Protein AF-0000000087746458 (afdb_homodimer)

Radius of gyration: 22.39 Å; Cα contacts (8 Å, |Δi|>4): 1442; chains: 2; bounding box: 50×69×48 Å

Secondary structure (DSSP, 8-state):
-BEE-EEEEEEEEETTSSSHHHHHHHHHHHTT-EEEEEEEEEEEEETTEEEEEEEPPHHHHHHHHHHHHHHS--SEEEE---BSHHHHHHHHHHHHHH--SSEEE----B-TTS-B-B-HHHHHHIIIIIGGG-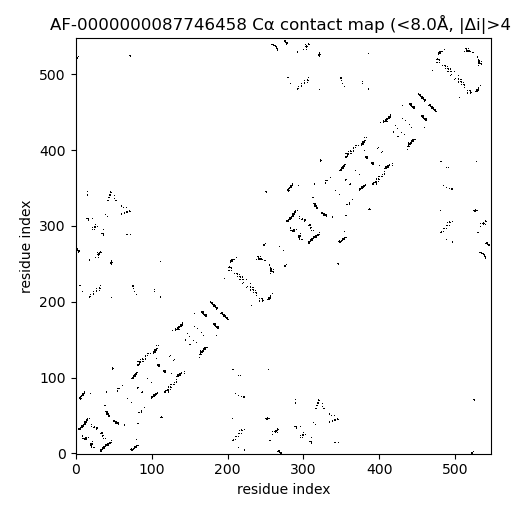SEE--BHHHHHHHHS-S-HHHHHHHHHHTT-SEEEEB-TTSS-SSEEEEEEEETTTTEEEEEEEEPP--S--BTHHHHHHHHHHHHHHTT--HHHHHHHHHHHHHHHHHHHTTB--SSSSPBP-TTSSPPPPPEE-GGG-/-BEE-EEEEEEEEETTSSSHHHHHHHHHHHTT-EEEEEEEEEEEEETTEEEEEEEPPHHHHHHHHHHHHHHS--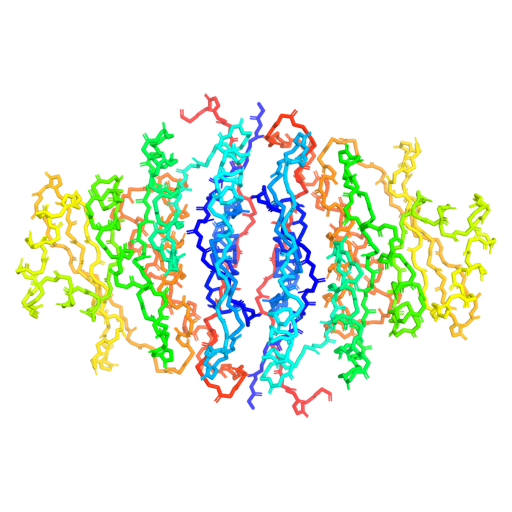SEEEE---BSHHHHHHHHHHHHHH--SSEEE----B-TTS-B-B-HHHHHHIIIIIGGG-SEE--BHHHHHHHHS-S-HHHHHHHHHHTT-SEEEEB-TTSS-SSEEEEEEEETTTTEEEEEEEEPP--S--BTHHHHHHHHHHHHHHTT--HHHHHHHHHHHHHHHHHHHTTB--SSSSPBP-TTSSPPPPPEE-GGG-

pLDDT: mean 95.7, std 5.68, range [51.5, 98.94]

Sequence (548 aa):
MRTYYPTLTIAGSDSSGGAGIQADIKTMSAIGCYAMSAITSITAQNTTGVRSIMPVSPGVVTDQIDMVMTDIPPLAVKIGMLCNAEVAAAVADRLEHYRPENLIIDPVMVSTSGSMLLEEDAIEILVSRIFPLATLVTPNRMETEKLAGSLDTAEQIEALRKFGCKNILIKGGDSDNTDFKTDTLYLGATGETIELKADAVDTKNSHGTGCTLSSAIASYLALGYSLTEAVRMAKLYVTRALEAGAWISTGHGHGPVNHFFSPRRLKNFNPKSRMRTYYPTLTIAGSDSSGGAGIQADIKTMSAIGCYAMSAITSITAQNTTGVRSIMPVSPGVVTDQIDMVMTDIPPLAVKIGMLCNAEVAAAVADRLEHYRPENLIIDPVMVSTSGSMLLEEDAIEILVSRIFPLATLVTPNRMETEKLAGSLDTAEQIEALRKFGCKNILIKGGDSDNTDFKTDTLYLGATGETIELKADAVDTKNSHGTGCTLSSAIASYLALGYSLTEAVRMAKLYVTRALEAGAWISTGHGHGPVNHFFSPRRLKNFNPKSR

Organism: NCBI:txid2094150

Nearest PDB structures (foldseek):
  8g1h-assembly1_A-2  TM=9.251E-01  e=6.096E-33  synthetic construct
  7r8y-assembly1_A  TM=9.270E-01  e=2.192E-24  synthetic construct
  1jxi-assembly1_B  TM=9.175E-01  e=1.384E-24  Salmonella enterica subsp. enterica serovar Typhimurium
  4yl5-assembly1_A-2  TM=9.306E-01  e=4.847E-22  Acinetobacter baumannii IS-123
  4ywr-assembly1_A  TM=9.226E-01  e=1.619E-21  Acinetobacter baumannii AB5075

Structure (mmCIF, N/CA/C/O backbone):
data_AF-0000000087746458-model_v1
#
loop_
_entity.id
_entity.type
_entity.pdbx_description
1 polymer 'hydroxymethylpyrimidine kinase'
#
loop_
_atom_site.group_PDB
_atom_site.id
_atom_site.type_symbol
_atom_site.label_atom_id
_atom_site.label_alt_id
_atom_site.label_comp_id
_atom_site.label_asym_id
_atom_site.label_entity_id
_atom_site.label_seq_id
_atom_site.pdbx_PDB_ins_code
_atom_site.Cartn_x
_atom_site.Cartn_y
_atom_site.Cartn_z
_atom_site.occupancy
_atom_site.B_iso_or_equiv
_atom_site.auth_seq_id
_atom_site.auth_comp_id
_atom_site.auth_asym_id
_atom_site.auth_atom_id
_atom_site.pdbx_PDB_model_num
ATOM 1 N N . MET A 1 1 ? 25.219 7.816 -9.664 1 79.06 1 MET A N 1
ATOM 2 C CA . MET A 1 1 ? 24.156 6.812 -9.594 1 79.06 1 MET A CA 1
ATOM 3 C C . MET A 1 1 ? 22.797 7.469 -9.352 1 79.06 1 MET A C 1
ATOM 5 O O . MET A 1 1 ? 22.703 8.461 -8.617 1 79.06 1 MET A O 1
ATOM 9 N N . ARG A 1 2 ? 21.781 7.16 -10.188 1 90.69 2 ARG A N 1
ATOM 10 C CA . ARG A 1 2 ? 20.453 7.742 -10.062 1 90.69 2 ARG A CA 1
ATOM 11 C C . ARG A 1 2 ? 19.625 6.988 -9.031 1 90.69 2 ARG A C 1
ATOM 13 O O . ARG A 1 2 ? 19.875 5.812 -8.766 1 90.69 2 ARG A O 1
ATOM 20 N N . THR A 1 3 ? 18.781 7.77 -8.32 1 93.19 3 THR A N 1
ATOM 21 C CA . THR A 1 3 ? 17.859 7.176 -7.352 1 93.19 3 THR A CA 1
ATOM 22 C C . THR A 1 3 ? 16.453 7.727 -7.539 1 93.19 3 THR A C 1
ATOM 24 O O . THR A 1 3 ? 16.234 8.648 -8.328 1 93.19 3 THR A O 1
ATOM 27 N N . TYR A 1 4 ? 15.5 7.117 -6.898 1 96.25 4 TYR A N 1
ATOM 28 C CA . TYR A 1 4 ? 14.125 7.602 -6.914 1 96.25 4 TYR A CA 1
ATOM 29 C C . TYR A 1 4 ? 13.922 8.695 -5.871 1 96.25 4 TYR A C 1
ATOM 31 O O . TYR A 1 4 ? 14.875 9.133 -5.23 1 96.25 4 TYR A O 1
ATOM 39 N N . TYR A 1 5 ? 12.742 9.281 -5.836 1 97.19 5 TYR A N 1
ATOM 40 C CA . TYR A 1 5 ? 12.312 10.203 -4.793 1 97.19 5 TYR A CA 1
ATOM 41 C C . TYR A 1 5 ? 11.586 9.469 -3.676 1 97.19 5 TYR A C 1
ATOM 43 O O . TYR A 1 5 ? 10.352 9.391 -3.674 1 97.19 5 TYR A O 1
ATOM 51 N N . PRO A 1 6 ? 12.352 8.914 -2.723 1 98 6 PRO A N 1
ATOM 52 C CA . PRO A 1 6 ? 11.734 8.086 -1.688 1 98 6 PRO A CA 1
ATOM 53 C C . PRO A 1 6 ? 10.859 8.891 -0.729 1 98 6 PRO A C 1
ATOM 55 O O . PRO A 1 6 ? 11.273 9.945 -0.242 1 98 6 PRO A O 1
ATOM 58 N N . THR A 1 7 ? 9.695 8.469 -0.504 1 98.81 7 THR A N 1
ATOM 59 C CA . THR A 1 7 ? 8.742 9.047 0.436 1 98.81 7 THR A CA 1
ATOM 60 C C . THR A 1 7 ? 8.188 7.977 1.37 1 98.81 7 THR A C 1
ATOM 62 O O . THR A 1 7 ? 7.926 6.848 0.945 1 98.81 7 THR A O 1
ATOM 65 N N . LEU A 1 8 ? 8.039 8.297 2.668 1 98.94 8 LEU A N 1
ATOM 66 C CA . LEU A 1 8 ? 7.617 7.336 3.682 1 98.94 8 LEU A CA 1
ATOM 67 C C . LEU A 1 8 ? 6.301 7.766 4.324 1 98.94 8 LEU A C 1
ATOM 69 O O . LEU A 1 8 ? 6.141 8.922 4.707 1 98.94 8 LEU A O 1
ATOM 73 N N . THR A 1 9 ? 5.383 6.879 4.332 1 98.94 9 THR A N 1
ATOM 74 C CA . THR A 1 9 ? 4.199 7.066 5.16 1 98.94 9 THR A CA 1
ATOM 75 C C . THR A 1 9 ? 4.266 6.188 6.406 1 98.94 9 THR A C 1
ATOM 77 O O . THR A 1 9 ? 4.66 5.023 6.328 1 98.94 9 THR A O 1
ATOM 80 N N . ILE A 1 10 ? 4.07 6.75 7.551 1 98.94 10 ILE A N 1
ATOM 81 C CA . ILE A 1 10 ? 3.9 6.074 8.836 1 98.94 10 ILE A CA 1
ATOM 82 C C . ILE A 1 10 ? 2.457 6.223 9.305 1 98.94 10 ILE A C 1
ATOM 84 O O . ILE A 1 10 ? 2.068 7.277 9.82 1 98.94 10 ILE A O 1
ATOM 88 N N . ALA A 1 11 ? 1.683 5.207 9.109 1 98.88 11 ALA A N 1
ATOM 89 C CA . ALA A 1 11 ? 0.242 5.355 9.289 1 98.88 11 ALA A CA 1
ATOM 90 C C . ALA A 1 11 ? -0.437 3.996 9.438 1 98.88 11 ALA A C 1
ATOM 92 O O . ALA A 1 11 ? 0.222 2.957 9.367 1 98.88 11 ALA A O 1
ATOM 93 N N . GLY A 1 12 ? -1.729 4.012 9.766 1 98.69 12 GLY A N 1
ATOM 94 C CA . GLY A 1 12 ? -2.543 2.805 9.773 1 98.69 12 GLY A CA 1
ATOM 95 C C . GLY A 1 12 ? -2.916 2.326 8.383 1 98.69 12 GLY A C 1
ATOM 96 O O . GLY A 1 12 ? -2.732 3.049 7.398 1 98.69 12 GLY A O 1
ATOM 97 N N . SER A 1 13 ? -3.42 1.078 8.352 1 98.75 13 SER A N 1
ATOM 98 C CA . SER A 1 13 ? -3.832 0.447 7.102 1 98.75 13 SER A CA 1
ATOM 99 C C . SER A 1 13 ? -5.352 0.419 6.969 1 98.75 13 SER A C 1
ATOM 101 O O . SER A 1 13 ? -6.059 0.204 7.957 1 98.75 13 SER A O 1
ATOM 103 N N . ASP A 1 14 ? -5.84 0.69 5.797 1 98.62 14 ASP A N 1
ATOM 104 C CA . ASP A 1 14 ? -7.246 0.586 5.418 1 98.62 14 ASP A CA 1
ATOM 105 C C . ASP A 1 14 ? -7.457 -0.523 4.391 1 98.62 14 ASP A C 1
ATOM 107 O O . ASP A 1 14 ? -7.078 -0.381 3.227 1 98.62 14 ASP A O 1
ATOM 111 N N . SER A 1 15 ? -8.18 -1.556 4.758 1 98.88 15 SER A N 1
ATOM 112 C CA . SER A 1 15 ? -8.336 -2.736 3.916 1 98.88 15 SER A CA 1
ATOM 113 C C . SER A 1 15 ? -9.062 -2.398 2.621 1 98.88 15 SER A C 1
ATOM 115 O O . SER A 1 15 ? -8.82 -3.02 1.584 1 98.88 15 SER A O 1
ATOM 117 N N . SER A 1 16 ? -9.898 -1.405 2.557 1 98.5 16 SER A N 1
ATOM 118 C CA . SER A 1 16 ? -10.656 -1.067 1.358 1 98.5 16 SER A CA 1
ATOM 119 C C . SER A 1 16 ? -9.797 -0.332 0.341 1 98.5 16 SER A C 1
ATOM 121 O O . SER A 1 16 ? -10.164 -0.217 -0.83 1 98.5 16 SER A O 1
ATOM 123 N N . GLY A 1 17 ? -8.664 0.184 0.839 1 98.56 17 GLY A N 1
ATOM 124 C CA . GLY A 1 17 ? -7.711 0.817 -0.061 1 98.56 17 GLY A CA 1
ATOM 125 C C . GLY A 1 17 ? -7.992 2.291 -0.285 1 98.56 17 GLY A C 1
ATOM 126 O O . GLY A 1 17 ? -7.301 2.947 -1.068 1 98.56 17 GLY A O 1
ATOM 127 N N . GLY A 1 18 ? -9 2.861 0.392 1 98 18 GLY A N 1
ATOM 128 C CA . GLY A 1 18 ? -9.391 4.238 0.155 1 98 18 GLY A CA 1
ATOM 129 C C . GLY A 1 18 ? -8.688 5.227 1.065 1 98 18 GLY A C 1
ATOM 130 O O . GLY A 1 18 ? -8.648 6.426 0.78 1 98 18 GLY A O 1
ATOM 131 N N . ALA A 1 19 ? -8.156 4.801 2.152 1 98.25 19 ALA A N 1
ATOM 132 C CA . ALA A 1 19 ? -7.422 5.609 3.125 1 98.25 19 ALA A CA 1
ATOM 133 C C . ALA A 1 19 ? -6.184 4.871 3.627 1 98.25 19 ALA A C 1
ATOM 135 O O . ALA A 1 19 ? -5.68 3.965 2.961 1 98.25 19 ALA A O 1
ATOM 136 N N . GLY A 1 20 ? -5.578 5.379 4.68 1 98.44 20 GLY A N 1
ATOM 137 C CA . GLY A 1 20 ? -4.445 4.695 5.285 1 98.44 20 GLY A CA 1
ATOM 138 C C . GLY A 1 20 ? -3.225 4.652 4.383 1 98.44 20 GLY A C 1
ATOM 139 O O . GLY A 1 20 ? -3.098 5.465 3.463 1 98.44 20 GLY A O 1
ATOM 140 N N . ILE A 1 21 ? -2.318 3.674 4.664 1 98.88 21 ILE A N 1
ATOM 141 C CA . ILE A 1 21 ? -1.072 3.562 3.914 1 98.88 21 ILE A CA 1
ATOM 142 C C . ILE A 1 21 ? -1.377 3.227 2.455 1 98.88 21 ILE A C 1
ATOM 144 O O . ILE A 1 21 ? -0.599 3.564 1.56 1 98.88 21 ILE A O 1
ATOM 148 N N . GLN A 1 22 ? -2.578 2.561 2.223 1 98.88 22 GLN A N 1
ATOM 149 C CA . GLN A 1 22 ? -2.951 2.246 0.847 1 98.88 22 GLN A CA 1
ATOM 150 C C . GLN A 1 22 ? -3.156 3.516 0.028 1 98.88 22 GLN A C 1
ATOM 152 O O . GLN A 1 22 ? -2.607 3.652 -1.067 1 98.88 22 GLN A O 1
ATOM 157 N N . ALA A 1 23 ? -3.92 4.457 0.583 1 98.75 23 ALA A N 1
ATOM 158 C CA . ALA A 1 23 ? -4.125 5.738 -0.089 1 98.75 23 ALA A CA 1
ATOM 159 C C . ALA A 1 23 ? -2.814 6.512 -0.201 1 98.75 23 ALA A C 1
ATOM 161 O O . ALA A 1 23 ? -2.578 7.203 -1.195 1 98.75 23 ALA A O 1
ATOM 162 N N . ASP A 1 24 ? -2.004 6.445 0.85 1 98.94 24 ASP A N 1
ATOM 163 C CA . ASP A 1 24 ? -0.715 7.129 0.849 1 98.94 24 ASP A CA 1
ATOM 164 C C . ASP A 1 24 ? 0.181 6.609 -0.273 1 98.94 24 ASP A C 1
ATOM 166 O O . ASP A 1 24 ? 0.745 7.395 -1.039 1 98.94 24 ASP A O 1
ATOM 170 N N . ILE A 1 25 ? 0.303 5.258 -0.375 1 98.94 25 ILE A N 1
ATOM 171 C CA . ILE A 1 25 ? 1.128 4.625 -1.399 1 98.94 25 ILE A CA 1
ATOM 172 C C . ILE A 1 25 ? 0.611 5.004 -2.785 1 98.94 25 ILE A C 1
ATOM 174 O O . ILE A 1 25 ? 1.394 5.352 -3.672 1 98.94 25 ILE A O 1
ATOM 178 N N . LYS A 1 26 ? -0.69 4.938 -2.988 1 98.88 26 LYS A N 1
ATOM 179 C CA . LYS A 1 26 ? -1.29 5.289 -4.27 1 98.88 26 LYS A CA 1
ATOM 180 C C . LYS A 1 26 ? -0.988 6.738 -4.641 1 98.88 26 LYS A C 1
ATOM 182 O O . LYS A 1 26 ? -0.585 7.027 -5.77 1 98.88 26 LYS A O 1
ATOM 187 N N . THR A 1 27 ? -1.125 7.668 -3.697 1 98.94 27 THR A N 1
ATOM 188 C CA . THR A 1 27 ? -0.926 9.086 -3.949 1 98.94 27 THR A CA 1
ATOM 189 C C . THR A 1 27 ? 0.538 9.383 -4.266 1 98.94 27 THR A C 1
ATOM 191 O O . THR A 1 27 ? 0.843 10.039 -5.266 1 98.94 27 THR A O 1
ATOM 194 N N . MET A 1 28 ? 1.444 8.906 -3.393 1 98.94 28 MET A N 1
ATOM 195 C CA . MET A 1 28 ? 2.875 9.117 -3.596 1 98.94 28 MET A CA 1
ATOM 196 C C . MET A 1 28 ? 3.316 8.578 -4.953 1 98.94 28 MET A C 1
ATOM 198 O O . MET A 1 28 ? 4.055 9.25 -5.68 1 98.94 28 MET A O 1
ATOM 202 N N . SER A 1 29 ? 2.807 7.383 -5.289 1 98.75 29 SER A N 1
ATOM 203 C CA . SER A 1 29 ? 3.154 6.746 -6.555 1 98.75 29 SER A CA 1
ATOM 204 C C . SER A 1 29 ? 2.598 7.531 -7.738 1 98.75 29 SER A C 1
ATOM 206 O O . SER A 1 29 ? 3.291 7.734 -8.734 1 98.75 29 SER A O 1
ATOM 208 N N . ALA A 1 30 ? 1.343 7.934 -7.641 1 98.81 30 ALA A N 1
ATOM 209 C CA . ALA A 1 30 ? 0.688 8.656 -8.727 1 98.81 30 ALA A CA 1
ATOM 210 C C . ALA A 1 30 ? 1.418 9.961 -9.039 1 98.81 30 ALA A C 1
ATOM 212 O O . ALA A 1 30 ? 1.397 10.438 -10.172 1 98.81 30 ALA A O 1
ATOM 213 N N . ILE A 1 31 ? 2.072 10.539 -8.055 1 98.75 31 ILE A N 1
ATOM 214 C CA . ILE A 1 31 ? 2.736 11.828 -8.211 1 98.75 31 ILE A CA 1
ATOM 215 C C . ILE A 1 31 ? 4.176 11.617 -8.68 1 98.75 31 ILE A C 1
ATOM 217 O O . ILE A 1 31 ? 4.867 12.57 -9.023 1 98.75 31 ILE A O 1
ATOM 221 N N . GLY A 1 32 ? 4.656 10.383 -8.656 1 98.5 32 GLY A N 1
ATOM 222 C CA . GLY A 1 32 ? 5.957 10.07 -9.227 1 98.5 32 GLY A CA 1
ATOM 223 C C . GLY A 1 32 ? 7.012 9.781 -8.18 1 98.5 32 GLY A C 1
ATOM 224 O O . GLY A 1 32 ? 8.211 9.75 -8.484 1 98.5 32 GLY A O 1
ATOM 225 N N . CYS A 1 33 ? 6.645 9.594 -6.945 1 98.69 33 CYS A N 1
ATOM 226 C CA . CYS A 1 33 ? 7.57 9.273 -5.863 1 98.69 33 CYS A CA 1
ATOM 227 C C . CYS A 1 33 ? 7.613 7.777 -5.605 1 98.69 33 CYS A C 1
ATOM 229 O O . CYS A 1 33 ? 6.727 7.039 -6.039 1 98.69 33 CYS A O 1
ATOM 231 N N . TYR A 1 34 ? 8.719 7.293 -5.004 1 98.69 34 TYR A N 1
ATOM 232 C CA . TYR A 1 34 ? 8.82 5.918 -4.531 1 98.69 34 TYR A CA 1
ATOM 233 C C . TYR A 1 34 ? 8.273 5.785 -3.115 1 98.69 34 TYR A C 1
ATOM 235 O O . TYR A 1 34 ? 8.898 6.238 -2.156 1 98.69 34 TYR A O 1
ATOM 243 N N . ALA A 1 35 ? 7.164 5.082 -2.959 1 98.88 35 ALA A N 1
ATOM 244 C CA . ALA A 1 35 ? 6.418 5.055 -1.702 1 98.88 35 ALA A CA 1
ATOM 245 C C . ALA A 1 35 ? 6.887 3.91 -0.809 1 98.88 35 ALA A C 1
ATOM 247 O O . ALA A 1 35 ? 6.941 2.758 -1.243 1 98.88 35 ALA A O 1
ATOM 248 N N . MET A 1 36 ? 7.23 4.219 0.405 1 98.88 36 MET A N 1
ATOM 249 C CA . MET A 1 36 ? 7.535 3.279 1.481 1 98.88 36 MET A CA 1
ATOM 250 C C . MET A 1 36 ? 6.551 3.436 2.635 1 98.88 36 MET A C 1
ATOM 252 O O . MET A 1 36 ? 5.797 4.41 2.686 1 98.88 36 MET A O 1
ATOM 256 N N . SER A 1 37 ? 6.492 2.4 3.488 1 98.94 37 SER A N 1
ATOM 257 C CA . SER A 1 37 ? 5.508 2.549 4.555 1 98.94 37 SER A CA 1
ATOM 258 C C . SER A 1 37 ? 5.961 1.84 5.828 1 98.94 37 SER A C 1
ATOM 260 O O . SER A 1 37 ? 6.586 0.779 5.766 1 98.94 37 SER A O 1
ATOM 262 N N . ALA A 1 38 ? 5.77 2.43 6.945 1 98.94 38 ALA A N 1
ATOM 263 C CA . ALA A 1 38 ? 5.758 1.816 8.266 1 98.94 38 ALA A CA 1
ATOM 264 C C . ALA A 1 38 ? 4.348 1.797 8.852 1 98.94 38 ALA A C 1
ATOM 266 O O . ALA A 1 38 ? 3.77 2.85 9.133 1 98.94 38 ALA A O 1
ATOM 267 N N . ILE A 1 39 ? 3.822 0.602 9.031 1 98.94 39 ILE A N 1
ATOM 268 C CA . ILE A 1 39 ? 2.426 0.445 9.422 1 98.94 39 ILE A CA 1
ATOM 269 C C . ILE A 1 39 ? 2.299 0.526 10.945 1 98.94 39 ILE A C 1
ATOM 271 O O . ILE A 1 39 ? 3.016 -0.167 11.672 1 98.94 39 ILE A O 1
ATOM 275 N N . THR A 1 40 ? 1.354 1.321 11.406 1 98.88 40 THR A N 1
ATOM 276 C CA . THR A 1 40 ? 1.188 1.553 12.836 1 98.88 40 THR A CA 1
ATOM 277 C C . THR A 1 40 ? 0.021 0.734 13.383 1 98.88 40 THR A C 1
ATOM 279 O O . THR A 1 40 ? -0.032 0.443 14.578 1 98.88 40 THR A O 1
ATOM 282 N N . SER A 1 41 ? -0.913 0.487 12.562 1 98.69 41 SER A N 1
ATOM 283 C CA . SER A 1 41 ? -2.094 -0.287 12.938 1 98.69 41 SER A CA 1
ATOM 284 C C . SER A 1 41 ? -2.773 -0.883 11.711 1 98.69 41 SER A C 1
ATOM 286 O O . SER A 1 41 ? -2.607 -0.38 10.594 1 98.69 41 SER A O 1
ATOM 288 N N . ILE A 1 42 ? -3.502 -1.949 11.977 1 98.75 42 ILE A N 1
ATOM 289 C CA . ILE A 1 42 ? -4.312 -2.584 10.945 1 98.75 42 ILE A CA 1
ATOM 290 C C . ILE A 1 42 ? -5.793 -2.354 11.234 1 98.75 42 ILE A C 1
ATOM 292 O O . ILE A 1 42 ? -6.301 -2.766 12.281 1 98.75 42 ILE A O 1
ATOM 296 N N . THR A 1 43 ? -6.453 -1.682 10.32 1 98.31 43 THR A N 1
ATOM 297 C CA . THR A 1 43 ? -7.902 -1.583 10.445 1 98.31 43 THR A CA 1
ATOM 298 C C . THR A 1 43 ? -8.594 -2.482 9.43 1 98.31 43 THR A C 1
ATOM 300 O O . THR A 1 43 ? -8.141 -2.605 8.289 1 98.31 43 THR A O 1
ATOM 303 N N . ALA A 1 44 ? -9.594 -3.215 9.914 1 98.69 44 ALA A N 1
ATOM 304 C CA . ALA A 1 44 ? -10.562 -3.814 9 1 98.69 44 ALA A CA 1
ATOM 305 C C . ALA A 1 44 ? -11.719 -2.857 8.719 1 98.69 44 ALA A C 1
ATOM 307 O O . ALA A 1 44 ? -12.578 -2.643 9.578 1 98.69 44 ALA A O 1
ATOM 308 N N . GLN A 1 45 ? -11.672 -2.293 7.535 1 97.44 45 GLN A N 1
ATOM 309 C CA . GLN A 1 45 ? -12.656 -1.255 7.242 1 97.44 45 GLN A CA 1
ATOM 310 C C . GLN A 1 45 ? -12.992 -1.222 5.754 1 97.44 45 GLN A C 1
ATOM 312 O O . GLN A 1 45 ? -12.258 -1.784 4.934 1 97.44 45 GLN A O 1
ATOM 317 N N . ASN A 1 46 ? -14.086 -0.716 5.43 1 97.31 46 ASN A N 1
ATOM 318 C CA . ASN A 1 46 ? -14.562 -0.481 4.07 1 97.31 46 ASN A CA 1
ATOM 319 C C . ASN A 1 46 ? -15.344 0.828 3.967 1 97.31 46 ASN A C 1
ATOM 321 O O . ASN A 1 46 ? -15.148 1.736 4.777 1 97.31 46 ASN A O 1
ATOM 325 N N . THR A 1 47 ? -16.109 1.032 2.879 1 96.88 47 THR A N 1
ATOM 326 C CA . THR A 1 47 ? -16.734 2.326 2.633 1 96.88 47 THR A CA 1
ATOM 327 C C . THR A 1 47 ? -17.828 2.605 3.664 1 96.88 47 THR A C 1
ATOM 329 O O . THR A 1 47 ? -18.297 3.74 3.791 1 96.88 47 THR A O 1
ATOM 332 N N . THR A 1 48 ? -18.25 1.622 4.449 1 96.94 48 THR A N 1
ATOM 333 C CA . THR A 1 48 ? -19.375 1.783 5.363 1 96.94 48 THR A CA 1
ATOM 334 C C . THR A 1 48 ? -18.891 2.01 6.793 1 96.94 48 THR A C 1
ATOM 336 O O . THR A 1 48 ? -19.656 2.428 7.66 1 96.94 48 THR A O 1
ATOM 339 N N . GLY A 1 49 ? -17.641 1.65 7.047 1 96.69 49 GLY A N 1
ATOM 340 C CA . GLY A 1 49 ? -17.172 1.877 8.398 1 96.69 49 GLY A CA 1
ATOM 341 C C . GLY A 1 49 ? -15.984 1.004 8.766 1 96.69 49 GLY A C 1
ATOM 342 O O . GLY A 1 49 ? -15.367 0.388 7.895 1 96.69 49 GLY A O 1
ATOM 343 N N . VAL A 1 50 ? -15.594 1.048 10.07 1 97.62 50 VAL A N 1
ATOM 344 C CA . VAL A 1 50 ? -14.477 0.3 10.641 1 97.62 50 VAL A CA 1
ATOM 345 C C . VAL A 1 50 ? -15.008 -0.804 11.555 1 97.62 50 VAL A C 1
ATOM 347 O O . VAL A 1 50 ? -15.805 -0.543 12.453 1 97.62 50 VAL A O 1
ATOM 350 N N . ARG A 1 51 ? -14.555 -2.014 11.312 1 97.75 51 ARG A N 1
ATOM 351 C CA . ARG A 1 51 ? -15.016 -3.154 12.094 1 97.75 51 ARG A CA 1
ATOM 352 C C . ARG A 1 51 ? -14.047 -3.455 13.234 1 97.75 51 ARG A C 1
ATOM 354 O O . ARG A 1 51 ? -14.469 -3.805 14.344 1 97.75 51 ARG A O 1
ATOM 361 N N . SER A 1 52 ? -12.75 -3.398 12.953 1 97.75 52 SER A N 1
ATOM 362 C CA . SER A 1 52 ? -11.75 -3.684 13.984 1 97.75 52 SER A CA 1
ATOM 363 C C . SER A 1 52 ? -10.469 -2.895 13.742 1 97.75 52 SER A C 1
ATOM 365 O O . SER A 1 52 ? -10.195 -2.471 12.625 1 97.75 52 SER A O 1
ATOM 367 N N . ILE A 1 53 ? -9.758 -2.67 14.797 1 97.81 53 ILE A N 1
ATOM 368 C CA . ILE A 1 53 ? -8.461 -1.998 14.805 1 97.81 53 ILE A CA 1
ATOM 369 C C . ILE A 1 53 ? -7.457 -2.818 15.617 1 97.81 53 ILE A C 1
ATOM 371 O O . ILE A 1 53 ? -7.73 -3.193 16.75 1 97.81 53 ILE A O 1
ATOM 375 N N . MET A 1 54 ? -6.359 -3.16 15.023 1 98.56 54 MET A N 1
ATOM 376 C CA . MET A 1 54 ? -5.273 -3.861 15.695 1 98.56 54 MET A CA 1
ATOM 377 C C . MET A 1 54 ? -3.988 -3.041 15.656 1 98.56 54 MET A C 1
ATOM 379 O O . MET A 1 54 ? -3.4 -2.848 14.594 1 98.56 54 MET A O 1
ATOM 383 N N . PRO A 1 55 ? -3.518 -2.582 16.828 1 98.5 55 PRO A N 1
ATOM 384 C CA . PRO A 1 55 ? -2.225 -1.892 16.828 1 98.5 55 PRO A CA 1
ATOM 385 C C . PRO A 1 55 ? -1.064 -2.811 16.453 1 98.5 55 PRO A C 1
ATOM 387 O O . PRO A 1 55 ? -1.069 -3.992 16.812 1 98.5 55 PRO A O 1
ATOM 390 N N . VAL A 1 56 ? -0.13 -2.324 15.711 1 98.75 56 VAL A N 1
ATOM 391 C CA . VAL A 1 56 ? 1.158 -2.988 15.531 1 98.75 56 VAL A CA 1
ATOM 392 C C . VAL A 1 56 ? 2.023 -2.766 16.781 1 98.75 56 VAL A C 1
ATOM 394 O O . VAL A 1 56 ? 1.97 -1.701 17.391 1 98.75 56 VAL A O 1
ATOM 397 N N . SER A 1 57 ? 2.807 -3.787 17.156 1 98.69 57 SER A N 1
ATOM 398 C CA . SER A 1 57 ? 3.629 -3.629 18.359 1 98.69 57 SER A CA 1
ATOM 399 C C . SER A 1 57 ? 4.641 -2.5 18.188 1 98.69 57 SER A C 1
ATOM 401 O O . SER A 1 57 ? 5.195 -2.316 17.109 1 98.69 57 SER A O 1
ATOM 403 N N . PRO A 1 58 ? 4.883 -1.702 19.281 1 98.69 58 PRO A N 1
ATOM 404 C CA . PRO A 1 58 ? 5.832 -0.59 19.188 1 98.69 58 PRO A CA 1
ATOM 405 C C . PRO A 1 58 ? 7.207 -1.027 18.688 1 98.69 58 PRO A C 1
ATOM 407 O O . PRO A 1 58 ? 7.852 -0.294 17.938 1 98.69 58 PRO A O 1
ATOM 410 N N . GLY A 1 59 ? 7.621 -2.211 19.156 1 98.81 59 GLY A N 1
ATOM 411 C CA . GLY A 1 59 ? 8.898 -2.721 18.688 1 98.81 59 GLY A CA 1
ATOM 412 C C . GLY A 1 59 ? 8.953 -2.9 17.172 1 98.81 59 GLY A C 1
ATOM 413 O O . GLY A 1 59 ? 9.945 -2.549 16.547 1 98.81 59 GLY A O 1
ATOM 414 N N . VAL A 1 60 ? 7.902 -3.443 16.609 1 98.88 60 VAL A N 1
ATOM 415 C CA . VAL A 1 60 ? 7.859 -3.691 15.172 1 98.88 60 VAL A CA 1
ATOM 416 C C . VAL A 1 60 ? 7.719 -2.367 14.422 1 98.88 60 VAL A C 1
ATOM 418 O O . VAL A 1 60 ? 8.281 -2.197 13.344 1 98.88 60 VAL A O 1
ATOM 421 N N . VAL A 1 61 ? 6.945 -1.428 14.969 1 98.94 61 VAL A N 1
ATOM 422 C CA . VAL A 1 61 ? 6.863 -0.095 14.383 1 98.94 61 VAL A CA 1
ATOM 423 C C . VAL A 1 61 ? 8.258 0.523 14.312 1 98.94 61 VAL A C 1
ATOM 425 O O . VAL A 1 61 ? 8.664 1.042 13.266 1 98.94 61 VAL A O 1
ATOM 428 N N . THR A 1 62 ? 9 0.452 15.414 1 98.94 62 THR A N 1
ATOM 429 C CA . THR A 1 62 ? 10.359 0.963 15.484 1 98.94 62 THR A CA 1
ATOM 430 C C . THR A 1 62 ? 11.25 0.285 14.445 1 98.94 62 THR A C 1
ATOM 432 O O . THR A 1 62 ? 12 0.954 13.727 1 98.94 62 THR A O 1
ATOM 435 N N . ASP A 1 63 ? 11.156 -1.036 14.367 1 98.94 63 ASP A N 1
ATOM 436 C CA . ASP A 1 63 ? 11.969 -1.798 13.43 1 98.94 63 ASP A CA 1
ATOM 437 C C . ASP A 1 63 ? 11.695 -1.37 11.992 1 98.94 63 ASP A C 1
ATOM 439 O O . ASP A 1 63 ? 12.617 -1.239 11.188 1 98.94 63 ASP A O 1
ATOM 443 N N . GLN A 1 64 ? 10.398 -1.213 11.625 1 98.94 64 GLN A N 1
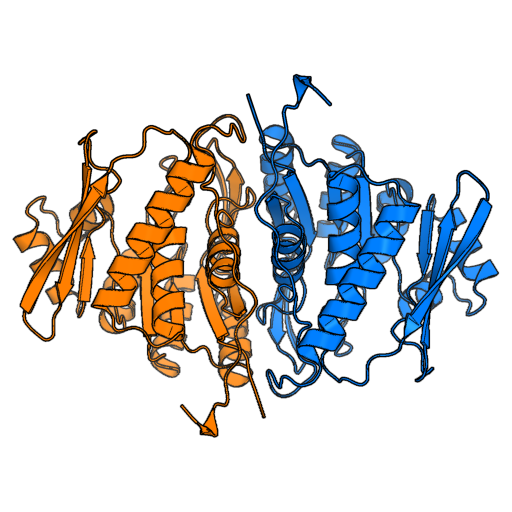ATOM 444 C CA . GLN A 1 64 ? 10.055 -0.754 10.281 1 98.94 64 GLN A CA 1
ATOM 445 C C . GLN A 1 64 ? 10.742 0.571 9.961 1 98.94 64 GLN A C 1
ATOM 447 O O . GLN A 1 64 ? 11.344 0.72 8.898 1 98.94 64 GLN A O 1
ATOM 452 N N . ILE A 1 65 ? 10.578 1.532 10.883 1 98.94 65 ILE A N 1
ATOM 453 C CA . ILE A 1 65 ? 11.117 2.871 10.664 1 98.94 65 ILE A CA 1
ATOM 454 C C . ILE A 1 65 ? 12.633 2.803 10.547 1 98.94 65 ILE A C 1
ATOM 456 O O . ILE A 1 65 ? 13.219 3.385 9.633 1 98.94 65 ILE A O 1
ATOM 460 N N . ASP A 1 66 ? 13.305 2.072 11.406 1 98.94 66 ASP A N 1
ATOM 461 C CA . ASP A 1 66 ? 14.766 1.945 11.398 1 98.94 66 ASP A CA 1
ATOM 462 C C . ASP A 1 66 ? 15.25 1.335 10.078 1 98.94 66 ASP A C 1
ATOM 464 O O . ASP A 1 66 ? 16.234 1.803 9.5 1 98.94 66 ASP A O 1
ATOM 468 N N . MET A 1 67 ? 14.555 0.305 9.664 1 98.69 67 MET A N 1
ATOM 469 C CA . MET A 1 67 ? 14.969 -0.391 8.445 1 98.69 67 MET A CA 1
ATOM 470 C C . MET A 1 67 ? 14.898 0.537 7.238 1 98.69 67 MET A C 1
ATOM 472 O O . MET A 1 67 ? 15.773 0.496 6.367 1 98.69 67 MET A O 1
ATOM 476 N N . VAL A 1 68 ? 13.898 1.344 7.18 1 98.62 68 VAL A N 1
ATOM 477 C CA . VAL A 1 68 ? 13.727 2.26 6.059 1 98.62 68 VAL A CA 1
ATOM 478 C C . VAL A 1 68 ? 14.734 3.404 6.168 1 98.62 68 VAL A C 1
ATOM 480 O O . VAL A 1 68 ? 15.438 3.713 5.203 1 98.62 68 VAL A O 1
ATOM 483 N N . MET A 1 69 ? 14.867 4.016 7.301 1 98.62 69 MET A N 1
ATOM 484 C CA . MET A 1 69 ? 15.656 5.227 7.504 1 98.62 69 MET A CA 1
ATOM 485 C C . MET A 1 69 ? 17.141 4.949 7.273 1 98.62 69 MET A C 1
ATOM 487 O O . MET A 1 69 ? 17.875 5.832 6.836 1 98.62 69 MET A O 1
ATOM 491 N N . THR A 1 70 ? 17.594 3.729 7.504 1 98.31 70 THR A N 1
ATOM 492 C CA . THR A 1 70 ? 19.016 3.428 7.445 1 98.31 70 THR A CA 1
ATOM 493 C C . THR A 1 70 ? 19.406 2.904 6.062 1 98.31 70 THR A C 1
ATOM 495 O O . THR A 1 70 ? 20.594 2.818 5.734 1 98.31 70 THR A O 1
ATOM 498 N N . ASP A 1 71 ? 18.453 2.641 5.203 1 98.19 71 ASP A N 1
ATOM 499 C CA . ASP A 1 71 ? 18.719 2.008 3.916 1 98.19 71 ASP A CA 1
ATOM 500 C C . ASP A 1 71 ? 18.266 2.891 2.76 1 98.19 71 ASP A C 1
ATOM 502 O O . ASP A 1 71 ? 18.969 3.029 1.758 1 98.19 71 ASP A O 1
ATOM 506 N N . ILE A 1 72 ? 17.078 3.422 2.863 1 97.5 72 ILE A N 1
ATOM 507 C CA . ILE A 1 72 ? 16.484 4.301 1.864 1 97.5 72 ILE A CA 1
ATOM 508 C C . ILE A 1 72 ? 15.938 5.555 2.545 1 97.5 72 ILE A C 1
ATOM 510 O O . ILE A 1 72 ? 14.719 5.762 2.584 1 97.5 72 ILE A O 1
ATOM 514 N N . PRO A 1 73 ? 16.781 6.391 3.033 1 97.44 73 PRO A N 1
ATOM 515 C CA . PRO A 1 73 ? 16.297 7.574 3.738 1 97.44 73 PRO A CA 1
ATOM 516 C C . PRO A 1 73 ? 15.289 8.375 2.912 1 97.44 73 PRO A C 1
ATOM 518 O O . PRO A 1 73 ? 15.586 8.766 1.78 1 97.44 73 PRO A O 1
ATOM 521 N N . PRO A 1 74 ? 14.156 8.664 3.471 1 98.38 74 PRO A N 1
ATOM 522 C CA . PRO A 1 74 ? 13.117 9.375 2.713 1 98.38 74 PRO A CA 1
ATOM 523 C C . PRO A 1 74 ? 13.406 10.867 2.588 1 98.38 74 PRO A C 1
ATOM 525 O O . PRO A 1 74 ? 13.977 11.469 3.5 1 98.38 74 PRO A O 1
ATOM 528 N N . LEU A 1 75 ? 12.93 11.422 1.468 1 98.19 75 LEU A N 1
ATOM 529 C CA . LEU A 1 75 ? 13.016 12.859 1.256 1 98.19 75 LEU A CA 1
ATOM 530 C C . LEU A 1 75 ? 11.859 13.578 1.938 1 98.19 75 LEU A C 1
ATOM 532 O O . LEU A 1 75 ? 11.914 14.789 2.156 1 98.19 75 LEU A O 1
ATOM 536 N N . ALA A 1 76 ? 10.812 12.891 2.229 1 98.81 76 ALA A N 1
ATOM 537 C CA . ALA A 1 76 ? 9.672 13.375 2.99 1 98.81 76 ALA A CA 1
ATOM 538 C C . ALA A 1 76 ? 8.992 12.242 3.746 1 98.81 76 ALA A C 1
ATOM 540 O O . ALA A 1 76 ? 9.008 11.086 3.299 1 98.81 76 ALA A O 1
ATOM 541 N N . VAL A 1 77 ? 8.414 12.531 4.902 1 98.94 77 VAL A N 1
ATOM 542 C CA . VAL A 1 77 ? 7.684 11.578 5.734 1 98.94 77 VAL A CA 1
ATOM 543 C C . VAL A 1 77 ? 6.289 12.117 6.035 1 98.94 77 VAL A C 1
ATOM 545 O O . VAL A 1 77 ? 6.133 13.281 6.402 1 98.94 77 VAL A O 1
ATOM 548 N N . LYS A 1 78 ? 5.305 11.336 5.805 1 98.94 78 LYS A N 1
ATOM 549 C CA . LYS A 1 78 ? 3.93 11.633 6.195 1 98.94 78 LYS A CA 1
ATOM 550 C C . LYS A 1 78 ? 3.488 10.766 7.367 1 98.94 78 LYS A C 1
ATOM 552 O O . LYS A 1 78 ? 3.65 9.539 7.332 1 98.94 78 LYS A O 1
ATOM 557 N N . ILE A 1 79 ? 2.99 11.367 8.414 1 98.88 79 ILE A N 1
ATOM 558 C CA . ILE A 1 79 ? 2.418 10.664 9.555 1 98.88 79 ILE A CA 1
ATOM 559 C C . ILE A 1 79 ? 0.894 10.688 9.461 1 98.88 79 ILE A C 1
ATOM 561 O O . ILE A 1 79 ? 0.292 11.75 9.281 1 98.88 79 ILE A O 1
ATOM 565 N N . GLY A 1 80 ? 0.337 9.5 9.555 1 98.5 80 GLY A N 1
ATOM 566 C CA . GLY A 1 80 ? -1.105 9.352 9.664 1 98.5 80 GLY A CA 1
ATOM 567 C C . GLY A 1 80 ? -1.543 8.75 10.992 1 98.5 80 GLY A C 1
ATOM 568 O O . GLY A 1 80 ? -1.045 9.133 12.047 1 98.5 80 GLY A O 1
ATOM 569 N N . MET A 1 81 ? -2.477 7.832 10.961 1 97.75 81 MET A N 1
ATOM 570 C CA . MET A 1 81 ? -3.092 7.227 12.141 1 97.75 81 MET A CA 1
ATOM 571 C C . MET A 1 81 ? -2.039 6.57 13.031 1 97.75 81 MET A C 1
ATOM 573 O O . MET A 1 81 ? -1.282 5.711 12.57 1 97.75 81 MET A O 1
ATOM 577 N N . LEU A 1 82 ? -2.078 6.91 14.328 1 98.12 82 LEU A N 1
ATOM 578 C CA . LEU A 1 82 ? -1.086 6.398 15.273 1 98.12 82 LEU A CA 1
ATOM 579 C C . LEU A 1 82 ? -1.732 5.457 16.281 1 98.12 82 LEU A C 1
ATOM 581 O O . LEU A 1 82 ? -1.035 4.793 17.047 1 98.12 82 LEU A O 1
ATOM 585 N N . CYS A 1 83 ? -2.953 5.348 16.328 1 96.62 83 CYS A N 1
ATOM 586 C CA . CYS A 1 83 ? -3.754 4.336 17 1 96.62 83 CYS A CA 1
ATOM 587 C C . CYS A 1 83 ? -3.781 4.582 18.5 1 96.62 83 CYS A C 1
ATOM 589 O O . CYS A 1 83 ? -4.816 4.953 19.062 1 96.62 83 CYS A O 1
ATOM 591 N N . ASN A 1 84 ? -2.584 4.402 19.281 1 97.88 84 ASN A N 1
ATOM 592 C CA . ASN A 1 84 ? -2.543 4.512 20.734 1 97.88 84 ASN A CA 1
ATOM 593 C C . ASN A 1 84 ? -1.23 5.129 21.203 1 97.88 84 ASN A C 1
ATOM 595 O O . ASN A 1 84 ? -0.362 5.457 20.391 1 97.88 84 ASN A O 1
ATOM 599 N N . ALA A 1 85 ? -1.12 5.309 22.562 1 98.25 85 ALA A N 1
ATOM 600 C CA . ALA A 1 85 ? 0.003 6.031 23.156 1 98.25 85 ALA A CA 1
ATOM 601 C C . ALA A 1 85 ? 1.317 5.293 22.906 1 98.25 85 ALA A C 1
ATOM 603 O O . ALA A 1 85 ? 2.352 5.922 22.672 1 98.25 85 ALA A O 1
ATOM 604 N N . GLU A 1 86 ? 1.31 3.99 23.031 1 98.56 86 GLU A N 1
ATOM 605 C CA . GLU A 1 86 ? 2.531 3.207 22.875 1 98.56 86 GLU A CA 1
ATOM 606 C C . GLU A 1 86 ? 3.102 3.346 21.469 1 98.56 86 GLU A C 1
ATOM 608 O O . GLU A 1 86 ? 4.305 3.547 21.297 1 98.56 86 GLU A O 1
ATOM 613 N N . VAL A 1 87 ? 2.27 3.225 20.516 1 98.75 87 VAL A N 1
ATOM 614 C CA . VAL A 1 87 ? 2.676 3.365 19.125 1 98.75 87 VAL A CA 1
ATOM 615 C C . VAL A 1 87 ? 3.129 4.797 18.859 1 98.75 87 VAL A C 1
ATOM 617 O O . VAL A 1 87 ? 4.168 5.023 18.234 1 98.75 87 VAL A O 1
ATOM 620 N N . ALA A 1 88 ? 2.311 5.77 19.312 1 98.69 88 ALA A N 1
ATOM 621 C CA . ALA A 1 88 ? 2.66 7.176 19.141 1 98.69 88 ALA A CA 1
ATOM 622 C C . ALA A 1 88 ? 4.027 7.48 19.75 1 98.69 88 ALA A C 1
ATOM 624 O O . ALA A 1 88 ? 4.816 8.227 19.156 1 98.69 88 ALA A O 1
ATOM 625 N N . ALA A 1 89 ? 4.285 6.93 20.875 1 98.81 89 ALA A N 1
ATOM 626 C CA . ALA A 1 89 ? 5.562 7.148 21.547 1 98.81 89 ALA A CA 1
ATOM 627 C C . ALA A 1 89 ? 6.711 6.547 20.75 1 98.81 89 ALA A C 1
ATOM 629 O O . ALA A 1 89 ? 7.785 7.148 20.641 1 98.81 89 ALA A O 1
ATOM 630 N N . ALA A 1 90 ? 6.523 5.352 20.25 1 98.88 90 ALA A N 1
ATOM 631 C CA . ALA A 1 90 ? 7.543 4.711 19.422 1 98.88 90 ALA A CA 1
ATOM 632 C C . ALA A 1 90 ? 7.863 5.559 18.188 1 98.88 90 ALA A C 1
ATOM 634 O O . ALA A 1 90 ? 9.031 5.73 17.828 1 98.88 90 ALA A O 1
ATOM 635 N N . VAL A 1 91 ? 6.844 6.039 17.562 1 98.88 91 VAL A N 1
ATOM 636 C CA . VAL A 1 91 ? 7.023 6.891 16.391 1 98.88 91 VAL A CA 1
ATOM 637 C C . VAL A 1 91 ? 7.746 8.172 16.781 1 98.88 91 VAL A C 1
ATOM 639 O O . VAL A 1 91 ? 8.688 8.602 16.109 1 98.88 91 VAL A O 1
ATOM 642 N N . ALA A 1 92 ? 7.277 8.773 17.844 1 98.88 92 ALA A N 1
ATOM 643 C CA . ALA A 1 92 ? 7.902 10 18.344 1 98.88 92 ALA A CA 1
ATOM 644 C C . ALA A 1 92 ? 9.398 9.797 18.578 1 98.88 92 ALA A C 1
ATOM 646 O O . ALA A 1 92 ? 10.219 10.625 18.188 1 98.88 92 ALA A O 1
ATOM 647 N N . ASP A 1 93 ? 9.734 8.695 19.25 1 98.88 93 ASP A N 1
ATOM 648 C CA . ASP A 1 93 ? 11.133 8.375 19.531 1 98.88 93 ASP A CA 1
ATOM 649 C C . ASP A 1 93 ? 11.953 8.344 18.234 1 98.88 93 ASP A C 1
ATOM 651 O O . ASP A 1 93 ? 13.07 8.867 18.203 1 98.88 93 ASP A O 1
ATOM 655 N N . ARG A 1 94 ? 11.445 7.77 17.219 1 98.81 94 ARG A N 1
ATOM 656 C CA . ARG A 1 94 ? 12.195 7.609 15.977 1 98.81 94 ARG A CA 1
ATOM 657 C C . ARG A 1 94 ? 12.273 8.922 15.211 1 98.81 94 ARG A C 1
ATOM 659 O O . ARG A 1 94 ? 13.289 9.227 14.578 1 98.81 94 ARG A O 1
ATOM 666 N N . LEU A 1 95 ? 11.188 9.695 15.25 1 98.81 95 LEU A N 1
ATOM 667 C CA . LEU A 1 95 ? 11.203 11 14.594 1 98.81 95 LEU A CA 1
ATOM 668 C C . LEU A 1 95 ? 12.219 11.922 15.258 1 98.81 95 LEU A C 1
ATOM 670 O O . LEU A 1 95 ? 12.906 12.695 14.578 1 98.81 95 LEU A O 1
ATOM 674 N N . GLU A 1 96 ? 12.25 11.875 16.562 1 98.75 96 GLU A N 1
ATOM 675 C CA . GLU A 1 96 ? 13.219 12.672 17.312 1 98.75 96 GLU A CA 1
ATOM 676 C C . GLU A 1 96 ? 14.648 12.242 17 1 98.75 96 GLU A C 1
ATOM 678 O O . GLU A 1 96 ? 15.562 13.07 16.953 1 98.75 96 GLU A O 1
ATOM 683 N N . HIS A 1 97 ? 14.836 10.984 16.797 1 98.69 97 HIS A N 1
ATOM 684 C CA . HIS A 1 97 ? 16.156 10.43 16.516 1 98.69 97 HIS A CA 1
ATOM 685 C C . HIS A 1 97 ? 16.625 10.797 15.109 1 98.69 97 HIS A C 1
ATOM 687 O O . HIS A 1 97 ? 17.75 11.242 14.922 1 98.69 97 HIS A O 1
ATOM 693 N N . TYR A 1 98 ? 15.781 10.602 14.086 1 98.62 98 TYR A N 1
ATOM 694 C CA . TYR A 1 98 ? 16.203 10.719 12.695 1 98.62 98 TYR A CA 1
ATOM 695 C C . TYR A 1 98 ? 16 12.141 12.18 1 98.62 98 TYR A C 1
ATOM 697 O O . TYR A 1 98 ? 16.688 12.57 11.234 1 98.62 98 TYR A O 1
ATOM 705 N N . ARG A 1 99 ? 14.969 12.875 12.695 1 97.62 99 ARG A N 1
ATOM 706 C CA . ARG A 1 99 ? 14.68 14.266 12.352 1 97.62 99 ARG A CA 1
ATOM 707 C C . ARG A 1 99 ? 14.555 14.445 10.844 1 97.62 99 ARG A C 1
ATOM 709 O O . ARG A 1 99 ? 15.289 15.234 10.25 1 97.62 99 ARG A O 1
ATOM 716 N N . PRO A 1 100 ? 13.609 13.773 10.258 1 96.88 100 PRO A N 1
ATOM 717 C CA . PRO A 1 100 ? 13.469 13.945 8.812 1 96.88 100 PRO A CA 1
ATOM 718 C C . PRO A 1 100 ? 13.164 15.391 8.414 1 96.88 100 PRO A C 1
ATOM 720 O O . PRO A 1 100 ? 12.516 16.125 9.164 1 96.88 100 PRO A O 1
ATOM 723 N N . GLU A 1 101 ? 13.703 15.859 7.254 1 91.31 101 GLU A N 1
ATOM 724 C CA . GLU A 1 101 ? 13.633 17.25 6.809 1 91.31 101 GLU A CA 1
ATOM 725 C C . GLU A 1 101 ? 12.188 17.672 6.527 1 91.31 101 GLU A C 1
ATOM 727 O O . GLU A 1 101 ? 11.781 18.766 6.879 1 91.31 101 GLU A O 1
ATOM 732 N N . ASN A 1 102 ? 11.406 16.938 5.723 1 98.12 102 ASN A N 1
ATOM 733 C CA . ASN A 1 102 ? 10.016 17.188 5.379 1 98.12 102 ASN A CA 1
ATOM 734 C C . ASN A 1 102 ? 9.078 16.219 6.098 1 98.12 102 ASN A C 1
ATOM 736 O O . ASN A 1 102 ? 8.906 15.078 5.668 1 98.12 102 ASN A O 1
ATOM 740 N N . LEU A 1 103 ? 8.469 16.766 7.191 1 98.88 103 LEU A N 1
ATOM 741 C CA . LEU A 1 103 ? 7.59 15.938 8.023 1 98.88 103 LEU A CA 1
ATOM 742 C C . LEU A 1 103 ? 6.176 16.516 8.039 1 98.88 103 LEU A C 1
ATOM 744 O O . LEU A 1 103 ? 5.945 17.594 8.586 1 98.88 103 LEU A O 1
ATOM 748 N N . ILE A 1 104 ? 5.262 15.836 7.395 1 98.94 104 ILE A N 1
ATOM 749 C CA . ILE A 1 104 ? 3.865 16.25 7.332 1 98.94 104 ILE A CA 1
ATOM 750 C C . ILE A 1 104 ? 3.035 15.406 8.305 1 98.94 104 ILE A C 1
ATOM 752 O O . ILE A 1 104 ? 3.031 14.18 8.219 1 98.94 104 ILE A O 1
ATOM 756 N N . ILE A 1 105 ? 2.285 16.031 9.195 1 98.81 105 ILE A N 1
ATOM 757 C CA . ILE A 1 105 ? 1.493 15.312 10.188 1 98.81 105 ILE A CA 1
ATOM 758 C C . ILE A 1 105 ? 0.006 15.5 9.898 1 98.81 105 ILE A C 1
ATOM 760 O O . ILE A 1 105 ? -0.516 16.609 10.008 1 98.81 105 ILE A O 1
ATOM 764 N N . ASP A 1 106 ? -0.604 14.477 9.492 1 98.5 106 ASP A N 1
ATOM 765 C CA . ASP A 1 106 ? -2.061 14.367 9.5 1 98.5 106 ASP A CA 1
ATOM 766 C C . ASP A 1 106 ? -2.555 13.695 10.781 1 98.5 106 ASP A C 1
ATOM 768 O O . ASP A 1 106 ? -2.387 12.484 10.945 1 98.5 106 ASP A O 1
ATOM 772 N N . PRO A 1 107 ? -3.148 14.445 11.68 1 96.94 107 PRO A N 1
ATOM 773 C CA . PRO A 1 107 ? -3.467 13.891 13 1 96.94 107 PRO A CA 1
ATOM 774 C C . PRO A 1 107 ? -4.355 12.648 12.914 1 96.94 107 PRO A C 1
ATOM 776 O O . PRO A 1 107 ? -4.184 11.711 13.695 1 96.94 107 PRO A O 1
ATOM 779 N N . VAL A 1 108 ? -5.254 12.477 12.031 1 94.94 108 VAL A N 1
ATOM 780 C CA . VAL A 1 108 ? -6.184 11.375 11.797 1 94.94 108 VAL A CA 1
ATOM 781 C C . VAL A 1 108 ? -6.762 10.898 13.125 1 94.94 108 VAL A C 1
ATOM 783 O O . VAL A 1 108 ? -6.402 9.828 13.617 1 94.94 108 VAL A O 1
ATOM 786 N N . MET A 1 109 ? -7.699 11.578 13.641 1 92.38 109 MET A N 1
ATOM 787 C CA . MET A 1 109 ? -8.242 11.266 14.969 1 92.38 109 MET A CA 1
ATOM 788 C C . MET A 1 109 ? -9.531 10.461 14.852 1 92.38 109 MET A C 1
ATOM 790 O O . MET A 1 109 ? -9.836 9.641 15.719 1 92.38 109 MET A O 1
ATOM 794 N N . VAL A 1 110 ? -10.297 10.734 13.82 1 89.38 110 VAL A N 1
ATOM 795 C CA . VAL A 1 110 ? -11.594 10.094 13.586 1 89.38 110 VAL A CA 1
ATOM 796 C C . VAL A 1 110 ? -11.711 9.68 12.125 1 89.38 110 VAL A C 1
ATOM 798 O O . VAL A 1 110 ? -11.203 10.375 11.234 1 89.38 110 VAL A O 1
ATOM 801 N N . SER A 1 111 ? -12.312 8.57 11.867 1 85.75 111 SER A N 1
ATOM 802 C CA . SER A 1 111 ? -12.523 8.125 10.5 1 85.75 111 SER A CA 1
ATOM 803 C C . SER A 1 111 ? -13.656 8.914 9.836 1 85.75 111 SER A C 1
ATOM 805 O O . SER A 1 111 ? -14.398 9.625 10.508 1 85.75 111 SER A O 1
ATOM 807 N N . THR A 1 112 ? -13.703 8.781 8.531 1 81.88 112 THR A N 1
ATOM 808 C CA . THR A 1 112 ? -14.797 9.391 7.781 1 81.88 112 THR A CA 1
ATOM 809 C C . THR A 1 112 ? -16.141 8.891 8.289 1 81.88 112 THR A C 1
ATOM 811 O O . THR A 1 112 ? -17.141 9.625 8.258 1 81.88 112 THR A O 1
ATOM 814 N N . SER A 1 113 ? -16.156 7.676 8.789 1 84.5 113 SER A N 1
ATOM 815 C CA . SER A 1 113 ? -17.406 7.078 9.266 1 84.5 113 SER A CA 1
ATOM 816 C C . SER A 1 113 ? -17.641 7.391 10.742 1 84.5 113 SER A C 1
ATOM 818 O O . SER A 1 113 ? -18.625 6.938 11.328 1 84.5 113 SER A O 1
ATOM 820 N N . GLY A 1 114 ? -16.766 8.023 11.344 1 85.56 114 GLY A N 1
ATOM 821 C CA . GLY A 1 114 ? -16.984 8.5 12.695 1 85.56 114 GLY A CA 1
ATOM 822 C C . GLY A 1 114 ? -16.297 7.652 13.75 1 85.56 114 GLY A C 1
ATOM 823 O O . GLY A 1 114 ? -16.375 7.953 14.945 1 85.56 114 GLY A O 1
ATOM 824 N N . SER A 1 115 ? -15.609 6.684 13.352 1 88.25 115 SER A N 1
ATOM 825 C CA . SER A 1 115 ? -14.93 5.816 14.305 1 88.25 115 SER A CA 1
ATOM 826 C C . SER A 1 115 ? -13.68 6.488 14.875 1 88.25 115 SER A C 1
ATOM 828 O O . SER A 1 115 ? -12.93 7.133 14.141 1 88.25 115 SER A O 1
ATOM 830 N N . MET A 1 116 ? -13.492 6.305 16.156 1 90.62 116 MET A N 1
ATOM 831 C CA . MET A 1 116 ? -12.289 6.848 16.781 1 90.62 116 MET A CA 1
ATOM 832 C C . MET A 1 116 ? -11.047 6.082 16.328 1 90.62 116 MET A C 1
ATOM 834 O O . MET A 1 116 ? -10.984 4.859 16.469 1 90.62 116 MET A O 1
ATOM 838 N N . LEU A 1 117 ? -10.102 6.762 15.836 1 92.94 117 LEU A N 1
ATOM 839 C CA . LEU A 1 117 ? -8.898 6.141 15.281 1 92.94 117 LEU A CA 1
ATOM 840 C C . LEU A 1 117 ? -7.676 6.461 16.125 1 92.94 117 LEU A C 1
ATOM 842 O O . LEU A 1 117 ? -6.629 5.824 15.984 1 92.94 117 LEU A O 1
ATOM 846 N N . LEU A 1 118 ? -7.746 7.367 16.953 1 94.88 118 LEU A N 1
ATOM 847 C CA . LEU A 1 118 ? -6.691 7.766 17.891 1 94.88 118 LEU A CA 1
ATOM 848 C C . LEU A 1 118 ? -7.211 7.797 19.312 1 94.88 118 LEU A C 1
ATOM 850 O O . LEU A 1 118 ? -8.125 8.562 19.641 1 94.88 118 LEU A O 1
ATOM 854 N N . GLU A 1 119 ? -6.582 7.012 20.156 1 94.81 119 GLU A N 1
ATOM 855 C CA . GLU A 1 119 ? -6.988 6.992 21.562 1 94.81 119 GLU A CA 1
ATOM 856 C C . GLU A 1 119 ? -6.617 8.297 22.266 1 94.81 119 GLU A C 1
ATOM 858 O O . GLU A 1 119 ? -5.672 8.977 21.859 1 94.81 119 GLU A O 1
ATOM 863 N N . GLU A 1 120 ? -7.285 8.602 23.312 1 93 120 GLU A N 1
ATOM 864 C CA . GLU A 1 120 ? -7.133 9.875 24 1 93 120 GLU A CA 1
ATOM 865 C C . GLU A 1 120 ? -5.715 10.047 24.531 1 93 120 GLU A C 1
ATOM 867 O O . GLU A 1 120 ? -5.164 11.148 24.5 1 93 120 GLU A O 1
ATOM 872 N N . ASP A 1 121 ? -5.195 8.992 25.031 1 93.25 121 ASP A N 1
ATOM 873 C CA . ASP A 1 121 ? -3.865 9.086 25.625 1 93.25 121 ASP A CA 1
ATOM 874 C C . ASP A 1 121 ? -2.801 9.312 24.562 1 93.25 121 ASP A C 1
ATOM 876 O O . ASP A 1 121 ? -1.703 9.789 24.859 1 93.25 121 ASP A O 1
ATOM 880 N N . ALA A 1 122 ? -3.078 8.961 23.359 1 95.94 122 ALA A N 1
ATOM 881 C CA . ALA A 1 122 ? -2.143 9.164 22.266 1 95.94 122 ALA A CA 1
ATOM 882 C C . ALA A 1 122 ? -2.115 10.625 21.828 1 95.94 122 ALA A C 1
ATOM 884 O O . ALA A 1 122 ? -1.119 11.102 21.281 1 95.94 122 ALA A O 1
ATOM 885 N N . ILE A 1 123 ? -3.166 11.336 22.109 1 96.06 123 ILE A N 1
ATOM 886 C CA . ILE A 1 123 ? -3.281 12.734 21.703 1 96.06 123 ILE A CA 1
ATOM 887 C C . ILE A 1 123 ? -2.199 13.555 22.406 1 96.06 123 ILE A C 1
ATOM 889 O O . ILE A 1 123 ? -1.604 14.453 21.797 1 96.06 123 ILE A O 1
ATOM 893 N N . GLU A 1 124 ? -1.954 13.266 23.609 1 96.06 124 GLU A N 1
ATOM 894 C CA . GLU A 1 124 ? -0.938 13.992 24.359 1 96.06 124 GLU A CA 1
ATOM 895 C C . GLU A 1 124 ? 0.438 13.844 23.719 1 96.06 124 GLU A C 1
ATOM 897 O O . GLU A 1 124 ? 1.187 14.812 23.609 1 96.06 124 GLU A O 1
ATOM 902 N N . ILE A 1 125 ? 0.792 12.664 23.359 1 98 125 ILE A N 1
ATOM 903 C CA . ILE A 1 125 ? 2.078 12.406 22.719 1 98 125 ILE A CA 1
ATOM 904 C C . ILE A 1 125 ? 2.143 13.109 21.375 1 98 125 ILE A C 1
ATOM 906 O O . ILE A 1 125 ? 3.166 13.703 21.016 1 98 125 ILE A O 1
ATOM 910 N N . LEU A 1 126 ? 1.068 13 20.656 1 97.94 126 LEU A N 1
ATOM 911 C CA . LEU A 1 126 ? 0.973 13.664 19.359 1 97.94 126 LEU A CA 1
ATOM 912 C C . LEU A 1 126 ? 1.263 15.156 19.5 1 97.94 126 LEU A C 1
ATOM 914 O O . LEU A 1 126 ? 2.096 15.695 18.766 1 97.94 126 LEU A O 1
ATOM 918 N N . VAL A 1 127 ? 0.653 15.781 20.438 1 97.25 127 VAL A N 1
ATOM 919 C CA . VAL A 1 127 ? 0.695 17.234 20.594 1 97.25 127 VAL A CA 1
ATOM 920 C C . VAL A 1 127 ? 2.02 17.641 21.219 1 97.25 127 VAL A C 1
ATOM 922 O O . VAL A 1 127 ? 2.639 18.625 20.797 1 97.25 127 VAL A O 1
ATOM 925 N N . SER A 1 128 ? 2.512 16.906 22.172 1 97.56 128 SER A N 1
ATOM 926 C CA . SER A 1 128 ? 3.654 17.359 22.953 1 97.56 128 SER A CA 1
ATOM 927 C C . SER A 1 128 ? 4.969 16.938 22.312 1 97.56 128 SER A C 1
ATOM 929 O O . SER A 1 128 ? 5.988 17.625 22.469 1 97.56 128 SER A O 1
ATOM 931 N N . ARG A 1 129 ? 4.969 15.859 21.578 1 98.38 129 ARG A N 1
ATOM 932 C CA . ARG A 1 129 ? 6.25 15.328 21.125 1 98.38 129 ARG A CA 1
ATOM 933 C C . ARG A 1 129 ? 6.348 15.359 19.609 1 98.38 129 ARG A C 1
ATOM 935 O O . ARG A 1 129 ? 7.43 15.547 19.047 1 98.38 129 ARG A O 1
ATOM 942 N N . ILE A 1 130 ? 5.258 15.164 18.906 1 98.62 130 ILE A N 1
ATOM 943 C CA . ILE A 1 130 ? 5.316 14.961 17.469 1 98.62 130 ILE A CA 1
ATOM 944 C C . ILE A 1 130 ? 5.059 16.281 16.734 1 98.62 130 ILE A C 1
ATOM 946 O O . ILE A 1 130 ? 5.789 16.641 15.812 1 98.62 130 ILE A O 1
ATOM 950 N N . PHE A 1 131 ? 4.102 17.094 17.188 1 98.56 131 PHE A N 1
ATOM 951 C CA . PHE A 1 131 ? 3.734 18.344 16.547 1 98.56 131 PHE A CA 1
ATOM 952 C C . PHE A 1 131 ? 4.938 19.281 16.453 1 98.56 131 PHE A C 1
ATOM 954 O O . PHE A 1 131 ? 5.168 19.906 15.422 1 98.56 131 PHE A O 1
ATOM 961 N N . PRO A 1 132 ? 5.754 19.359 17.531 1 98.31 132 PRO A N 1
ATOM 962 C CA . PRO A 1 132 ? 6.879 20.297 17.469 1 98.31 132 PRO A CA 1
ATOM 963 C C . PRO A 1 132 ? 7.902 19.922 16.406 1 98.31 132 PRO A C 1
ATOM 965 O O . PRO A 1 132 ? 8.711 20.766 15.992 1 98.31 132 PRO A O 1
ATOM 968 N N . LEU A 1 133 ? 7.902 18.688 15.906 1 98.56 133 LEU A N 1
ATOM 969 C CA . LEU A 1 133 ? 8.875 18.203 14.93 1 98.56 133 LEU A CA 1
ATOM 970 C C . LEU A 1 133 ? 8.391 18.453 13.508 1 98.56 133 LEU A C 1
ATOM 972 O O . LEU A 1 133 ? 9.164 18.359 12.555 1 98.56 133 LEU A O 1
ATOM 976 N N . ALA A 1 134 ? 7.176 18.875 13.32 1 98.62 134 ALA A N 1
ATOM 977 C CA . ALA A 1 134 ? 6.496 18.875 12.023 1 98.62 134 ALA A CA 1
ATOM 978 C C . ALA A 1 134 ? 6.941 20.047 11.164 1 98.62 134 ALA A C 1
ATOM 980 O O . ALA A 1 134 ? 7.117 21.156 11.664 1 98.62 134 ALA A O 1
ATOM 981 N N . THR A 1 135 ? 7.137 19.734 9.859 1 98.75 135 THR A N 1
ATOM 982 C CA . THR A 1 135 ? 7.18 20.797 8.867 1 98.75 135 THR A CA 1
ATOM 983 C C . THR A 1 135 ? 5.801 21.438 8.688 1 98.75 135 THR A C 1
ATOM 985 O O . THR A 1 135 ? 5.684 22.656 8.562 1 98.75 135 THR A O 1
ATOM 988 N N . LEU A 1 136 ? 4.836 20.625 8.703 1 98.88 136 LEU A N 1
ATOM 989 C CA . LEU A 1 136 ? 3.449 21.031 8.516 1 98.88 136 LEU A CA 1
ATOM 990 C C . LEU A 1 136 ? 2.502 20.094 9.258 1 98.88 136 LEU A C 1
ATOM 992 O O . LEU A 1 136 ? 2.682 18.875 9.234 1 98.88 136 LEU A O 1
ATOM 996 N N . VAL A 1 137 ? 1.561 20.609 9.961 1 98.75 137 VAL A N 1
ATOM 997 C CA . VAL A 1 137 ? 0.445 19.844 10.508 1 98.75 137 VAL A CA 1
ATOM 998 C C . VAL A 1 137 ? -0.833 20.172 9.742 1 98.75 137 VAL A C 1
ATOM 1000 O O . VAL A 1 137 ? -1.074 21.328 9.383 1 98.75 137 VAL A O 1
ATOM 1003 N N . THR A 1 138 ? -1.695 19.094 9.508 1 98.62 138 THR A N 1
ATOM 1004 C CA . THR A 1 138 ? -2.828 19.297 8.609 1 98.62 138 THR A CA 1
ATOM 1005 C C . THR A 1 138 ? -4.133 18.891 9.281 1 98.62 138 THR A C 1
ATOM 1007 O O . THR A 1 138 ? -4.883 18.062 8.75 1 98.62 138 THR A O 1
ATOM 1010 N N . PRO A 1 139 ? -4.52 19.469 10.344 1 97.44 139 PRO A N 1
ATOM 1011 C CA . PRO A 1 139 ? -5.781 19.109 11 1 97.44 139 PRO A CA 1
ATOM 1012 C C . PRO A 1 139 ? -7.004 19.594 10.227 1 97.44 139 PRO A C 1
ATOM 1014 O O . PRO A 1 139 ? -6.93 20.578 9.492 1 97.44 139 PRO A O 1
ATOM 1017 N N . ASN A 1 140 ? -8.062 18.797 10.344 1 93.75 140 ASN A N 1
ATOM 1018 C CA . ASN A 1 140 ? -9.336 19.312 9.844 1 93.75 140 ASN A CA 1
ATOM 1019 C C . ASN A 1 140 ? -10.062 20.141 10.898 1 93.75 140 ASN A C 1
ATOM 1021 O O . ASN A 1 140 ? -9.539 20.359 11.984 1 93.75 140 ASN A O 1
ATOM 1025 N N . ARG A 1 141 ? -11.219 20.656 10.555 1 89.19 141 ARG A N 1
ATOM 1026 C CA . ARG A 1 141 ? -11.945 21.578 11.43 1 89.19 141 ARG A CA 1
ATOM 1027 C C . ARG A 1 141 ? -12.305 20.906 12.75 1 89.19 141 ARG A C 1
ATOM 1029 O O . ARG A 1 141 ? -12.141 21.5 13.812 1 89.19 141 ARG A O 1
ATOM 1036 N N . MET A 1 142 ? -12.766 19.688 12.656 1 90.06 142 MET A N 1
ATOM 1037 C CA . MET A 1 142 ? -13.164 18.953 13.859 1 90.06 142 MET A CA 1
ATOM 1038 C C . MET A 1 142 ? -11.961 18.703 14.766 1 90.06 142 MET A C 1
ATOM 1040 O O . MET A 1 142 ? -12.055 18.844 15.984 1 90.06 142 MET A O 1
ATOM 1044 N N . GLU A 1 143 ? -10.891 18.281 14.195 1 94.19 143 GLU A N 1
ATOM 1045 C CA . GLU A 1 143 ? -9.656 18.031 14.938 1 94.19 143 GLU A CA 1
ATOM 1046 C C . GLU A 1 143 ? -9.109 19.297 15.562 1 94.19 143 GLU A C 1
ATOM 1048 O O . GLU A 1 143 ? -8.672 19.297 16.719 1 94.19 143 GLU A O 1
ATOM 1053 N N . THR A 1 144 ? -9.148 20.391 14.82 1 94.81 144 THR A N 1
ATOM 1054 C CA . THR A 1 144 ? -8.656 21.672 15.328 1 94.81 144 THR A CA 1
ATOM 1055 C C . THR A 1 144 ? -9.516 22.156 16.5 1 94.81 144 THR A C 1
ATOM 1057 O O . THR A 1 144 ? -8.992 22.672 17.484 1 94.81 144 THR A O 1
ATOM 1060 N N . GLU A 1 145 ? -10.797 22 16.312 1 93.88 145 GLU A N 1
ATOM 1061 C CA . GLU A 1 145 ? -11.703 22.375 17.406 1 93.88 145 GLU A CA 1
ATOM 1062 C C . GLU A 1 145 ? -11.406 21.562 18.672 1 93.88 145 GLU A C 1
ATOM 1064 O O . GLU A 1 145 ? -11.391 22.125 19.766 1 93.88 145 GLU A O 1
ATOM 1069 N N . LYS A 1 146 ? -11.219 20.312 18.484 1 92.56 146 LYS A N 1
ATOM 1070 C CA . LYS A 1 146 ? -10.914 19.438 19.625 1 92.56 146 LYS A CA 1
ATOM 1071 C C . LYS A 1 146 ? -9.602 19.844 20.281 1 92.56 146 LYS A C 1
ATOM 1073 O O . LYS A 1 146 ? -9.508 19.859 21.516 1 92.56 146 LYS A O 1
ATOM 1078 N N . LEU A 1 147 ? -8.625 20.172 19.531 1 95 147 LEU A N 1
ATOM 1079 C CA . LEU A 1 147 ? -7.293 20.484 20.047 1 95 147 LEU A CA 1
ATOM 1080 C C . LEU A 1 147 ? -7.246 21.875 20.641 1 95 147 LEU A C 1
ATOM 1082 O O . LEU A 1 147 ? -6.586 22.094 21.672 1 95 147 LEU A O 1
ATOM 1086 N N . ALA A 1 148 ? -7.93 22.812 20.031 1 95.44 148 ALA A N 1
ATOM 1087 C CA . ALA A 1 148 ? -7.809 24.219 20.406 1 95.44 148 ALA A CA 1
ATOM 1088 C C . ALA A 1 148 ? -8.93 24.625 21.359 1 95.44 148 ALA A C 1
ATOM 1090 O O . ALA A 1 148 ? -8.797 25.609 22.094 1 95.44 148 ALA A O 1
ATOM 1091 N N . GLY A 1 149 ? -10.062 23.922 21.297 1 93.75 149 GLY A N 1
ATOM 1092 C CA . GLY A 1 149 ? -11.219 24.281 22.109 1 93.75 149 GLY A CA 1
ATOM 1093 C C . GLY A 1 149 ? -11.93 25.531 21.594 1 93.75 149 GLY A C 1
ATOM 1094 O O . GLY A 1 149 ? -12.555 26.25 22.375 1 93.75 149 GLY A O 1
ATOM 1095 N N . SER A 1 150 ? -11.703 25.906 20.406 1 93.81 150 SER A N 1
ATOM 1096 C CA . SER A 1 150 ? -12.297 27.109 19.828 1 93.81 150 SER A CA 1
ATOM 1097 C C . SER A 1 150 ? -12.656 26.891 18.359 1 93.81 150 SER A C 1
ATOM 1099 O O . SER A 1 150 ? -12.055 26.047 17.688 1 93.81 150 SER A O 1
ATOM 1101 N N . LEU A 1 151 ? -13.586 27.609 17.906 1 91.31 151 LEU A N 1
ATOM 1102 C CA . LEU A 1 151 ? -13.992 27.562 16.516 1 91.31 151 LEU A CA 1
ATOM 1103 C C . LEU A 1 151 ? -13.344 28.688 15.719 1 91.31 151 LEU A C 1
ATOM 1105 O O . LEU A 1 151 ? -13.367 28.688 14.484 1 91.31 151 LEU A O 1
ATOM 1109 N N . ASP A 1 152 ? -12.789 29.609 16.438 1 93.31 152 ASP A N 1
ATOM 1110 C CA . ASP A 1 152 ? -12.141 30.75 15.797 1 93.31 152 ASP A CA 1
ATOM 1111 C C . ASP A 1 152 ? -10.789 30.359 15.203 1 93.31 152 ASP A C 1
ATOM 1113 O O . ASP A 1 152 ? -9.922 29.859 15.914 1 93.31 152 ASP A O 1
ATOM 1117 N N . THR A 1 153 ? -10.672 30.641 13.922 1 93.44 153 THR A N 1
ATOM 1118 C CA . THR A 1 153 ? -9.492 30.188 13.188 1 93.44 153 THR A CA 1
ATOM 1119 C C . THR A 1 153 ? -8.227 30.797 13.797 1 93.44 153 THR A C 1
ATOM 1121 O O . THR A 1 153 ? -7.207 30.109 13.914 1 93.44 153 THR A O 1
ATOM 1124 N N . ALA A 1 154 ? -8.25 32.062 14.117 1 94.94 154 ALA A N 1
ATOM 1125 C CA . ALA A 1 154 ? -7.082 32.719 14.711 1 94.94 154 ALA A CA 1
ATOM 1126 C C . ALA A 1 154 ? -6.695 32.062 16.031 1 94.94 154 ALA A C 1
ATOM 1128 O O . ALA A 1 154 ? -5.508 31.844 16.297 1 94.94 154 ALA A O 1
ATOM 1129 N N . GLU A 1 155 ? -7.664 31.75 16.844 1 96.38 155 GLU A N 1
ATOM 1130 C CA . GLU A 1 155 ? -7.426 31.078 18.125 1 96.38 155 GLU A CA 1
ATOM 1131 C C . GLU A 1 155 ? -6.922 29.656 17.906 1 96.38 155 GLU A C 1
ATOM 1133 O O . GLU A 1 155 ? -6.105 29.156 18.688 1 96.38 155 GLU A O 1
ATOM 1138 N N . GLN A 1 156 ? -7.488 29.047 16.906 1 96.56 156 GLN A N 1
ATOM 1139 C CA . GLN A 1 156 ? -7.043 27.703 16.562 1 96.56 156 GLN A CA 1
ATOM 1140 C C . GLN A 1 156 ? -5.562 27.688 16.203 1 96.56 156 GLN A C 1
ATOM 1142 O O . GLN A 1 156 ? -4.805 26.859 16.703 1 96.56 156 GLN A O 1
ATOM 1147 N N . ILE A 1 157 ? -5.156 28.609 15.359 1 97.44 157 ILE A N 1
ATOM 1148 C CA . ILE A 1 157 ? -3.768 28.703 14.93 1 97.44 157 ILE A CA 1
ATOM 1149 C C . ILE A 1 157 ? -2.871 28.984 16.125 1 97.44 157 ILE A C 1
ATOM 1151 O O . ILE A 1 157 ? -1.824 28.344 16.297 1 97.44 157 ILE A O 1
ATOM 1155 N N . GLU A 1 158 ? -3.307 29.906 16.969 1 97.25 158 GLU A N 1
ATOM 1156 C CA . GLU A 1 158 ? -2.516 30.234 18.141 1 97.25 158 GLU A CA 1
ATOM 1157 C C . GLU A 1 158 ? -2.342 29.031 19.062 1 97.25 158 GLU A C 1
ATOM 1159 O O . GLU A 1 158 ? -1.255 28.797 19.594 1 97.25 158 GLU A O 1
ATOM 1164 N N . ALA A 1 159 ? -3.449 28.312 19.297 1 97.38 159 ALA A N 1
ATOM 1165 C CA . ALA A 1 159 ? -3.393 27.125 20.125 1 97.38 159 ALA A CA 1
ATOM 1166 C C . ALA A 1 159 ? -2.404 26.109 19.562 1 97.38 159 ALA A C 1
ATOM 1168 O O . ALA A 1 159 ? -1.613 25.516 20.312 1 97.38 159 ALA A O 1
ATOM 1169 N N . LEU A 1 160 ? -2.465 25.859 18.281 1 98 160 LEU A N 1
ATOM 1170 C CA . LEU A 1 160 ? -1.577 24.906 17.641 1 98 160 LEU A CA 1
ATOM 1171 C C . LEU A 1 160 ? -0.13 25.391 17.688 1 98 160 LEU A C 1
ATOM 1173 O O . LEU A 1 160 ? 0.792 24.578 17.828 1 98 160 LEU A O 1
ATOM 1177 N N . ARG A 1 161 ? 0.086 26.688 17.547 1 98 161 ARG A N 1
ATOM 1178 C CA . ARG A 1 161 ? 1.425 27.25 17.672 1 98 161 ARG A CA 1
ATOM 1179 C C . ARG A 1 161 ? 1.994 27 19.062 1 98 161 ARG A C 1
ATOM 1181 O O . ARG A 1 161 ? 3.188 26.719 19.219 1 98 161 ARG A O 1
ATOM 1188 N N . LYS A 1 162 ? 1.177 27.094 20.031 1 97.31 162 LYS A N 1
ATOM 1189 C CA . LYS A 1 162 ? 1.61 26.844 21.406 1 97.31 162 LYS A CA 1
ATOM 1190 C C . LYS A 1 162 ? 2.045 25.391 21.594 1 97.31 162 LYS A C 1
ATOM 1192 O O . LYS A 1 162 ? 2.861 25.094 22.469 1 97.31 162 LYS A O 1
ATOM 1197 N N . PHE A 1 163 ? 1.435 24.5 20.797 1 97.56 163 PHE A N 1
ATOM 1198 C CA . PHE A 1 163 ? 1.841 23.094 20.812 1 97.56 163 PHE A CA 1
ATOM 1199 C C . PHE A 1 163 ? 3.15 22.906 20.062 1 97.56 163 PHE A C 1
ATOM 1201 O O . PHE A 1 163 ? 3.67 21.781 19.984 1 97.56 163 PHE A O 1
ATOM 1208 N N . GLY A 1 164 ? 3.715 23.969 19.406 1 97.69 164 GLY A N 1
ATOM 1209 C CA . GLY A 1 164 ? 5.004 23.891 18.734 1 97.69 164 GLY A CA 1
ATOM 1210 C C . GLY A 1 164 ? 4.883 23.75 17.234 1 97.69 164 GLY A C 1
ATOM 1211 O O . GLY A 1 164 ? 5.887 23.578 16.547 1 97.69 164 GLY A O 1
ATOM 1212 N N . CYS A 1 165 ? 3.699 23.781 16.688 1 97.81 165 CYS A N 1
ATOM 1213 C CA . CYS A 1 165 ? 3.514 23.656 15.25 1 97.81 165 CYS A CA 1
ATOM 1214 C C . CYS A 1 165 ? 4.066 24.875 14.523 1 97.81 165 CYS A C 1
ATOM 1216 O O . CYS A 1 165 ? 3.643 26 14.773 1 97.81 165 CYS A O 1
ATOM 1218 N N . LYS A 1 166 ? 4.918 24.656 13.578 1 97.31 166 LYS A N 1
ATOM 1219 C CA . LYS A 1 166 ? 5.547 25.734 12.828 1 97.31 166 LYS A CA 1
ATOM 1220 C C . LYS A 1 166 ? 4.637 26.219 11.695 1 97.31 166 LYS A C 1
ATOM 1222 O O . LYS A 1 166 ? 4.426 27.422 11.539 1 97.31 166 LYS A O 1
ATOM 1227 N N . ASN A 1 167 ? 4.266 25.344 10.844 1 98.69 167 ASN A N 1
ATOM 1228 C CA . ASN A 1 167 ? 3.301 25.594 9.781 1 98.69 167 ASN A CA 1
ATOM 1229 C C . ASN A 1 167 ? 2.037 24.75 9.969 1 98.69 167 ASN A C 1
ATOM 1231 O O . ASN A 1 167 ? 2.107 23.609 10.414 1 98.69 167 ASN A O 1
ATOM 1235 N N . ILE A 1 168 ? 0.887 25.375 9.672 1 98.75 168 ILE A N 1
ATOM 1236 C CA . ILE A 1 168 ? -0.404 24.75 9.938 1 98.75 168 ILE A CA 1
ATOM 1237 C C . ILE A 1 168 ? -1.3 24.875 8.711 1 98.75 168 ILE A C 1
ATOM 1239 O O . ILE A 1 168 ? -1.426 25.953 8.125 1 98.75 168 ILE A O 1
ATOM 1243 N N . LEU A 1 169 ? -1.823 23.781 8.234 1 98.69 169 LEU A N 1
ATOM 1244 C CA . LEU A 1 169 ? -2.883 23.781 7.23 1 98.69 169 LEU A CA 1
ATOM 1245 C C . LEU A 1 169 ? -4.195 23.281 7.828 1 98.69 169 LEU A C 1
ATOM 1247 O O . LEU A 1 169 ? -4.371 22.078 8.031 1 98.69 169 LEU A O 1
ATOM 1251 N N . ILE A 1 170 ? -5.105 24.188 8.117 1 97.44 170 ILE A N 1
ATOM 1252 C CA . ILE A 1 170 ? -6.438 23.797 8.562 1 97.44 170 ILE A CA 1
ATOM 1253 C C . ILE A 1 170 ? -7.312 23.469 7.355 1 97.44 170 ILE A C 1
ATOM 1255 O O . ILE A 1 170 ? -7.629 24.344 6.547 1 97.44 170 ILE A O 1
ATOM 1259 N N . LYS A 1 171 ? -7.707 22.203 7.273 1 94.94 171 LYS A N 1
ATOM 1260 C CA . LYS A 1 171 ? -8.477 21.719 6.133 1 94.94 171 LYS A CA 1
ATOM 1261 C C . LYS A 1 171 ? -9.953 22.062 6.281 1 94.94 171 LYS A C 1
ATOM 1263 O O . LYS A 1 171 ? -10.547 21.859 7.344 1 94.94 171 LYS A O 1
ATOM 1268 N N . GLY A 1 172 ? -10.5 22.562 5.223 1 87.31 172 GLY A N 1
ATOM 1269 C CA . GLY A 1 172 ? -11.891 22.984 5.258 1 87.31 172 GLY A CA 1
ATOM 1270 C C . GLY A 1 172 ? -12.797 22.109 4.398 1 87.31 172 GLY A C 1
ATOM 1271 O O . GLY A 1 172 ? -13.906 22.516 4.047 1 87.31 172 GLY A O 1
ATOM 1272 N N . GLY A 1 173 ? -12.391 21.031 3.971 1 73.88 173 GLY A N 1
ATOM 1273 C CA . GLY A 1 173 ? -13.141 20.172 3.076 1 73.88 173 GLY A CA 1
ATOM 1274 C C . GLY A 1 173 ? -14.461 19.703 3.664 1 73.88 173 GLY A C 1
ATOM 1275 O O . GLY A 1 173 ? -15.383 19.359 2.926 1 73.88 173 GLY A O 1
ATOM 1276 N N . ASP A 1 174 ? -14.531 19.703 4.922 1 73 174 ASP A N 1
ATOM 1277 C CA . ASP A 1 174 ? -15.727 19.172 5.574 1 73 174 ASP A CA 1
ATOM 1278 C C . ASP A 1 174 ? -16.719 20.281 5.871 1 73 174 ASP A C 1
ATOM 1280 O O . ASP A 1 174 ? -17.734 20.062 6.547 1 73 174 ASP A O 1
ATOM 1284 N N . SER A 1 175 ? -16.422 21.438 5.391 1 75.06 175 SER A N 1
ATOM 1285 C CA . SER A 1 175 ? -17.344 22.547 5.594 1 75.06 175 SER A CA 1
ATOM 1286 C C . SER A 1 175 ? -18.672 22.312 4.867 1 75.06 175 SER A C 1
ATOM 1288 O O . SER A 1 175 ? -18.719 21.531 3.916 1 75.06 175 SER A O 1
ATOM 1290 N N . ASP A 1 176 ? -19.641 23 5.301 1 76 176 ASP A N 1
ATOM 1291 C CA . ASP A 1 176 ? -20.984 22.844 4.734 1 76 176 ASP A CA 1
ATOM 1292 C C . ASP A 1 176 ? -21.141 23.703 3.473 1 76 176 ASP A C 1
ATOM 1294 O O . ASP A 1 176 ? -22.172 23.625 2.795 1 76 176 ASP A O 1
ATOM 1298 N N . ASN A 1 177 ? -20.172 24.422 3.166 1 80.56 177 ASN A N 1
ATOM 1299 C CA . ASN A 1 177 ? -20.266 25.234 1.959 1 80.56 177 ASN A CA 1
ATOM 1300 C C . ASN A 1 177 ? -20.25 24.375 0.699 1 80.56 177 ASN A C 1
ATOM 1302 O O . ASN A 1 177 ? -19.312 23.609 0.468 1 80.56 177 ASN A O 1
ATOM 1306 N N . THR A 1 178 ? -21.234 24.547 -0.12 1 82.5 178 THR A N 1
ATOM 1307 C CA . THR A 1 178 ? -21.422 23.656 -1.265 1 82.5 178 THR A CA 1
ATOM 1308 C C . THR A 1 178 ? -20.781 24.25 -2.516 1 82.5 178 THR A C 1
ATOM 1310 O O . THR A 1 178 ? -20.625 23.562 -3.525 1 82.5 178 THR A O 1
ATOM 1313 N N . ASP A 1 179 ? -20.375 25.453 -2.432 1 84.81 179 ASP A N 1
ATOM 1314 C CA . ASP A 1 179 ? -19.812 26.078 -3.625 1 84.81 179 ASP A CA 1
ATOM 1315 C C . ASP A 1 179 ? -18.297 25.938 -3.654 1 84.81 179 ASP A C 1
ATOM 1317 O O . ASP A 1 179 ? -17.719 25.609 -4.691 1 84.81 179 ASP A O 1
ATOM 1321 N N . PHE A 1 180 ? -17.688 26.219 -2.492 1 88.25 180 PHE A N 1
ATOM 1322 C CA . PHE A 1 180 ? -16.234 26.156 -2.441 1 88.25 180 PHE A CA 1
ATOM 1323 C C . PHE A 1 180 ? -15.766 25.578 -1.114 1 88.25 180 PHE A C 1
ATOM 1325 O O . PHE A 1 180 ? -16.469 25.656 -0.109 1 88.25 180 PHE A O 1
ATOM 1332 N N . LYS A 1 181 ? -14.68 24.922 -1.154 1 89.88 181 LYS A N 1
ATOM 1333 C CA . LYS A 1 181 ? -13.961 24.453 0.028 1 89.88 181 LYS A CA 1
ATOM 1334 C C . LYS A 1 181 ? -12.68 25.266 0.236 1 89.88 181 LYS A C 1
ATOM 1336 O O . LYS A 1 181 ? -11.891 25.422 -0.692 1 89.88 181 LYS A O 1
ATOM 1341 N N . THR A 1 182 ? -12.492 25.828 1.434 1 93 182 THR A N 1
ATOM 1342 C CA . THR A 1 182 ? -11.359 26.703 1.722 1 93 182 THR A CA 1
ATOM 1343 C C . THR A 1 182 ? -10.453 26.078 2.781 1 93 182 THR A C 1
ATOM 1345 O O . THR A 1 182 ? -10.914 25.75 3.877 1 93 182 THR A O 1
ATOM 1348 N N . ASP A 1 183 ? -9.219 25.859 2.443 1 95.69 183 ASP A N 1
ATOM 1349 C CA . ASP A 1 183 ? -8.172 25.516 3.402 1 95.69 183 ASP A CA 1
ATOM 1350 C C . ASP A 1 183 ? -7.398 26.766 3.842 1 95.69 183 ASP A C 1
ATOM 1352 O O . ASP A 1 183 ? -7.246 27.703 3.07 1 95.69 183 ASP A O 1
ATOM 1356 N N . THR A 1 184 ? -6.98 26.812 5.062 1 97 184 THR A N 1
ATOM 1357 C CA . THR A 1 184 ? -6.199 27.922 5.598 1 97 184 THR A CA 1
ATOM 1358 C C . THR A 1 184 ? -4.785 27.469 5.949 1 97 184 THR A C 1
ATOM 1360 O O . THR A 1 184 ? -4.602 26.625 6.824 1 97 184 THR A O 1
ATOM 1363 N N . LEU A 1 185 ? -3.801 28.047 5.25 1 98.38 185 LEU A N 1
ATOM 1364 C CA . LEU A 1 185 ? -2.395 27.75 5.492 1 98.38 185 LEU A CA 1
ATOM 1365 C C . LEU A 1 185 ? -1.737 28.859 6.305 1 98.38 185 LEU A C 1
ATOM 1367 O O . LEU A 1 185 ? -1.757 30.031 5.902 1 98.38 185 LEU A O 1
ATOM 1371 N N . TYR A 1 186 ? -1.25 28.531 7.48 1 98.44 186 TYR A N 1
ATOM 1372 C CA . TYR A 1 186 ? -0.455 29.453 8.289 1 98.44 186 TYR A CA 1
ATOM 1373 C C . TYR A 1 186 ? 1.029 29.109 8.195 1 98.44 186 TYR A C 1
ATOM 1375 O O . TYR A 1 186 ? 1.431 27.969 8.398 1 98.44 186 TYR A O 1
ATOM 1383 N N . LEU A 1 187 ? 1.83 30.094 7.855 1 98.44 187 LEU A N 1
ATOM 1384 C CA . LEU A 1 187 ? 3.279 29.969 7.75 1 98.44 187 LEU A CA 1
ATOM 1385 C C . LEU A 1 187 ? 3.973 30.625 8.938 1 98.44 187 LEU A C 1
ATOM 1387 O O . LEU A 1 187 ? 4.035 31.859 9.023 1 98.44 187 LEU A O 1
ATOM 1391 N N . GLY A 1 188 ? 4.59 29.844 9.719 1 97 188 GLY A N 1
ATOM 1392 C CA . GLY A 1 188 ? 5.188 30.328 10.953 1 97 188 GLY A CA 1
ATOM 1393 C C . GLY A 1 188 ? 6.34 31.297 10.719 1 97 188 GLY A C 1
ATOM 1394 O O . GLY A 1 188 ? 6.535 32.25 11.492 1 97 188 GLY A O 1
ATOM 1395 N N . ALA A 1 189 ? 7.125 31.078 9.719 1 95 189 ALA A N 1
ATOM 1396 C CA . ALA A 1 189 ? 8.305 31.891 9.461 1 95 189 ALA A CA 1
ATOM 1397 C C . ALA A 1 189 ? 7.918 33.344 9.18 1 95 189 ALA A C 1
ATOM 1399 O O . ALA A 1 189 ? 8.625 34.281 9.578 1 95 189 ALA A O 1
ATOM 1400 N N . THR A 1 190 ? 6.805 33.594 8.508 1 96.12 190 THR A N 1
ATOM 1401 C CA . THR A 1 190 ? 6.41 34.906 8.094 1 96.12 190 THR A CA 1
ATOM 1402 C C . THR A 1 190 ? 5.211 35.406 8.898 1 96.12 190 THR A C 1
ATOM 1404 O O . THR A 1 190 ? 4.902 36.594 8.906 1 96.12 190 THR A O 1
ATOM 1407 N N . GLY A 1 191 ? 4.535 34.469 9.516 1 96 191 GLY A N 1
ATOM 1408 C CA . GLY A 1 191 ? 3.301 34.812 10.203 1 96 191 GLY A CA 1
ATOM 1409 C C . GLY A 1 191 ? 2.133 35.062 9.266 1 96 191 GLY A C 1
ATOM 1410 O O . GLY A 1 191 ? 1.085 35.562 9.68 1 96 191 GLY A O 1
ATOM 1411 N N . GLU A 1 192 ? 2.309 34.625 8.062 1 96.5 192 GLU A N 1
ATOM 1412 C CA . GLU A 1 192 ? 1.289 34.844 7.043 1 96.5 192 GLU A CA 1
ATOM 1413 C C . GLU A 1 192 ? 0.259 33.719 7.062 1 96.5 192 GLU A C 1
ATOM 1415 O O . GLU A 1 192 ? 0.605 32.531 7.285 1 96.5 192 GLU A O 1
ATOM 1420 N N . THR A 1 193 ? -0.971 34.094 6.836 1 97.06 193 THR A N 1
ATOM 1421 C CA . THR A 1 193 ? -2.064 33.156 6.629 1 97.06 193 THR A CA 1
ATOM 1422 C C . THR A 1 193 ? -2.594 33.25 5.199 1 97.06 193 THR A C 1
ATOM 1424 O O . THR A 1 193 ? -2.938 34.344 4.73 1 97.06 193 THR A O 1
ATOM 1427 N N . ILE A 1 194 ? -2.605 32.125 4.523 1 96.81 194 ILE A N 1
ATOM 1428 C CA . ILE A 1 194 ? -3.035 32.062 3.133 1 96.81 194 ILE A CA 1
ATOM 1429 C C . ILE A 1 194 ? -4.297 31.188 3.029 1 96.81 194 ILE A C 1
ATOM 1431 O O . ILE A 1 194 ? -4.344 30.078 3.564 1 96.81 194 ILE A O 1
ATOM 1435 N N . GLU A 1 195 ? -5.273 31.734 2.371 1 95.62 195 GLU A N 1
ATOM 1436 C CA . GLU A 1 195 ? -6.461 30.938 2.072 1 95.62 195 GLU A CA 1
ATOM 1437 C C . GLU A 1 195 ? -6.359 30.281 0.696 1 95.62 195 GLU A C 1
ATOM 1439 O O . GLU A 1 195 ? -6 30.938 -0.283 1 95.62 195 GLU A O 1
ATOM 1444 N N . LEU A 1 196 ? -6.609 29 0.671 1 95.44 196 LEU A N 1
ATOM 1445 C CA . LEU A 1 196 ? -6.633 28.234 -0.575 1 95.44 196 LEU A CA 1
ATOM 1446 C C . LEU A 1 196 ? -8.039 27.734 -0.879 1 95.44 196 LEU A C 1
ATOM 1448 O O . LEU A 1 196 ? -8.562 26.859 -0.184 1 95.44 196 LEU A O 1
ATOM 1452 N N . LYS A 1 197 ? -8.602 28.266 -1.982 1 93.19 197 LYS A N 1
ATOM 1453 C CA . LYS A 1 197 ? -9.977 27.953 -2.35 1 93.19 197 LYS A CA 1
ATOM 1454 C C . LYS A 1 197 ? -10.031 27.031 -3.562 1 93.19 197 LYS A C 1
ATOM 1456 O O . LYS A 1 197 ? -9.242 27.188 -4.5 1 93.19 197 LYS A O 1
ATOM 1461 N N . ALA A 1 198 ? -10.891 26.031 -3.461 1 91.88 198 ALA A N 1
ATOM 1462 C CA . ALA A 1 198 ? -11.203 25.156 -4.594 1 91.88 198 ALA A CA 1
ATOM 1463 C C . ALA A 1 198 ? -12.703 24.906 -4.688 1 91.88 198 ALA A C 1
ATOM 1465 O O . ALA A 1 198 ? -13.422 25 -3.686 1 91.88 198 ALA A O 1
ATOM 1466 N N . ASP A 1 199 ? -13.18 24.641 -5.898 1 90.44 199 ASP A N 1
ATOM 1467 C CA . ASP A 1 199 ? -14.594 24.328 -6.086 1 90.44 199 ASP A CA 1
ATOM 1468 C C . ASP A 1 199 ? -14.984 23.078 -5.309 1 90.44 199 ASP A C 1
ATOM 1470 O O . ASP A 1 199 ? -14.211 22.125 -5.234 1 90.44 199 ASP A O 1
ATOM 1474 N N . ALA A 1 200 ? -16.125 23.188 -4.688 1 91.81 200 ALA A N 1
ATOM 1475 C CA . ALA A 1 200 ? -16.672 21.984 -4.074 1 91.81 200 ALA A CA 1
ATOM 1476 C C . ALA A 1 200 ? -17.062 20.953 -5.133 1 91.81 200 ALA A C 1
ATOM 1478 O O . ALA A 1 200 ? -17.578 21.328 -6.195 1 91.81 200 ALA A O 1
ATOM 1479 N N . VAL A 1 201 ? -16.75 19.75 -4.883 1 93.31 201 VAL A N 1
ATOM 1480 C CA . VAL A 1 201 ? -17.156 18.656 -5.758 1 93.31 201 VAL A CA 1
ATOM 1481 C C . VAL A 1 201 ? -18.344 17.906 -5.141 1 93.31 201 VAL A C 1
ATOM 1483 O O . VAL A 1 201 ? -18.266 17.469 -3.996 1 93.31 201 VAL A O 1
ATOM 1486 N N . ASP A 1 202 ? -19.422 17.812 -5.871 1 92.06 202 ASP A N 1
ATOM 1487 C CA . ASP A 1 202 ? -20.609 17.094 -5.391 1 92.06 202 ASP A CA 1
ATOM 1488 C C . ASP A 1 202 ? -20.406 15.594 -5.516 1 92.06 202 ASP A C 1
ATOM 1490 O O . ASP A 1 202 ? -20.672 15.016 -6.574 1 92.06 202 ASP A O 1
ATOM 1494 N N . THR A 1 203 ? -20.031 15.008 -4.441 1 93.38 203 THR A N 1
ATOM 1495 C CA . THR A 1 203 ? -19.797 13.57 -4.445 1 93.38 203 THR A CA 1
ATOM 1496 C C . THR A 1 203 ? -19.797 13.023 -3.023 1 93.38 203 THR A C 1
ATOM 1498 O O . THR A 1 203 ? -19.609 13.766 -2.061 1 93.38 203 THR A O 1
ATOM 1501 N N . LYS A 1 204 ? -20.078 11.711 -2.912 1 91.62 204 LYS A N 1
ATOM 1502 C CA . LYS A 1 204 ? -19.984 11.016 -1.633 1 91.62 204 LYS A CA 1
ATOM 1503 C C . LYS A 1 204 ? -18.641 10.305 -1.49 1 91.62 204 LYS A C 1
ATOM 1505 O O . LYS A 1 204 ? -18.344 9.75 -0.432 1 91.62 204 LYS A O 1
ATOM 1510 N N . ASN A 1 205 ? -17.844 10.336 -2.566 1 94.75 205 ASN A N 1
ATOM 1511 C CA . ASN A 1 205 ? -16.562 9.633 -2.588 1 94.75 205 ASN A CA 1
ATOM 1512 C C . ASN A 1 205 ? -15.453 10.445 -1.923 1 94.75 205 ASN A C 1
ATOM 1514 O O . ASN A 1 205 ? -14.516 10.875 -2.588 1 94.75 205 ASN A O 1
ATOM 1518 N N . SER A 1 206 ? -15.516 10.539 -0.582 1 92.19 206 SER A N 1
ATOM 1519 C CA . SER A 1 206 ? -14.594 11.398 0.156 1 92.19 206 SER A CA 1
ATOM 1520 C C . SER A 1 206 ? -13.695 10.586 1.077 1 92.19 206 SER A C 1
ATOM 1522 O O . SER A 1 206 ? -12.898 11.148 1.833 1 92.19 206 SER A O 1
ATOM 1524 N N . HIS A 1 207 ? -13.844 9.242 1.01 1 94.56 207 HIS A N 1
ATOM 1525 C CA . HIS A 1 207 ? -13.039 8.367 1.859 1 94.56 207 HIS A CA 1
ATOM 1526 C C . HIS A 1 207 ? -11.555 8.523 1.558 1 94.56 207 HIS A C 1
ATOM 1528 O O . HIS A 1 207 ? -11.125 8.344 0.416 1 94.56 207 HIS A O 1
ATOM 1534 N N . GLY A 1 208 ? -10.781 8.938 2.523 1 95.38 208 GLY A N 1
ATOM 1535 C CA . GLY A 1 208 ? -9.336 9.023 2.391 1 95.38 208 GLY A CA 1
ATOM 1536 C C . GLY A 1 208 ? -8.859 10.367 1.873 1 95.38 208 GLY A C 1
ATOM 1537 O O . GLY A 1 208 ? -7.676 10.539 1.563 1 95.38 208 GLY A O 1
ATOM 1538 N N . THR A 1 209 ? -9.711 11.422 1.807 1 96.06 209 THR A N 1
ATOM 1539 C CA . THR A 1 209 ? -9.344 12.734 1.274 1 96.06 209 THR A CA 1
ATOM 1540 C C . THR A 1 209 ? -8.203 13.344 2.082 1 96.06 209 THR A C 1
ATOM 1542 O O . THR A 1 209 ? -7.277 13.922 1.514 1 96.06 209 THR A O 1
ATOM 1545 N N . GLY A 1 210 ? -8.297 13.242 3.412 1 96.44 210 GLY A N 1
ATOM 1546 C CA . GLY A 1 210 ? -7.242 13.773 4.262 1 96.44 210 GLY A CA 1
ATOM 1547 C C . GLY A 1 210 ? -5.914 13.07 4.062 1 96.44 210 GLY A C 1
ATOM 1548 O O . GLY A 1 210 ? -4.871 13.719 3.959 1 96.44 210 GLY A O 1
ATOM 1549 N N . CYS A 1 211 ? -5.922 11.703 4.023 1 98.25 211 CYS A N 1
ATOM 1550 C CA . CYS A 1 211 ? -4.719 10.93 3.764 1 98.25 211 CYS A CA 1
ATOM 1551 C C . CYS A 1 211 ? -4.113 11.289 2.412 1 98.25 211 CYS A C 1
ATOM 1553 O O . CYS A 1 211 ? -2.896 11.422 2.285 1 98.25 211 CYS A O 1
ATOM 1555 N N . THR A 1 212 ? -4.934 11.477 1.431 1 98.56 212 THR A N 1
ATOM 1556 C CA . THR A 1 212 ? -4.5 11.812 0.08 1 98.56 212 THR A CA 1
ATOM 1557 C C . THR A 1 212 ? -3.842 13.188 0.052 1 98.56 212 THR A C 1
ATOM 1559 O O . THR A 1 212 ? -2.773 13.359 -0.54 1 98.56 212 THR A O 1
ATOM 1562 N N . LEU A 1 213 ? -4.457 14.156 0.681 1 98.56 213 LEU A N 1
ATOM 1563 C CA . LEU A 1 213 ? -3.934 15.523 0.702 1 98.56 213 LEU A CA 1
ATOM 1564 C C . LEU A 1 213 ? -2.568 15.562 1.377 1 98.56 213 LEU A C 1
ATOM 1566 O O . LEU A 1 213 ? -1.617 16.125 0.826 1 98.56 213 LEU A O 1
ATOM 1570 N N . SER A 1 214 ? -2.482 15.016 2.562 1 98.88 214 SER A N 1
ATOM 1571 C CA . SER A 1 214 ? -1.233 15.062 3.314 1 98.88 214 SER A CA 1
ATOM 1572 C C . SER A 1 214 ? -0.125 14.305 2.596 1 98.88 214 SER A C 1
ATOM 1574 O O . SER A 1 214 ? 1.028 14.734 2.586 1 98.88 214 SER A O 1
ATOM 1576 N N . SER A 1 215 ? -0.445 13.172 1.976 1 98.94 215 SER A N 1
ATOM 1577 C CA . SER A 1 215 ? 0.542 12.414 1.217 1 98.94 215 SER A CA 1
ATOM 1578 C C . SER A 1 215 ? 0.975 13.164 -0.038 1 98.94 215 SER A C 1
ATOM 1580 O O . SER A 1 215 ? 2.137 13.086 -0.445 1 98.94 215 SER A O 1
ATOM 1582 N N . ALA A 1 216 ? 0.011 13.836 -0.681 1 98.94 216 ALA A N 1
ATOM 1583 C CA . ALA A 1 216 ? 0.356 14.648 -1.84 1 98.94 216 ALA A CA 1
ATOM 1584 C C . ALA A 1 216 ? 1.322 15.766 -1.454 1 98.94 216 ALA A C 1
ATOM 1586 O O . ALA A 1 216 ? 2.307 16.016 -2.154 1 98.94 216 ALA A O 1
ATOM 1587 N N . ILE A 1 217 ? 1.047 16.453 -0.354 1 98.94 217 ILE A N 1
ATOM 1588 C CA . ILE A 1 217 ? 1.933 17.516 0.117 1 98.94 217 ILE A CA 1
ATOM 1589 C C . ILE A 1 217 ? 3.332 16.953 0.351 1 98.94 217 ILE A C 1
ATOM 1591 O O . ILE A 1 217 ? 4.324 17.516 -0.106 1 98.94 217 ILE A O 1
ATOM 1595 N N . ALA A 1 218 ? 3.418 15.805 1.07 1 98.94 218 ALA A N 1
ATOM 1596 C CA . ALA A 1 218 ? 4.703 15.148 1.312 1 98.94 218 ALA A CA 1
ATOM 1597 C C . ALA A 1 218 ? 5.422 14.852 -0 1 98.94 218 ALA A C 1
ATOM 1599 O O . ALA A 1 218 ? 6.629 15.062 -0.116 1 98.94 218 ALA A O 1
ATOM 1600 N N . SER A 1 219 ? 4.688 14.367 -0.967 1 98.94 219 SER A N 1
ATOM 1601 C CA . SER A 1 219 ? 5.266 13.992 -2.254 1 98.94 219 SER A CA 1
ATOM 1602 C C . SER A 1 219 ? 5.84 15.211 -2.977 1 98.94 219 SER A C 1
ATOM 1604 O O . SER A 1 219 ? 6.957 15.164 -3.492 1 98.94 219 SER A O 1
ATOM 1606 N N . TYR A 1 220 ? 5.09 16.281 -3.068 1 98.88 220 TYR A N 1
ATOM 1607 C CA . TYR A 1 220 ? 5.555 17.469 -3.758 1 98.88 220 TYR A CA 1
ATOM 1608 C C . TYR A 1 220 ? 6.75 18.094 -3.035 1 98.88 220 TYR A C 1
ATOM 1610 O O . TYR A 1 220 ? 7.656 18.641 -3.672 1 98.88 220 TYR A O 1
ATOM 1618 N N . LEU A 1 221 ? 6.758 18.047 -1.683 1 98.88 221 LEU A N 1
ATOM 1619 C CA . LEU A 1 221 ? 7.938 18.484 -0.952 1 98.88 221 LEU A CA 1
ATOM 1620 C C . LEU A 1 221 ? 9.148 17.625 -1.312 1 98.88 221 LEU A C 1
ATOM 1622 O O . LEU A 1 221 ? 10.25 18.156 -1.505 1 98.88 221 LEU A O 1
ATOM 1626 N N . ALA A 1 222 ? 8.93 16.344 -1.354 1 98.5 222 ALA A N 1
ATOM 1627 C CA . ALA A 1 222 ? 10.008 15.43 -1.735 1 98.5 222 ALA A CA 1
ATOM 1628 C C . ALA A 1 222 ? 10.57 15.797 -3.105 1 98.5 222 ALA A C 1
ATOM 1630 O O . ALA A 1 222 ? 11.773 15.664 -3.342 1 98.5 222 ALA A O 1
ATOM 1631 N N . LEU A 1 223 ? 9.742 16.25 -3.982 1 98.06 223 LEU A N 1
ATOM 1632 C CA . LEU A 1 223 ? 10.133 16.594 -5.348 1 98.06 223 LEU A CA 1
ATOM 1633 C C . LEU A 1 223 ? 10.805 17.953 -5.402 1 98.06 223 LEU A C 1
ATOM 1635 O O . LEU A 1 223 ? 11.234 18.406 -6.469 1 98.06 223 LEU A O 1
ATOM 1639 N N . GLY A 1 224 ? 10.812 18.703 -4.312 1 97.56 224 GLY A N 1
ATOM 1640 C CA . GLY A 1 224 ? 11.602 19.906 -4.242 1 97.56 224 GLY A CA 1
ATOM 1641 C C . GLY A 1 224 ? 10.766 21.172 -4.281 1 97.56 224 GLY A C 1
ATOM 1642 O O . GLY A 1 224 ? 11.297 22.281 -4.312 1 97.56 224 GLY A O 1
ATOM 1643 N N . TYR A 1 225 ? 9.461 21.094 -4.254 1 98.25 225 TYR A N 1
ATOM 1644 C CA . TYR A 1 225 ? 8.594 22.281 -4.23 1 98.25 225 TYR A CA 1
ATOM 1645 C C . TYR A 1 225 ? 8.664 22.969 -2.879 1 98.25 225 TYR A C 1
ATOM 1647 O O . TYR A 1 225 ? 8.961 22.344 -1.861 1 98.25 225 TYR A O 1
ATOM 1655 N N . SER A 1 226 ? 8.43 24.297 -2.891 1 98.25 226 SER A N 1
ATOM 1656 C CA . SER A 1 226 ? 8.289 25.016 -1.624 1 98.25 226 SER A CA 1
ATOM 1657 C C . SER A 1 226 ? 7.035 24.562 -0.878 1 98.25 226 SER A C 1
ATOM 1659 O O . SER A 1 226 ? 6.133 23.969 -1.471 1 98.25 226 SER A O 1
ATOM 1661 N N . LEU A 1 227 ? 6.973 24.844 0.379 1 98.5 227 LEU A N 1
ATOM 1662 C CA . LEU A 1 227 ? 5.836 24.422 1.188 1 98.5 227 LEU A CA 1
ATOM 1663 C C . LEU A 1 227 ? 4.531 24.969 0.628 1 98.5 227 LEU A C 1
ATOM 1665 O O . LEU A 1 227 ? 3.559 24.234 0.457 1 98.5 227 LEU A O 1
ATOM 1669 N N . THR A 1 228 ? 4.531 26.25 0.31 1 98.38 228 THR A N 1
ATOM 1670 C CA . THR A 1 228 ? 3.328 26.891 -0.209 1 98.38 228 THR A CA 1
ATOM 1671 C C . THR A 1 228 ? 2.912 26.25 -1.537 1 98.38 228 THR A C 1
ATOM 1673 O O . THR A 1 228 ? 1.734 25.953 -1.746 1 98.38 228 THR A O 1
ATOM 1676 N N . GLU A 1 229 ? 3.834 26.062 -2.398 1 98.56 229 GLU A N 1
ATOM 1677 C CA . GLU A 1 229 ? 3.545 25.438 -3.688 1 98.56 229 GLU A CA 1
ATOM 1678 C C . GLU A 1 229 ? 3.064 24 -3.514 1 98.56 229 GLU A C 1
ATOM 1680 O O . GLU A 1 229 ? 2.143 23.562 -4.203 1 98.56 229 GLU A O 1
ATOM 1685 N N . ALA A 1 230 ? 3.74 23.266 -2.621 1 98.81 230 ALA A N 1
ATOM 1686 C CA . ALA A 1 230 ? 3.352 21.891 -2.357 1 98.81 230 ALA A CA 1
ATOM 1687 C C . ALA A 1 230 ? 1.901 21.797 -1.888 1 98.81 230 ALA A C 1
ATOM 1689 O O . ALA A 1 230 ? 1.15 20.922 -2.324 1 98.81 230 ALA A O 1
ATOM 1690 N N . VAL A 1 231 ? 1.518 22.688 -1.007 1 98.69 231 VAL A N 1
ATOM 1691 C CA . VAL A 1 231 ? 0.157 22.703 -0.482 1 98.69 231 VAL A CA 1
ATOM 1692 C C . VAL A 1 231 ? -0.824 23.047 -1.601 1 98.69 231 VAL A C 1
ATOM 1694 O O . VAL A 1 231 ? -1.875 22.422 -1.73 1 98.69 231 VAL A O 1
ATOM 1697 N N . ARG A 1 232 ? -0.489 24.047 -2.439 1 98.25 232 ARG A N 1
ATOM 1698 C CA . ARG A 1 232 ? -1.345 24.438 -3.555 1 98.25 232 ARG A CA 1
ATOM 1699 C C . ARG A 1 232 ? -1.531 23.281 -4.535 1 98.25 232 ARG A C 1
ATOM 1701 O O . ARG A 1 232 ? -2.654 22.984 -4.953 1 98.25 232 ARG A O 1
ATOM 1708 N N . MET A 1 233 ? -0.46 22.641 -4.898 1 98.44 233 MET A N 1
ATOM 1709 C CA . MET A 1 233 ? -0.5 21.531 -5.848 1 98.44 233 MET A CA 1
ATOM 1710 C C . MET A 1 233 ? -1.271 20.359 -5.273 1 98.44 233 MET A C 1
ATOM 1712 O O . MET A 1 233 ? -1.994 19.672 -6 1 98.44 233 MET A O 1
ATOM 1716 N N . ALA A 1 234 ? -1.093 20.125 -4.004 1 98.56 234 ALA A N 1
ATOM 1717 C CA . ALA A 1 234 ? -1.793 19.031 -3.348 1 98.56 234 ALA A CA 1
ATOM 1718 C C . ALA A 1 234 ? -3.299 19.266 -3.322 1 98.56 234 ALA A C 1
ATOM 1720 O O . ALA A 1 234 ? -4.09 18.344 -3.541 1 98.56 234 ALA A O 1
ATOM 1721 N N . LYS A 1 235 ? -3.684 20.453 -2.984 1 97.44 235 LYS A N 1
ATOM 1722 C CA . LYS A 1 235 ? -5.105 20.781 -3.008 1 97.44 235 LYS A CA 1
ATOM 1723 C C . LYS A 1 235 ? -5.695 20.578 -4.398 1 97.44 235 LYS A C 1
ATOM 1725 O O . LYS A 1 235 ? -6.801 20.047 -4.531 1 97.44 235 LYS A O 1
ATOM 1730 N N . LEU A 1 236 ? -5 21.047 -5.41 1 97.25 236 LEU A N 1
ATOM 1731 C CA . LEU A 1 236 ? -5.441 20.828 -6.781 1 97.25 236 LEU A CA 1
ATOM 1732 C C . LEU A 1 236 ? -5.539 19.328 -7.086 1 97.25 236 LEU A C 1
ATOM 1734 O O . LEU A 1 236 ? -6.488 18.891 -7.734 1 97.25 236 LEU A O 1
ATOM 1738 N N . TYR A 1 237 ? -4.531 18.594 -6.676 1 98.06 237 TYR A N 1
ATOM 1739 C CA . TYR A 1 237 ? -4.508 17.156 -6.883 1 98.06 237 TYR A CA 1
ATOM 1740 C C . TYR A 1 237 ? -5.758 16.5 -6.309 1 98.06 237 TYR A C 1
ATOM 1742 O O . TYR A 1 237 ? -6.434 15.734 -6.992 1 98.06 237 TYR A O 1
ATOM 1750 N N . VAL A 1 238 ? -6.047 16.766 -5.051 1 97.31 238 VAL A N 1
ATOM 1751 C CA . VAL A 1 238 ? -7.176 16.141 -4.367 1 97.31 238 VAL A CA 1
ATOM 1752 C C . VAL A 1 238 ? -8.477 16.562 -5.043 1 97.31 238 VAL A C 1
ATOM 1754 O O . VAL A 1 238 ? -9.383 15.742 -5.219 1 97.31 238 VAL A O 1
ATOM 1757 N N . THR A 1 239 ? -8.586 17.828 -5.41 1 96.44 239 THR A N 1
ATOM 1758 C CA . THR A 1 239 ? -9.781 18.297 -6.09 1 96.44 239 THR A CA 1
ATOM 1759 C C . THR A 1 239 ? -10 17.547 -7.398 1 96.44 239 THR A C 1
ATOM 1761 O O . THR A 1 239 ? -11.117 17.094 -7.684 1 96.44 239 THR A O 1
ATOM 1764 N N . ARG A 1 240 ? -8.969 17.406 -8.164 1 97.56 240 ARG A N 1
ATOM 1765 C CA . ARG A 1 240 ? -9.07 16.688 -9.43 1 97.56 240 ARG A CA 1
ATOM 1766 C C . ARG A 1 240 ? -9.383 15.211 -9.203 1 97.56 240 ARG A C 1
ATOM 1768 O O . ARG A 1 240 ? -10.117 14.594 -9.977 1 97.56 240 ARG A O 1
ATOM 1775 N N . ALA A 1 241 ? -8.773 14.641 -8.195 1 97.88 241 ALA A N 1
ATOM 1776 C CA . ALA A 1 241 ? -9.047 13.25 -7.852 1 97.88 241 ALA A CA 1
ATOM 1777 C C . ALA A 1 241 ? -10.516 13.047 -7.504 1 97.88 241 ALA A C 1
ATOM 1779 O O . ALA A 1 241 ? -11.125 12.039 -7.883 1 97.88 241 ALA A O 1
ATOM 1780 N N . LEU A 1 242 ? -11.078 13.953 -6.711 1 96.75 242 LEU A N 1
ATOM 1781 C CA . LEU A 1 242 ? -12.492 13.922 -6.359 1 96.75 242 LEU A CA 1
ATOM 1782 C C . LEU A 1 242 ? -13.367 14.047 -7.602 1 96.75 242 LEU A C 1
ATOM 1784 O O . LEU A 1 242 ? -14.312 13.281 -7.781 1 96.75 242 LEU A O 1
ATOM 1788 N N . GLU A 1 243 ? -13.062 14.992 -8.453 1 96.44 243 GLU A N 1
ATOM 1789 C CA . GLU A 1 243 ? -13.828 15.227 -9.68 1 96.44 243 GLU A CA 1
ATOM 1790 C C . GLU A 1 243 ? -13.812 14 -10.578 1 96.44 243 GLU A C 1
ATOM 1792 O O . GLU A 1 243 ? -14.859 13.594 -11.102 1 96.44 243 GLU A O 1
ATOM 1797 N N . ALA A 1 244 ? -12.641 13.43 -10.719 1 96.81 244 ALA A N 1
ATOM 1798 C CA . ALA A 1 244 ? -12.469 12.297 -11.625 1 96.81 244 ALA A CA 1
ATOM 1799 C C . ALA A 1 244 ? -13.211 11.062 -11.109 1 96.81 244 ALA A C 1
ATOM 1801 O O . ALA A 1 244 ? -13.617 10.203 -11.891 1 96.81 244 ALA A O 1
ATOM 1802 N N . GLY A 1 245 ? -13.383 11 -9.789 1 96.06 245 GLY A N 1
ATOM 1803 C CA . GLY A 1 245 ? -14.039 9.852 -9.203 1 96.06 245 GLY A CA 1
ATOM 1804 C C . GLY A 1 245 ? -15.477 10.133 -8.797 1 96.06 245 GLY A C 1
ATOM 1805 O O . GLY A 1 245 ? -16.156 9.25 -8.266 1 96.06 245 GLY A O 1
ATOM 1806 N N . ALA A 1 246 ? -16.016 11.266 -9.055 1 94.88 246 ALA A N 1
ATOM 1807 C CA . ALA A 1 246 ? -17.281 11.734 -8.508 1 94.88 246 ALA A CA 1
ATOM 1808 C C . ALA A 1 246 ? -18.438 10.867 -8.992 1 94.88 246 ALA A C 1
ATOM 1810 O O . ALA A 1 246 ? -19.406 10.656 -8.266 1 94.88 246 ALA A O 1
ATOM 1811 N N . TRP A 1 247 ? -18.344 10.328 -10.133 1 93.25 247 TRP A N 1
ATOM 1812 C CA . TRP A 1 247 ? -19.453 9.617 -10.75 1 93.25 247 TRP A CA 1
ATOM 1813 C C . TRP A 1 247 ? -19.297 8.109 -10.602 1 93.25 247 TRP A C 1
ATOM 1815 O O . TRP A 1 247 ? -20.125 7.34 -11.102 1 93.25 247 TRP A O 1
ATOM 1825 N N . ILE A 1 248 ? -18.266 7.688 -10.008 1 95.31 248 ILE A N 1
ATOM 1826 C CA . ILE A 1 248 ? -17.984 6.266 -9.82 1 95.31 248 ILE A CA 1
ATOM 1827 C C . ILE A 1 248 ? -18.641 5.773 -8.531 1 95.31 248 ILE A C 1
ATOM 1829 O O . ILE A 1 248 ? -18.594 6.457 -7.508 1 95.31 248 ILE A O 1
ATOM 1833 N N . SER A 1 249 ? -19.234 4.641 -8.539 1 93.75 249 SER A N 1
ATOM 1834 C CA . SER A 1 249 ? -19.812 4.023 -7.352 1 93.75 249 SER A CA 1
ATOM 1835 C C . SER A 1 249 ? -18.969 2.852 -6.863 1 93.75 249 SER A C 1
ATOM 1837 O O . SER A 1 249 ? -18.891 1.822 -7.535 1 93.75 249 SER A O 1
ATOM 1839 N N . THR A 1 250 ? -18.359 3.002 -5.801 1 94 250 THR A N 1
ATOM 1840 C CA . THR A 1 250 ? -17.547 1.964 -5.176 1 94 250 THR A CA 1
ATOM 1841 C C . THR A 1 250 ? -18.016 1.696 -3.75 1 94 250 THR A C 1
ATOM 1843 O O . THR A 1 250 ? -17.922 2.572 -2.887 1 94 250 THR A O 1
ATOM 1846 N N . GLY A 1 251 ? -18.453 0.442 -3.498 1 95.19 251 GLY A N 1
ATOM 1847 C CA . GLY A 1 251 ? -18.953 0.079 -2.178 1 95.19 251 GLY A CA 1
ATOM 1848 C C . GLY A 1 251 ? -20.312 0.66 -1.871 1 95.19 251 GLY A C 1
ATOM 1849 O O . GLY A 1 251 ? -21.016 1.141 -2.771 1 95.19 251 GLY A O 1
ATOM 1850 N N . HIS A 1 252 ? -20.781 0.552 -0.597 1 96.12 252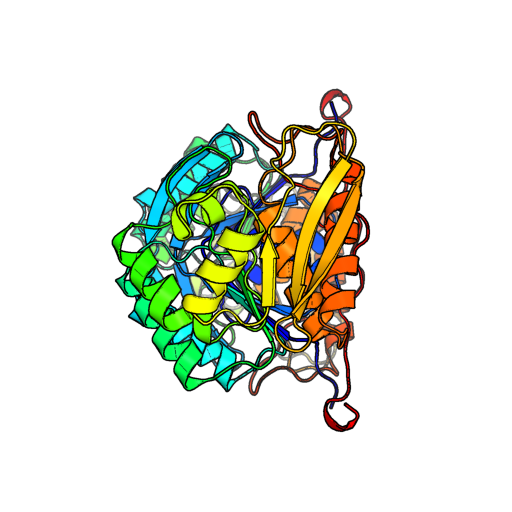 HIS A N 1
ATOM 1851 C CA . HIS A 1 252 ? -22.141 0.919 -0.202 1 96.12 252 HIS A CA 1
ATOM 1852 C C . HIS A 1 252 ? -22.141 2.158 0.688 1 96.12 252 HIS A C 1
ATOM 1854 O O . HIS A 1 252 ? -23.188 2.615 1.127 1 96.12 252 HIS A O 1
ATOM 1860 N N . GLY A 1 253 ? -20.969 2.678 0.989 1 96.12 253 GLY A N 1
ATOM 1861 C CA . GLY A 1 253 ? -20.828 3.865 1.817 1 96.12 253 GLY A CA 1
ATOM 1862 C C . GLY A 1 253 ? -20.109 5.004 1.11 1 96.12 253 GLY A C 1
ATOM 1863 O O . GLY A 1 253 ? -20.484 5.367 -0.011 1 96.12 253 GLY A O 1
ATOM 1864 N N . HIS A 1 254 ? -19.172 5.641 1.814 1 94.94 254 HIS A N 1
ATOM 1865 C CA . HIS A 1 254 ? -18.344 6.672 1.203 1 94.94 254 HIS A CA 1
ATOM 1866 C C . HIS A 1 254 ? -17.203 6.055 0.403 1 94.94 254 HIS A C 1
ATOM 1868 O O . HIS A 1 254 ? -16.312 5.422 0.972 1 94.94 254 HIS A O 1
ATOM 1874 N N . GLY A 1 255 ? -17.203 6.262 -0.89 1 96.19 255 GLY A N 1
ATOM 1875 C CA . GLY A 1 255 ? -16.203 5.672 -1.766 1 96.19 255 GLY A CA 1
ATOM 1876 C C . GLY A 1 255 ? -14.891 6.426 -1.758 1 96.19 255 GLY A C 1
ATOM 1877 O O . GLY A 1 255 ? -14.789 7.5 -1.164 1 96.19 255 GLY A O 1
ATOM 1878 N N . PRO A 1 256 ? -13.898 5.82 -2.352 1 97 256 PRO A N 1
ATOM 1879 C CA . PRO A 1 256 ? -12.57 6.438 -2.438 1 97 256 PRO A CA 1
ATOM 1880 C C . PRO A 1 256 ? -12.492 7.531 -3.498 1 97 256 PRO A C 1
ATOM 1882 O O . PRO A 1 256 ? -13.367 7.617 -4.367 1 97 256 PRO A O 1
ATOM 1885 N N . VAL A 1 257 ? -11.461 8.375 -3.395 1 97 257 VAL A N 1
ATOM 1886 C CA . VAL A 1 257 ? -11.125 9.289 -4.48 1 97 257 VAL A CA 1
ATOM 1887 C C . VAL A 1 257 ? -10.422 8.523 -5.602 1 97 257 VAL A C 1
ATOM 1889 O O . VAL A 1 257 ? -10.023 7.367 -5.422 1 97 257 VAL A O 1
ATOM 1892 N N . ASN A 1 258 ? -10.352 9.125 -6.816 1 98.19 258 ASN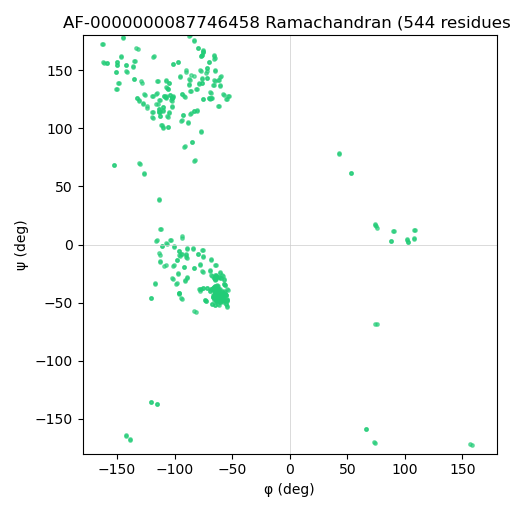 A N 1
ATOM 1893 C CA . ASN A 1 258 ? -9.57 8.57 -7.918 1 98.19 258 ASN A CA 1
ATOM 1894 C C . ASN A 1 258 ? -8.109 9 -7.84 1 98.19 258 ASN A C 1
ATOM 1896 O O . ASN A 1 258 ? -7.699 9.961 -8.5 1 98.19 258 ASN A O 1
ATOM 1900 N N . HIS A 1 259 ? -7.277 8.234 -7.117 1 98.38 259 HIS A N 1
ATOM 1901 C CA . HIS A 1 259 ? -5.879 8.578 -6.887 1 98.38 259 HIS A CA 1
ATOM 1902 C C . HIS A 1 259 ? -5.105 8.656 -8.203 1 98.38 259 HIS A C 1
ATOM 1904 O O . HIS A 1 259 ? -4.098 9.352 -8.297 1 98.38 259 HIS A O 1
ATOM 1910 N N . PHE A 1 260 ? -5.535 7.918 -9.219 1 98.38 260 PHE A N 1
ATOM 1911 C CA . PHE A 1 260 ? -4.75 7.758 -10.438 1 98.38 260 PHE A CA 1
ATOM 1912 C C . PHE A 1 260 ? -5.453 8.414 -11.617 1 98.38 260 PHE A C 1
ATOM 1914 O O . PHE A 1 260 ? -5.457 7.871 -12.727 1 98.38 260 PHE A O 1
ATOM 1921 N N . PHE A 1 261 ? -6.07 9.555 -11.422 1 97.38 261 PHE A N 1
ATOM 1922 C CA . PHE A 1 261 ? -6.715 10.305 -12.492 1 97.38 261 PHE A CA 1
ATOM 1923 C C . PHE A 1 261 ? -5.688 10.789 -13.508 1 97.38 261 PHE A C 1
ATOM 1925 O O . PHE A 1 261 ? -6.012 10.984 -14.68 1 97.38 261 PHE A O 1
ATOM 1932 N N . SER A 1 262 ? -4.445 11.023 -13.141 1 96.94 262 SER A N 1
ATOM 1933 C CA . SER A 1 262 ? -3.344 11.461 -13.992 1 96.94 262 SER A CA 1
ATOM 1934 C C . SER A 1 262 ? -2.002 10.992 -13.445 1 96.94 262 SER A C 1
ATOM 1936 O O . SER A 1 262 ? -1.156 11.812 -13.07 1 96.94 262 SER A O 1
ATOM 1938 N N . PRO A 1 263 ? -1.748 9.68 -13.484 1 97.94 263 PRO A N 1
ATOM 1939 C CA . PRO A 1 263 ? -0.53 9.148 -12.867 1 97.94 263 PRO A CA 1
ATOM 1940 C C . PRO A 1 263 ? 0.73 9.492 -13.656 1 97.94 263 PRO A C 1
ATOM 1942 O O . PRO A 1 263 ? 0.704 9.516 -14.891 1 97.94 263 PRO A O 1
ATOM 1945 N N . ARG A 1 264 ? 1.828 9.758 -12.961 1 97 264 ARG A N 1
ATOM 1946 C CA . ARG A 1 264 ? 3.137 10.039 -13.539 1 97 264 ARG A CA 1
ATOM 1947 C C . ARG A 1 264 ? 4.047 8.82 -13.461 1 97 264 ARG A C 1
ATOM 1949 O O . ARG A 1 264 ? 3.852 7.949 -12.609 1 97 264 ARG A O 1
ATOM 1956 N N . ARG A 1 265 ? 5.031 8.781 -14.383 1 97.06 265 ARG A N 1
ATOM 1957 C CA . ARG A 1 265 ? 6.098 7.797 -14.242 1 97.06 265 ARG A CA 1
ATOM 1958 C C . ARG A 1 265 ? 6.922 8.062 -12.992 1 97.06 265 ARG A C 1
ATOM 1960 O O . ARG A 1 265 ? 7 9.195 -12.523 1 97.06 265 ARG A O 1
ATOM 1967 N N . LEU A 1 266 ? 7.43 6.961 -12.477 1 95.38 266 LEU A N 1
ATOM 1968 C CA . LEU A 1 266 ? 8.367 7.109 -11.367 1 95.38 266 LEU A CA 1
ATOM 1969 C C . LEU A 1 266 ? 9.516 8.031 -11.742 1 95.38 266 LEU A C 1
ATOM 1971 O O . LEU A 1 266 ? 10.195 7.805 -12.75 1 95.38 266 LEU A O 1
ATOM 1975 N N . LYS A 1 267 ? 9.75 9.07 -10.969 1 91.75 267 LYS A N 1
ATOM 1976 C CA . LYS A 1 267 ? 10.797 10.055 -11.234 1 91.75 267 LYS A CA 1
ATOM 1977 C C . LYS A 1 267 ? 12.109 9.648 -10.578 1 91.75 267 LYS A C 1
ATOM 1979 O O . LYS A 1 267 ? 12.117 8.969 -9.555 1 91.75 267 LYS A O 1
ATOM 1984 N N . ASN A 1 268 ? 13.203 10.039 -11.234 1 90.19 268 ASN A N 1
ATOM 1985 C CA . ASN A 1 268 ? 14.539 9.789 -10.695 1 90.19 268 ASN A CA 1
ATOM 1986 C C . ASN A 1 268 ? 15.43 11.031 -10.805 1 90.19 268 ASN A C 1
ATOM 1988 O O . ASN A 1 268 ? 15.086 11.984 -11.5 1 90.19 268 ASN A O 1
ATOM 1992 N N . PHE A 1 269 ? 16.453 11.023 -9.93 1 84.88 269 PHE A N 1
ATOM 1993 C CA . PHE A 1 269 ? 17.391 12.133 -9.914 1 84.88 269 PHE A CA 1
ATOM 1994 C C . PHE A 1 269 ? 18.797 11.648 -9.562 1 84.88 269 PHE A C 1
ATOM 1996 O O . PHE A 1 269 ? 18.969 10.516 -9.125 1 84.88 269 PHE A O 1
ATOM 2003 N N . ASN A 1 270 ? 19.719 12.453 -9.891 1 83.88 270 ASN A N 1
ATOM 2004 C CA . ASN A 1 270 ? 21.094 12.258 -9.43 1 83.88 270 ASN A CA 1
ATOM 2005 C C . ASN A 1 270 ? 21.359 13.016 -8.133 1 83.88 270 ASN A C 1
ATOM 2007 O O . ASN A 1 270 ? 21.406 14.242 -8.117 1 83.88 270 ASN A O 1
ATOM 2011 N N . PRO A 1 271 ? 21.531 12.219 -7.102 1 76.25 271 PRO A N 1
ATOM 2012 C CA . PRO A 1 271 ? 21.734 12.898 -5.816 1 76.25 271 PRO A CA 1
ATOM 2013 C C . PRO A 1 271 ? 22.938 13.844 -5.828 1 76.25 271 PRO A C 1
ATOM 2015 O O . PRO A 1 271 ? 23 14.781 -5.027 1 76.25 271 PRO A O 1
ATOM 2018 N N . LYS A 1 272 ? 23.953 13.617 -6.641 1 78.12 272 LYS A N 1
ATOM 2019 C CA . LYS A 1 272 ? 25.141 14.461 -6.707 1 78.12 272 LYS A CA 1
ATOM 2020 C C . LYS A 1 272 ? 24.844 15.773 -7.438 1 78.12 272 LYS A C 1
ATOM 2022 O O . LYS A 1 272 ? 25.641 16.719 -7.387 1 78.12 272 LYS A O 1
ATOM 2027 N N . SER A 1 273 ? 23.719 15.875 -8.055 1 62.5 273 SER A N 1
ATOM 2028 C CA . SER A 1 273 ? 23.375 17.078 -8.797 1 62.5 273 SER A CA 1
ATOM 2029 C C . SER A 1 273 ? 22.328 17.906 -8.062 1 62.5 273 SER A C 1
ATOM 2031 O O . SER A 1 273 ? 21.859 18.938 -8.562 1 62.5 273 SER A O 1
ATOM 2033 N N . ARG A 1 274 ? 21.891 17.484 -6.926 1 51.5 274 ARG A N 1
ATOM 2034 C CA . ARG A 1 274 ? 20.844 18.234 -6.25 1 51.5 274 ARG A CA 1
ATOM 2035 C C . ARG A 1 274 ?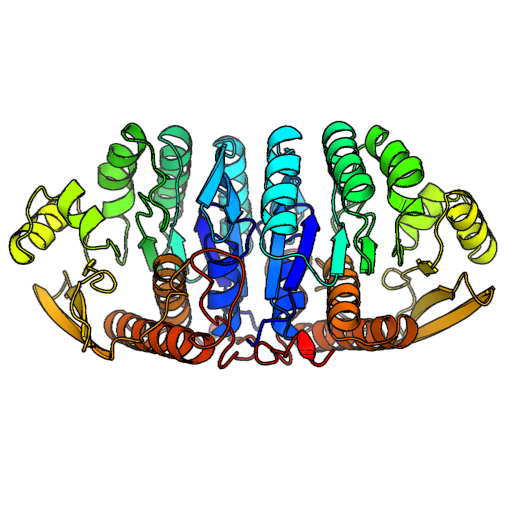 21.422 19.422 -5.5 1 51.5 274 ARG A C 1
ATOM 2037 O O . ARG A 1 274 ? 22.5 19.344 -4.918 1 51.5 274 ARG A O 1
ATOM 2044 N N . MET B 1 1 ? -24.469 2.641 -13.242 1 79.81 1 MET B N 1
ATOM 2045 C CA . MET B 1 1 ? -23.438 3.193 -12.367 1 79.81 1 MET B CA 1
ATOM 2046 C C . MET B 1 1 ? -22.094 2.564 -12.664 1 79.81 1 MET B C 1
ATOM 2048 O O . MET B 1 1 ? -22 1.376 -12.984 1 79.81 1 MET B O 1
ATOM 2052 N N . ARG B 1 2 ? -21.047 3.379 -12.898 1 90.88 2 ARG B N 1
ATOM 2053 C CA . ARG B 1 2 ? -19.703 2.887 -13.219 1 90.88 2 ARG B CA 1
ATOM 2054 C C . ARG B 1 2 ? -18.922 2.59 -11.945 1 90.88 2 ARG B C 1
ATOM 2056 O O . ARG B 1 2 ? -19.203 3.154 -10.891 1 90.88 2 ARG B O 1
ATOM 2063 N N . THR B 1 3 ? -18.062 1.527 -12.047 1 93.56 3 THR B N 1
ATOM 2064 C CA . THR B 1 3 ? -17.188 1.17 -10.938 1 93.56 3 THR B CA 1
ATOM 2065 C C . THR B 1 3 ? -15.766 0.919 -11.438 1 93.56 3 THR B C 1
ATOM 2067 O O . THR B 1 3 ? -15.516 0.926 -12.641 1 93.56 3 THR B O 1
ATOM 2070 N N . TYR B 1 4 ? -14.852 0.808 -10.523 1 96.31 4 TYR B N 1
ATOM 2071 C CA . TYR B 1 4 ? -13.469 0.484 -10.867 1 96.31 4 TYR B CA 1
ATOM 2072 C C . TYR B 1 4 ? -13.289 -1.021 -11.031 1 96.31 4 TYR B C 1
ATOM 2074 O O . TYR B 1 4 ? -14.258 -1.779 -10.969 1 96.31 4 TYR B O 1
ATOM 2082 N N . TYR B 1 5 ? -12.102 -1.445 -11.445 1 97.31 5 TYR B N 1
ATOM 2083 C CA . TYR B 1 5 ? -11.695 -2.846 -11.469 1 97.31 5 TYR B CA 1
ATOM 2084 C C . TYR B 1 5 ? -11.016 -3.24 -10.156 1 97.31 5 TYR B C 1
ATOM 2086 O O . TYR B 1 5 ? -9.789 -3.201 -10.047 1 97.31 5 TYR B O 1
ATOM 2094 N N . PRO B 1 6 ? -11.828 -3.613 -9.148 1 98.06 6 PRO B N 1
ATOM 2095 C CA . PRO B 1 6 ? -11.258 -3.879 -7.824 1 98.06 6 PRO B CA 1
ATOM 2096 C C . PRO B 1 6 ? -10.406 -5.145 -7.789 1 98.06 6 PRO B C 1
ATOM 2098 O O . PRO B 1 6 ? -10.828 -6.188 -8.297 1 98.06 6 PRO B O 1
ATOM 2101 N N . THR B 1 7 ? -9.273 -5.066 -7.273 1 98.81 7 THR B N 1
ATOM 2102 C CA . THR B 1 7 ? -8.352 -6.18 -7.066 1 98.81 7 THR B CA 1
ATOM 2103 C C . THR B 1 7 ? -7.859 -6.211 -5.621 1 98.81 7 THR B C 1
ATOM 2105 O O . THR B 1 7 ? -7.625 -5.164 -5.016 1 98.81 7 THR B O 1
ATOM 2108 N N . LEU B 1 8 ? -7.734 -7.418 -5.027 1 98.94 8 LEU B N 1
ATOM 2109 C CA . LEU B 1 8 ? -7.367 -7.582 -3.627 1 98.94 8 LEU B CA 1
ATOM 2110 C C . LEU B 1 8 ? -6.07 -8.375 -3.492 1 98.94 8 LEU B C 1
ATOM 2112 O O . LEU B 1 8 ? -5.906 -9.414 -4.129 1 98.94 8 LEU B O 1
ATOM 2116 N N . THR B 1 9 ? -5.164 -7.824 -2.777 1 98.94 9 THR B N 1
ATOM 2117 C CA . THR B 1 9 ? -4.008 -8.602 -2.346 1 98.94 9 THR B CA 1
ATOM 2118 C C . THR B 1 9 ? -4.137 -8.992 -0.876 1 98.94 9 THR B C 1
ATOM 2120 O O . THR B 1 9 ? -4.543 -8.172 -0.046 1 98.94 9 THR B O 1
ATOM 2123 N N . ILE B 1 10 ? -3.98 -10.227 -0.561 1 98.94 10 ILE B N 1
ATOM 2124 C CA . ILE B 1 10 ? -3.869 -10.773 0.787 1 98.94 10 ILE B CA 1
ATOM 2125 C C . ILE B 1 10 ? -2.441 -11.258 1.032 1 98.94 10 ILE B C 1
ATOM 2127 O O . ILE B 1 10 ? -2.055 -12.336 0.564 1 98.94 10 ILE B O 1
ATOM 2131 N N . ALA B 1 11 ? -1.679 -10.477 1.714 1 98.88 11 ALA B N 1
ATOM 2132 C CA . ALA B 1 11 ? -0.243 -10.742 1.771 1 98.88 11 ALA B CA 1
ATOM 2133 C C . ALA B 1 11 ? 0.406 -9.984 2.93 1 98.88 11 ALA B C 1
ATOM 2135 O O . ALA B 1 11 ? -0.268 -9.258 3.658 1 98.88 11 ALA B O 1
ATOM 2136 N N . GLY B 1 12 ? 1.687 -10.258 3.178 1 98.69 12 GLY B N 1
ATOM 2137 C CA . GLY B 1 12 ? 2.475 -9.508 4.141 1 98.69 12 GLY B CA 1
ATOM 2138 C C . GLY B 1 12 ? 2.889 -8.141 3.629 1 98.69 12 GLY B C 1
ATOM 2139 O O . GLY B 1 12 ? 2.754 -7.848 2.439 1 98.69 12 GLY B O 1
ATOM 2140 N N . SER B 1 13 ? 3.373 -7.328 4.578 1 98.75 13 SER B N 1
ATOM 2141 C CA . SER B 1 13 ? 3.822 -5.973 4.273 1 98.75 13 SER B CA 1
ATOM 2142 C C . SER B 1 13 ? 5.344 -5.883 4.273 1 98.75 13 SER B C 1
ATOM 2144 O O . SER B 1 13 ? 6.008 -6.508 5.102 1 98.75 13 SER B O 1
ATOM 2146 N N . ASP B 1 14 ? 5.887 -5.172 3.334 1 98.62 14 ASP B N 1
ATOM 2147 C CA . ASP B 1 14 ? 7.305 -4.84 3.225 1 98.62 14 ASP B CA 1
ATOM 2148 C C . ASP B 1 14 ? 7.539 -3.346 3.424 1 98.62 14 ASP B C 1
ATOM 2150 O O . ASP B 1 14 ? 7.211 -2.539 2.553 1 98.62 14 ASP B O 1
ATOM 2154 N N . SER B 1 15 ? 8.219 -2.979 4.48 1 98.88 15 SER B N 1
ATOM 2155 C CA . SER B 1 15 ? 8.383 -1.577 4.848 1 98.88 15 SER B CA 1
ATOM 2156 C C . SER B 1 15 ? 9.172 -0.816 3.783 1 98.88 15 SER B C 1
ATOM 2158 O O . SER B 1 15 ? 8.953 0.381 3.584 1 98.88 15 SER B O 1
ATOM 2160 N N . SER B 1 16 ? 10.023 -1.418 3.016 1 98.5 16 SER B N 1
ATOM 2161 C CA . SER B 1 16 ? 10.836 -0.733 2.018 1 98.5 16 SER B CA 1
ATOM 2162 C C . SER B 1 16 ? 10.023 -0.409 0.769 1 98.5 16 SER B C 1
ATOM 2164 O O . SER B 1 16 ? 10.438 0.409 -0.054 1 98.5 16 SER B O 1
ATOM 2166 N N . GLY B 1 17 ? 8.883 -1.102 0.646 1 98.56 17 GLY B N 1
ATOM 2167 C CA . GLY B 1 17 ? 7.98 -0.802 -0.455 1 98.56 17 GLY B CA 1
ATOM 2168 C C . GLY B 1 17 ? 8.297 -1.583 -1.716 1 98.56 17 GLY B C 1
ATOM 2169 O O . GLY B 1 17 ? 7.652 -1.396 -2.748 1 98.56 17 GLY B O 1
ATOM 2170 N N . GLY B 1 18 ? 9.289 -2.486 -1.671 1 98 18 GLY B N 1
ATOM 2171 C CA . GLY B 1 18 ? 9.719 -3.197 -2.863 1 98 18 GLY B CA 1
ATOM 2172 C C . GLY B 1 18 ? 9 -4.516 -3.064 1 98 18 GLY B C 1
ATOM 2173 O O . GLY B 1 18 ? 9 -5.066 -4.168 1 98 18 GLY B O 1
ATOM 2174 N N . ALA B 1 19 ? 8.414 -5.066 -2.066 1 98.25 19 ALA B N 1
ATOM 2175 C CA . ALA B 1 19 ? 7.66 -6.316 -2.088 1 98.25 19 ALA B CA 1
ATOM 2176 C C . ALA B 1 19 ? 6.387 -6.203 -1.253 1 98.25 19 ALA B C 1
ATOM 2178 O O . ALA B 1 19 ? 5.891 -5.098 -1.017 1 98.25 19 ALA B O 1
ATOM 2179 N N . GLY B 1 20 ? 5.754 -7.32 -0.989 1 98.44 20 GLY B N 1
ATOM 2180 C CA . GLY B 1 20 ? 4.586 -7.324 -0.121 1 98.44 20 GLY B CA 1
ATOM 2181 C C . GLY B 1 20 ? 3.402 -6.582 -0.712 1 98.44 20 GLY B C 1
ATOM 2182 O O . GLY B 1 20 ? 3.33 -6.387 -1.927 1 98.44 20 GLY B O 1
ATOM 2183 N N . ILE B 1 21 ? 2.467 -6.152 0.188 1 98.88 21 ILE B N 1
ATOM 2184 C CA . ILE B 1 21 ? 1.249 -5.484 -0.258 1 98.88 21 ILE B CA 1
ATOM 2185 C C . ILE B 1 21 ? 1.603 -4.156 -0.923 1 98.88 21 ILE B C 1
ATOM 2187 O O . ILE B 1 21 ? 0.867 -3.674 -1.787 1 98.88 21 ILE B O 1
ATOM 2191 N N . GLN B 1 22 ? 2.795 -3.572 -0.516 1 98.88 22 GLN B N 1
ATOM 2192 C CA . GLN B 1 22 ? 3.215 -2.324 -1.144 1 98.88 22 GLN B CA 1
ATOM 2193 C C . GLN B 1 22 ? 3.475 -2.518 -2.635 1 98.88 22 GLN B C 1
ATOM 2195 O O . GLN B 1 22 ? 2.971 -1.756 -3.463 1 98.88 22 GLN B O 1
ATOM 2200 N N . ALA B 1 23 ? 4.23 -3.564 -2.971 1 98.75 23 ALA B N 1
ATOM 2201 C CA . ALA B 1 23 ? 4.484 -3.875 -4.375 1 98.75 23 ALA B CA 1
ATOM 2202 C C . ALA B 1 23 ? 3.195 -4.27 -5.09 1 98.75 23 ALA B C 1
ATOM 2204 O O . ALA B 1 23 ? 3.006 -3.947 -6.266 1 98.75 23 ALA B O 1
ATOM 2205 N N . ASP B 1 24 ? 2.348 -5.016 -4.391 1 98.94 24 ASP B N 1
ATOM 2206 C CA . ASP B 1 24 ? 1.072 -5.434 -4.965 1 98.94 24 ASP B CA 1
ATOM 2207 C C . ASP B 1 24 ? 0.211 -4.223 -5.324 1 98.94 24 ASP B C 1
ATOM 2209 O O . ASP B 1 24 ? -0.311 -4.133 -6.438 1 98.94 24 ASP B O 1
ATOM 2213 N N . ILE B 1 25 ? 0.062 -3.273 -4.363 1 98.94 25 ILE B N 1
ATOM 2214 C CA . ILE B 1 25 ? -0.735 -2.068 -4.566 1 98.94 25 ILE B CA 1
ATOM 2215 C C . ILE B 1 25 ? -0.159 -1.261 -5.73 1 98.94 25 ILE B C 1
ATOM 2217 O O . ILE B 1 25 ? -0.901 -0.792 -6.594 1 98.94 25 ILE B O 1
ATOM 2221 N N . LYS B 1 26 ? 1.148 -1.084 -5.758 1 98.88 26 LYS B N 1
ATOM 2222 C CA . LYS B 1 26 ? 1.803 -0.336 -6.828 1 98.88 26 LYS B CA 1
ATOM 2223 C C . LYS B 1 26 ? 1.541 -0.979 -8.188 1 98.88 26 LYS B C 1
ATOM 2225 O O . LYS B 1 26 ? 1.185 -0.292 -9.148 1 98.88 26 LYS B O 1
ATOM 2230 N N . THR B 1 27 ? 1.658 -2.303 -8.289 1 98.94 27 THR B N 1
ATOM 2231 C CA . THR B 1 27 ? 1.493 -3.021 -9.547 1 98.94 27 THR B CA 1
ATOM 2232 C C . THR B 1 27 ? 0.048 -2.941 -10.031 1 98.94 27 THR B C 1
ATOM 2234 O O . THR B 1 27 ? -0.209 -2.594 -11.188 1 98.94 27 THR B O 1
ATOM 2237 N N . MET B 1 28 ? -0.903 -3.289 -9.133 1 98.94 28 MET B N 1
ATOM 2238 C CA . MET B 1 28 ? -2.32 -3.246 -9.484 1 98.94 28 MET B CA 1
ATOM 2239 C C . MET B 1 28 ? -2.723 -1.854 -9.961 1 98.94 28 MET B C 1
ATOM 2241 O O . MET B 1 28 ? -3.422 -1.714 -10.961 1 98.94 28 MET B O 1
ATOM 2245 N N . SER B 1 29 ? -2.217 -0.835 -9.234 1 98.81 29 SER B N 1
ATOM 2246 C CA . SER B 1 29 ? -2.529 0.549 -9.57 1 98.81 29 SER B CA 1
ATOM 2247 C C . SER B 1 29 ? -1.916 0.941 -10.914 1 98.81 29 SER B C 1
ATOM 2249 O O . SER B 1 29 ? -2.57 1.586 -11.734 1 98.81 29 SER B O 1
ATOM 2251 N N . ALA B 1 30 ? -0.659 0.586 -11.117 1 98.81 30 ALA B N 1
ATOM 2252 C CA . ALA B 1 30 ? 0.047 0.942 -12.352 1 98.81 30 ALA B CA 1
ATOM 2253 C C . ALA B 1 30 ? -0.648 0.352 -13.57 1 98.81 30 ALA B C 1
ATOM 2255 O O . ALA B 1 30 ? -0.579 0.917 -14.664 1 98.81 30 ALA B O 1
ATOM 2256 N N . ILE B 1 31 ? -1.321 -0.756 -13.406 1 98.75 31 ILE B N 1
ATOM 2257 C CA . ILE B 1 31 ? -1.955 -1.46 -14.516 1 98.75 31 ILE B CA 1
ATOM 2258 C C . ILE B 1 31 ? -3.377 -0.938 -14.719 1 98.75 31 ILE B C 1
ATOM 2260 O O . ILE B 1 31 ? -4.039 -1.273 -15.703 1 98.75 31 ILE B O 1
ATOM 2264 N N . GLY B 1 32 ? -3.887 -0.164 -13.781 1 98.56 32 GLY B N 1
ATOM 2265 C CA . GLY B 1 32 ? -5.172 0.496 -13.961 1 98.56 32 GLY B CA 1
ATOM 2266 C C . GLY B 1 32 ? -6.27 -0.096 -13.102 1 98.56 32 GLY B C 1
ATOM 2267 O O . GLY B 1 32 ? -7.453 0.182 -13.312 1 98.56 32 GLY B O 1
ATOM 2268 N N . CYS B 1 33 ? -5.945 -0.922 -12.148 1 98.75 33 CYS B N 1
ATOM 2269 C CA . CYS B 1 33 ? -6.922 -1.524 -11.242 1 98.75 33 CYS B CA 1
ATOM 2270 C C . CYS B 1 33 ? -6.996 -0.754 -9.93 1 98.75 33 CYS B C 1
ATOM 2272 O O . CYS B 1 33 ? -6.102 0.03 -9.617 1 98.75 33 CYS B O 1
ATOM 2274 N N . TYR B 1 34 ? -8.133 -0.876 -9.219 1 98.69 34 TYR B N 1
ATOM 2275 C CA . TYR B 1 34 ? -8.281 -0.354 -7.863 1 98.69 34 TYR B CA 1
ATOM 2276 C C . TYR B 1 34 ? -7.785 -1.364 -6.836 1 98.69 34 TYR B C 1
ATOM 2278 O O . TYR B 1 34 ? -8.445 -2.381 -6.59 1 98.69 34 TYR B O 1
ATOM 2286 N N . ALA B 1 35 ? -6.699 -1.053 -6.145 1 98.88 35 ALA B N 1
ATOM 2287 C CA . ALA B 1 35 ? -6.004 -2.012 -5.293 1 98.88 35 ALA B CA 1
ATOM 2288 C C . ALA B 1 35 ? -6.527 -1.954 -3.861 1 98.88 35 ALA B C 1
ATOM 2290 O O . ALA B 1 35 ? -6.586 -0.88 -3.258 1 98.88 35 ALA B O 1
ATOM 2291 N N . MET B 1 36 ? -6.902 -3.074 -3.328 1 98.94 36 MET B N 1
ATOM 2292 C CA . MET B 1 36 ? -7.266 -3.289 -1.93 1 98.94 36 MET B CA 1
ATOM 2293 C C . MET B 1 36 ? -6.324 -4.297 -1.273 1 98.94 36 MET B C 1
ATOM 2295 O O . MET B 1 36 ? -5.566 -4.98 -1.96 1 98.94 36 MET B O 1
ATOM 2299 N N . SER B 1 37 ? -6.316 -4.285 0.068 1 98.94 37 SER B N 1
ATOM 2300 C CA . SER B 1 37 ? -5.367 -5.215 0.675 1 98.94 37 SER B CA 1
ATOM 2301 C C . SER B 1 37 ? -5.879 -5.723 2.02 1 98.94 37 SER B C 1
ATOM 2303 O O . SER B 1 37 ? -6.52 -4.98 2.768 1 98.94 37 SER B O 1
ATOM 2305 N N . ALA B 1 38 ? -5.715 -6.953 2.301 1 98.94 38 ALA B N 1
ATOM 2306 C CA . ALA B 1 38 ? -5.762 -7.57 3.623 1 98.94 38 ALA B CA 1
ATOM 2307 C C . ALA B 1 38 ? -4.375 -8.031 4.062 1 98.94 38 ALA B C 1
ATOM 2309 O O . ALA B 1 38 ? -3.791 -8.93 3.453 1 98.94 38 ALA B O 1
ATOM 2310 N N . ILE B 1 39 ? -3.879 -7.426 5.117 1 98.94 39 ILE B N 1
ATOM 2311 C CA . ILE B 1 39 ? -2.5 -7.648 5.539 1 98.94 39 ILE B CA 1
ATOM 2312 C C . ILE B 1 39 ? -2.43 -8.867 6.453 1 98.94 39 ILE B C 1
ATOM 2314 O O . ILE B 1 39 ? -3.184 -8.969 7.426 1 98.94 39 ILE B O 1
ATOM 2318 N N . THR B 1 40 ? -1.501 -9.75 6.176 1 98.88 40 THR B N 1
ATOM 2319 C CA . THR B 1 40 ? -1.381 -11 6.922 1 98.88 40 THR B CA 1
ATOM 2320 C C . THR B 1 40 ? -0.25 -10.906 7.945 1 98.88 40 THR B C 1
ATOM 2322 O O . THR B 1 40 ? -0.249 -11.633 8.945 1 98.88 40 THR B O 1
ATOM 2325 N N . SER B 1 41 ? 0.71 -10.133 7.645 1 98.69 41 SER B N 1
ATOM 2326 C CA . SER B 1 41 ? 1.862 -9.945 8.516 1 98.69 41 SER B CA 1
ATOM 2327 C C . SER B 1 41 ? 2.574 -8.633 8.211 1 98.69 41 SER B C 1
ATOM 2329 O O . SER B 1 41 ? 2.459 -8.094 7.105 1 98.69 41 SER B O 1
ATOM 2331 N N . ILE B 1 42 ? 3.271 -8.164 9.227 1 98.75 42 ILE B N 1
ATOM 2332 C CA . ILE B 1 42 ? 4.109 -6.977 9.086 1 98.75 42 ILE B CA 1
ATOM 2333 C C . ILE B 1 42 ? 5.582 -7.375 9.156 1 98.75 42 ILE B C 1
ATOM 2335 O O . ILE B 1 42 ? 6.039 -7.922 10.164 1 98.75 42 ILE B O 1
ATOM 2339 N N . THR B 1 43 ? 6.293 -7.113 8.078 1 98.31 43 THR B N 1
ATOM 2340 C CA . THR B 1 43 ? 7.734 -7.301 8.141 1 98.31 43 THR B CA 1
ATOM 2341 C C . THR B 1 43 ? 8.453 -5.957 8.203 1 98.31 43 THR B C 1
ATOM 2343 O O . THR B 1 43 ? 8.047 -4.996 7.551 1 98.31 43 THR B O 1
ATOM 2346 N N . ALA B 1 44 ? 9.414 -5.879 9.117 1 98.69 44 ALA B N 1
ATOM 2347 C CA . ALA B 1 44 ? 10.406 -4.812 9.023 1 98.69 44 ALA B CA 1
ATOM 2348 C C . ALA B 1 44 ? 11.586 -5.234 8.148 1 98.69 44 ALA B C 1
ATOM 2350 O O . ALA B 1 44 ? 12.414 -6.047 8.57 1 98.69 44 ALA B O 1
ATOM 2351 N N . GLN B 1 45 ? 11.602 -4.68 6.965 1 97.5 45 GLN B N 1
ATOM 2352 C CA . GLN B 1 45 ? 12.609 -5.137 6.012 1 97.5 45 GLN B CA 1
ATOM 2353 C C . GLN B 1 45 ? 13 -4.023 5.047 1 97.5 45 GLN B C 1
ATOM 2355 O O . GLN B 1 45 ? 12.297 -3.02 4.93 1 97.5 45 GLN B O 1
ATOM 2360 N N . ASN B 1 46 ? 14.117 -4.121 4.488 1 97.31 46 ASN B N 1
ATOM 2361 C CA . ASN B 1 46 ? 14.648 -3.24 3.453 1 97.31 46 ASN B CA 1
ATOM 2362 C C . ASN B 1 46 ? 15.445 -4.02 2.412 1 97.31 46 ASN B C 1
ATOM 2364 O O . ASN B 1 46 ? 15.242 -5.219 2.232 1 97.31 46 ASN B O 1
ATOM 2368 N N . THR B 1 47 ? 16.266 -3.336 1.589 1 96.88 47 THR B N 1
ATOM 2369 C CA . THR B 1 47 ? 16.922 -3.99 0.463 1 96.88 47 THR B CA 1
ATOM 2370 C C . THR B 1 47 ? 17.969 -4.98 0.954 1 96.88 47 THR B C 1
ATOM 2372 O O . THR B 1 47 ? 18.453 -5.816 0.185 1 96.88 47 THR B O 1
ATOM 2375 N N . THR B 1 48 ? 18.359 -4.953 2.234 1 96.94 48 THR B N 1
ATOM 2376 C CA . THR B 1 48 ? 19.453 -5.777 2.74 1 96.94 48 THR B CA 1
ATOM 2377 C C . THR B 1 48 ? 18.906 -7.004 3.467 1 96.94 48 THR B C 1
ATOM 2379 O O . THR B 1 48 ? 19.656 -7.953 3.736 1 96.94 48 THR B O 1
ATOM 2382 N N . GLY B 1 49 ? 17.641 -6.953 3.842 1 96.69 49 GLY B N 1
ATOM 2383 C CA . GLY B 1 49 ? 17.109 -8.125 4.52 1 96.69 49 GLY B CA 1
ATOM 2384 C C . GLY B 1 49 ? 15.906 -7.82 5.383 1 96.69 49 GLY B C 1
ATOM 2385 O O . GLY B 1 49 ? 15.312 -6.742 5.273 1 96.69 49 GLY B O 1
ATOM 2386 N N . VAL B 1 50 ? 15.469 -8.852 6.176 1 97.69 50 VAL B N 1
ATOM 2387 C CA . VAL B 1 50 ? 14.32 -8.781 7.07 1 97.69 50 VAL B CA 1
ATOM 2388 C C . VAL B 1 50 ? 14.789 -8.781 8.523 1 97.69 50 VAL B C 1
ATOM 2390 O O . VAL B 1 50 ? 15.555 -9.656 8.93 1 97.69 50 VAL B O 1
ATOM 2393 N N . ARG B 1 51 ? 14.328 -7.812 9.281 1 97.81 51 ARG B N 1
ATOM 2394 C CA . ARG B 1 51 ? 14.742 -7.691 10.68 1 97.81 51 ARG B CA 1
ATOM 2395 C C . ARG B 1 51 ? 13.727 -8.352 11.602 1 97.81 51 ARG B C 1
ATOM 2397 O O . ARG B 1 51 ? 14.094 -8.984 12.594 1 97.81 51 ARG B O 1
ATOM 2404 N N . SER B 1 52 ? 12.445 -8.156 11.328 1 97.81 52 SER B N 1
ATOM 2405 C CA . SER B 1 52 ? 11.406 -8.742 12.164 1 97.81 52 SER B CA 1
ATOM 2406 C C . SER B 1 52 ? 10.148 -9.039 11.359 1 97.81 52 SER B C 1
ATOM 2408 O O . SER B 1 52 ? 9.922 -8.445 10.305 1 97.81 52 SER B O 1
ATOM 2410 N N . ILE B 1 53 ? 9.398 -9.977 11.836 1 97.88 53 ILE B N 1
ATOM 2411 C CA . ILE B 1 53 ? 8.109 -10.391 11.281 1 97.88 53 ILE B CA 1
ATOM 2412 C C . ILE B 1 53 ? 7.066 -10.469 12.383 1 97.88 53 ILE B C 1
ATOM 2414 O O . ILE B 1 53 ? 7.289 -11.109 13.414 1 97.88 53 ILE B O 1
ATOM 2418 N N . MET B 1 54 ? 5.988 -9.758 12.234 1 98.56 54 MET B N 1
ATOM 2419 C CA . MET B 1 54 ? 4.863 -9.805 13.164 1 98.56 54 MET B CA 1
ATOM 2420 C C . MET B 1 54 ? 3.596 -10.289 12.461 1 98.56 54 MET B C 1
ATOM 2422 O O . MET B 1 54 ? 3.053 -9.586 11.602 1 98.56 54 MET B O 1
ATOM 2426 N N . PRO B 1 55 ? 3.088 -11.469 12.836 1 98.5 55 PRO B N 1
ATOM 2427 C CA . PRO B 1 55 ? 1.81 -11.898 12.266 1 98.5 55 PRO B CA 1
ATOM 2428 C C . PRO B 1 55 ? 0.645 -11 12.68 1 98.5 55 PRO B C 1
ATOM 2430 O O . PRO B 1 55 ? 0.612 -10.516 13.812 1 98.5 55 PRO B O 1
ATOM 2433 N N . VAL B 1 56 ? -0.248 -10.719 11.789 1 98.75 56 VAL B N 1
ATOM 2434 C CA . VAL B 1 56 ? -1.541 -10.141 12.133 1 98.75 56 VAL B CA 1
ATOM 2435 C C . VAL B 1 56 ? -2.449 -11.211 12.727 1 98.75 56 VAL B C 1
ATOM 2437 O O . VAL B 1 56 ? -2.4 -12.375 12.312 1 98.75 56 VAL B O 1
ATOM 2440 N N . SER B 1 57 ? -3.262 -10.836 13.734 1 98.62 57 SER B N 1
ATOM 2441 C CA . SER B 1 57 ? -4.125 -11.836 14.352 1 98.62 57 SER B CA 1
ATOM 2442 C C . SER B 1 57 ? -5.109 -12.414 13.336 1 98.62 57 SER B C 1
ATOM 2444 O O . SER B 1 57 ? -5.617 -11.688 12.477 1 98.62 57 SER B O 1
ATOM 2446 N N . PRO B 1 58 ? -5.379 -13.773 13.414 1 98.69 58 PRO B N 1
ATOM 2447 C CA . PRO B 1 58 ? -6.305 -14.406 12.469 1 98.69 58 PRO B CA 1
ATOM 2448 C C . PRO B 1 58 ? -7.664 -13.711 12.43 1 98.69 58 PRO B C 1
ATOM 2450 O O . PRO B 1 58 ? -8.273 -13.602 11.359 1 98.69 58 PRO B O 1
ATOM 2453 N N . GLY B 1 59 ? -8.109 -13.297 13.625 1 98.81 59 GLY B N 1
ATOM 2454 C CA . GLY B 1 59 ? -9.383 -12.586 13.664 1 98.81 59 GLY B CA 1
ATOM 2455 C C . GLY B 1 59 ? -9.383 -11.32 12.836 1 98.81 59 GLY B C 1
ATOM 2456 O O . GLY B 1 59 ? -10.344 -11.039 12.117 1 98.81 59 GLY B O 1
ATOM 2457 N N . VAL B 1 60 ? -8.32 -10.547 12.922 1 98.88 60 VAL B N 1
ATOM 2458 C CA . VAL B 1 60 ? -8.227 -9.289 12.195 1 98.88 60 VAL B CA 1
ATOM 2459 C C . VAL B 1 60 ? -8.039 -9.57 10.703 1 98.88 60 VAL B C 1
ATOM 2461 O O . VAL B 1 60 ? -8.562 -8.844 9.859 1 98.88 60 VAL B O 1
ATOM 2464 N N . VAL B 1 61 ? -7.27 -10.602 10.359 1 98.94 61 VAL B N 1
ATOM 2465 C CA . VAL B 1 61 ? -7.145 -11.008 8.961 1 98.94 61 VAL B CA 1
ATOM 2466 C C . VAL B 1 61 ? -8.523 -11.328 8.391 1 98.94 61 VAL B C 1
ATOM 2468 O O . VAL B 1 61 ? -8.883 -10.852 7.309 1 98.94 61 VAL B O 1
ATOM 2471 N N . THR B 1 62 ? -9.305 -12.117 9.125 1 98.94 62 THR B N 1
ATOM 2472 C CA . THR B 1 62 ? -10.664 -12.477 8.734 1 98.94 62 THR B CA 1
ATOM 2473 C C . THR B 1 62 ? -11.523 -11.227 8.547 1 98.94 62 THR B C 1
ATOM 2475 O O . THR B 1 62 ? -12.234 -11.094 7.551 1 98.94 62 THR B O 1
ATOM 2478 N N . ASP B 1 63 ? -11.453 -10.32 9.516 1 98.94 63 ASP B N 1
ATOM 2479 C CA . ASP B 1 63 ? -12.242 -9.094 9.469 1 98.94 63 ASP B CA 1
ATOM 2480 C C . ASP B 1 63 ? -11.906 -8.273 8.227 1 98.94 63 ASP B C 1
ATOM 2482 O O . ASP B 1 63 ? -12.797 -7.73 7.574 1 98.94 63 ASP B O 1
ATOM 2486 N N . GLN B 1 64 ? -10.594 -8.117 7.918 1 98.94 64 GLN B N 1
ATOM 2487 C CA . GLN B 1 64 ? -10.188 -7.395 6.719 1 98.94 64 GLN B CA 1
ATOM 2488 C C . GLN B 1 64 ? -10.836 -7.988 5.469 1 98.94 64 GLN B C 1
ATOM 2490 O O . GLN B 1 64 ? -11.406 -7.258 4.652 1 98.94 64 GLN B O 1
ATOM 2495 N N . ILE B 1 65 ? -10.688 -9.312 5.324 1 98.94 65 ILE B N 1
ATOM 2496 C CA . ILE B 1 65 ? -11.195 -10 4.145 1 98.94 65 ILE B CA 1
ATOM 2497 C C . ILE B 1 65 ? -12.711 -9.836 4.062 1 98.94 65 ILE B C 1
ATOM 2499 O O . ILE B 1 65 ? -13.25 -9.5 3.008 1 98.94 65 ILE B O 1
ATOM 2503 N N . ASP B 1 66 ? -13.438 -10.016 5.152 1 98.94 66 ASP B N 1
ATOM 2504 C CA . ASP B 1 66 ? -14.891 -9.898 5.184 1 98.94 66 ASP B CA 1
ATOM 2505 C C . ASP B 1 66 ? -15.336 -8.492 4.789 1 98.94 66 ASP B C 1
ATOM 2507 O O . ASP B 1 66 ? -16.281 -8.328 4.023 1 98.94 66 ASP B O 1
ATOM 2511 N N . MET B 1 67 ? -14.641 -7.52 5.336 1 98.69 67 MET B N 1
ATOM 2512 C CA . MET B 1 67 ? -15.023 -6.137 5.074 1 98.69 67 MET B CA 1
ATOM 2513 C C . MET B 1 67 ? -14.891 -5.809 3.59 1 98.69 67 MET B C 1
ATOM 2515 O O . MET B 1 67 ? -15.734 -5.098 3.029 1 98.69 67 MET B O 1
ATOM 2519 N N . VAL B 1 68 ? -13.875 -6.301 2.973 1 98.69 68 VAL B N 1
ATOM 2520 C CA . VAL B 1 68 ? -13.641 -6.031 1.557 1 98.69 68 VAL B CA 1
ATOM 2521 C C . VAL B 1 68 ? -14.633 -6.828 0.714 1 98.69 68 VAL B C 1
ATOM 2523 O O . VAL B 1 68 ? -15.305 -6.273 -0.162 1 98.69 68 VAL B O 1
ATOM 2526 N N . MET B 1 69 ? -14.812 -8.086 0.964 1 98.62 69 MET B N 1
ATOM 2527 C CA . MET B 1 69 ? -15.586 -9.008 0.137 1 98.62 69 MET B CA 1
ATOM 2528 C C . MET B 1 69 ? -17.062 -8.625 0.146 1 98.62 69 MET B C 1
ATOM 2530 O O . MET B 1 69 ? -17.781 -8.844 -0.837 1 98.62 69 MET B O 1
ATOM 2534 N N . THR B 1 70 ? -17.547 -8.016 1.212 1 98.31 70 THR B N 1
ATOM 2535 C CA . THR B 1 70 ? -18.969 -7.746 1.352 1 98.31 70 THR B CA 1
ATOM 2536 C C . THR B 1 70 ? -19.312 -6.348 0.85 1 98.31 70 THR B C 1
ATOM 2538 O O . THR B 1 70 ? -20.484 -6.016 0.662 1 98.31 70 THR B O 1
ATOM 2541 N N . ASP B 1 71 ? -18.328 -5.531 0.536 1 98.25 71 ASP B N 1
ATOM 2542 C CA . ASP B 1 71 ? -18.562 -4.137 0.182 1 98.25 71 ASP B CA 1
ATOM 2543 C C . ASP B 1 71 ? -18.047 -3.826 -1.22 1 98.25 71 ASP B C 1
ATOM 2545 O O . ASP B 1 71 ? -18.703 -3.137 -1.996 1 98.25 71 ASP B O 1
ATOM 2549 N N . ILE B 1 72 ? -16.859 -4.27 -1.518 1 97.56 72 ILE B N 1
ATOM 2550 C CA . ILE B 1 72 ? -16.219 -4.086 -2.811 1 97.56 72 ILE B CA 1
ATOM 2551 C C . ILE B 1 72 ? -15.664 -5.418 -3.311 1 97.56 72 ILE B C 1
ATOM 2553 O O . ILE B 1 72 ? -14.445 -5.605 -3.391 1 97.56 72 ILE B O 1
ATOM 2557 N N . PRO B 1 73 ? -16.516 -6.312 -3.67 1 97.44 73 PRO B N 1
ATOM 2558 C CA . PRO B 1 73 ? -16.031 -7.625 -4.105 1 97.44 73 PRO B CA 1
ATOM 2559 C C . PRO B 1 73 ? -14.984 -7.527 -5.215 1 97.44 73 PRO B C 1
ATOM 2561 O O . PRO B 1 73 ? -15.234 -6.91 -6.254 1 97.44 73 PRO B O 1
ATOM 2564 N N . PRO B 1 74 ? -13.867 -8.156 -5.035 1 98.38 74 PRO B N 1
ATOM 2565 C CA . PRO B 1 74 ? -12.797 -8.047 -6.027 1 98.38 74 PRO B CA 1
ATOM 2566 C C . PRO B 1 74 ? -13.047 -8.914 -7.262 1 98.38 74 PRO B C 1
ATOM 2568 O O . PRO B 1 74 ? -13.641 -9.992 -7.156 1 98.38 74 PRO B O 1
ATOM 2571 N N . LEU B 1 75 ? -12.516 -8.422 -8.383 1 98.25 75 LEU B N 1
ATOM 2572 C CA . LEU B 1 75 ? -12.562 -9.188 -9.625 1 98.25 75 LEU B CA 1
ATOM 2573 C C . LEU B 1 75 ? -11.422 -10.188 -9.688 1 98.25 75 LEU B C 1
ATOM 2575 O O . LEU B 1 75 ? -11.461 -11.141 -10.477 1 98.25 75 LEU B O 1
ATOM 2579 N N . ALA B 1 76 ? -10.406 -9.984 -8.938 1 98.81 76 ALA B N 1
ATOM 2580 C CA . ALA B 1 76 ? -9.281 -10.898 -8.781 1 98.81 76 ALA B CA 1
ATOM 2581 C C . ALA B 1 76 ? -8.648 -10.758 -7.395 1 98.81 76 ALA B C 1
ATOM 2583 O O . ALA B 1 76 ? -8.664 -9.68 -6.805 1 98.81 76 ALA B O 1
ATOM 2584 N N . VAL B 1 77 ? -8.109 -11.836 -6.855 1 98.94 77 VAL B N 1
ATOM 2585 C CA . VAL B 1 77 ? -7.43 -11.875 -5.562 1 98.94 77 VAL B CA 1
ATOM 2586 C C . VAL B 1 77 ? -6.039 -12.477 -5.73 1 98.94 77 VAL B C 1
ATOM 2588 O O . VAL B 1 77 ? -5.875 -13.508 -6.387 1 98.94 77 VAL B O 1
ATOM 2591 N N . LYS B 1 78 ? -5.055 -11.82 -5.238 1 98.94 78 LYS B N 1
ATOM 2592 C CA . LYS B 1 78 ? -3.693 -12.344 -5.164 1 98.94 78 LYS B CA 1
ATOM 2593 C C . LYS B 1 78 ? -3.311 -12.688 -3.727 1 98.94 78 LYS B C 1
ATOM 2595 O O . LYS B 1 78 ? -3.492 -11.867 -2.82 1 98.94 78 LYS B O 1
ATOM 2600 N N . ILE B 1 79 ? -2.842 -13.875 -3.498 1 98.88 79 ILE B N 1
ATOM 2601 C CA . ILE B 1 79 ? -2.326 -14.305 -2.205 1 98.88 79 ILE B CA 1
ATOM 2602 C C . ILE B 1 79 ? -0.799 -14.281 -2.223 1 98.88 79 ILE B C 1
ATOM 2604 O O . ILE B 1 79 ? -0.173 -14.836 -3.129 1 98.88 79 ILE B O 1
ATOM 2608 N N . GLY B 1 80 ? -0.266 -13.602 -1.232 1 98.56 80 GLY B N 1
ATOM 2609 C CA . GLY B 1 80 ? 1.168 -13.617 -0.993 1 98.56 80 GLY B CA 1
ATOM 2610 C C . GLY B 1 80 ? 1.543 -14.25 0.335 1 98.56 80 GLY B C 1
ATOM 2611 O O . GLY B 1 80 ? 1.012 -15.305 0.702 1 98.56 80 GLY B O 1
ATOM 2612 N N . MET B 1 81 ? 2.455 -13.664 1.057 1 97.81 81 MET B N 1
ATOM 2613 C CA . MET B 1 81 ? 3.016 -14.18 2.301 1 97.81 81 MET B CA 1
ATOM 2614 C C . MET B 1 81 ? 1.919 -14.422 3.334 1 97.81 81 MET B C 1
ATOM 2616 O O . MET B 1 81 ? 1.17 -13.5 3.672 1 97.81 81 MET B O 1
ATOM 2620 N N . LEU B 1 82 ? 1.917 -15.633 3.906 1 98.12 82 LEU B N 1
ATOM 2621 C CA . LEU B 1 82 ? 0.881 -16 4.863 1 98.12 82 LEU B CA 1
ATOM 2622 C C . LEU B 1 82 ? 1.469 -16.188 6.258 1 98.12 82 LEU B C 1
ATOM 2624 O O . LEU B 1 82 ? 0.729 -16.328 7.234 1 98.12 82 LEU B O 1
ATOM 2628 N N . CYS B 1 83 ? 2.688 -16.156 6.422 1 96.75 83 CYS B N 1
ATOM 2629 C CA . CYS B 1 83 ? 3.441 -16.047 7.664 1 96.75 83 CYS B CA 1
ATOM 2630 C C . CYS B 1 83 ? 3.414 -17.359 8.438 1 96.75 83 CYS B C 1
ATOM 2632 O O . CYS B 1 83 ? 4.438 -18.031 8.547 1 96.75 83 CYS B O 1
ATOM 2634 N N . ASN B 1 84 ? 2.186 -17.828 9.023 1 97.94 84 ASN B N 1
ATOM 2635 C CA . ASN B 1 84 ? 2.092 -19.016 9.867 1 97.94 84 ASN B CA 1
ATOM 2636 C C . ASN B 1 84 ? 0.772 -19.75 9.648 1 97.94 84 ASN B C 1
ATOM 2638 O O . ASN B 1 84 ? -0.056 -19.328 8.844 1 97.94 84 ASN B O 1
ATOM 2642 N N . ALA B 1 85 ? 0.614 -20.891 10.383 1 98.31 85 ALA B N 1
ATOM 2643 C CA . ALA B 1 85 ? -0.519 -21.797 10.164 1 98.31 85 ALA B CA 1
ATOM 2644 C C . ALA B 1 85 ? -1.835 -21.109 10.523 1 98.31 85 ALA B C 1
ATOM 2646 O O . ALA B 1 85 ? -2.85 -21.312 9.852 1 98.31 85 ALA B O 1
ATOM 2647 N N . GLU B 1 86 ? -1.85 -20.359 11.602 1 98.56 86 GLU B N 1
ATOM 2648 C CA . GLU B 1 86 ? -3.076 -19.719 12.055 1 98.56 86 GLU B CA 1
ATOM 2649 C C . GLU B 1 86 ? -3.588 -18.719 11.023 1 98.56 86 GLU B C 1
ATOM 2651 O O . GLU B 1 86 ? -4.781 -18.688 10.719 1 98.56 86 GLU B O 1
ATOM 2656 N N . VAL B 1 87 ? -2.723 -17.922 10.539 1 98.75 87 VAL B N 1
ATOM 2657 C CA . VAL B 1 87 ? -3.074 -16.938 9.523 1 98.75 87 VAL B CA 1
ATOM 2658 C C . VAL B 1 87 ? -3.494 -17.641 8.234 1 98.75 87 VAL B C 1
ATOM 2660 O O . VAL B 1 87 ? -4.504 -17.297 7.625 1 98.75 87 VAL B O 1
ATOM 2663 N N . ALA B 1 88 ? -2.678 -18.641 7.816 1 98.75 88 ALA B N 1
ATOM 2664 C CA . ALA B 1 88 ? -2.998 -19.391 6.613 1 98.75 88 ALA B CA 1
ATOM 2665 C C . ALA B 1 88 ? -4.383 -20.031 6.715 1 98.75 88 ALA B C 1
ATOM 2667 O O . ALA B 1 88 ? -5.137 -20.047 5.742 1 98.75 88 ALA B O 1
ATOM 2668 N N . ALA B 1 89 ? -4.691 -20.531 7.852 1 98.81 89 ALA B N 1
ATOM 2669 C CA . ALA B 1 89 ? -5.988 -21.172 8.07 1 98.81 89 ALA B CA 1
ATOM 2670 C C . ALA B 1 89 ? -7.121 -20.141 7.973 1 98.81 89 ALA B C 1
ATOM 2672 O O . ALA B 1 89 ? -8.18 -20.438 7.41 1 98.81 89 ALA B O 1
ATOM 2673 N N . ALA B 1 90 ? -6.934 -19 8.57 1 98.88 90 ALA B N 1
ATOM 2674 C CA . ALA B 1 90 ? -7.934 -17.938 8.484 1 98.88 90 ALA B CA 1
ATOM 2675 C C . ALA B 1 90 ? -8.188 -17.547 7.035 1 98.88 90 ALA B C 1
ATOM 2677 O O . ALA B 1 90 ? -9.344 -17.359 6.633 1 98.88 90 ALA B O 1
ATOM 2678 N N . VAL B 1 91 ? -7.141 -17.375 6.305 1 98.94 91 VAL B N 1
ATOM 2679 C CA . VAL B 1 91 ? -7.262 -17.031 4.895 1 98.94 91 VAL B CA 1
ATOM 2680 C C . VAL B 1 91 ? -7.977 -18.156 4.141 1 98.94 91 VAL B C 1
ATOM 2682 O O . VAL B 1 91 ? -8.883 -17.891 3.344 1 98.94 91 VAL B O 1
ATOM 2685 N N . ALA B 1 92 ? -7.543 -19.359 4.387 1 98.88 92 ALA B N 1
ATOM 2686 C CA . ALA B 1 92 ? -8.164 -20.516 3.736 1 98.88 92 ALA B CA 1
ATOM 2687 C C . ALA B 1 92 ? -9.672 -20.531 3.992 1 98.88 92 ALA B C 1
ATOM 2689 O O . ALA B 1 92 ? -10.461 -20.75 3.07 1 98.88 92 ALA B O 1
ATOM 2690 N N . ASP B 1 93 ? -10.055 -20.328 5.242 1 98.88 93 ASP B N 1
ATOM 2691 C CA . ASP B 1 93 ? -11.461 -20.328 5.609 1 98.88 93 ASP B CA 1
ATOM 2692 C C . ASP B 1 93 ? -12.242 -19.297 4.777 1 98.88 93 ASP B C 1
ATOM 2694 O O . ASP B 1 93 ? -13.344 -19.594 4.309 1 98.88 93 ASP B O 1
ATOM 2698 N N . ARG B 1 94 ? -11.711 -18.156 4.586 1 98.81 94 ARG B N 1
ATOM 2699 C CA . ARG B 1 94 ? -12.406 -17.094 3.881 1 98.81 94 ARG B CA 1
ATOM 2700 C C . ARG B 1 94 ? -12.43 -17.344 2.377 1 98.81 94 ARG B C 1
ATOM 2702 O O . ARG B 1 94 ? -13.414 -17.047 1.704 1 98.81 94 ARG B O 1
ATOM 2709 N N . LEU B 1 95 ? -11.336 -17.891 1.86 1 98.81 95 LEU B N 1
ATOM 2710 C CA . LEU B 1 95 ? -11.305 -18.219 0.441 1 98.81 95 LEU B CA 1
ATOM 2711 C C . LEU B 1 95 ? -12.32 -19.312 0.12 1 98.81 95 LEU B C 1
ATOM 2713 O O . LEU B 1 95 ? -12.969 -19.281 -0.932 1 98.81 95 LEU B O 1
ATOM 2717 N N . GLU B 1 96 ? -12.406 -20.2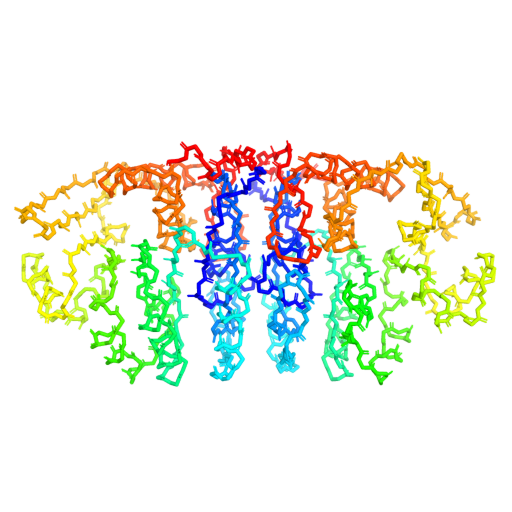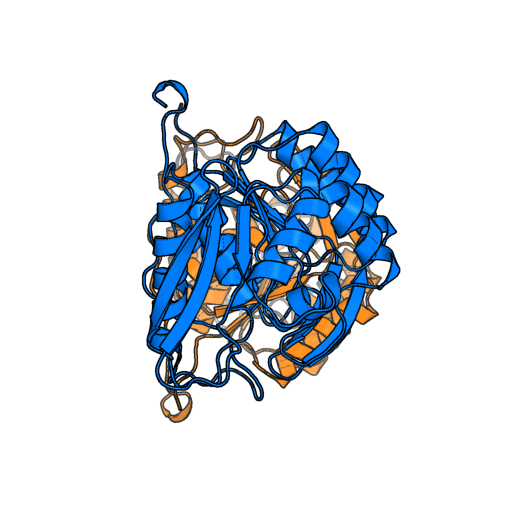81 0.986 1 98.75 96 GLU B N 1
ATOM 2718 C CA . GLU B 1 96 ? -13.391 -21.344 0.819 1 98.75 96 GLU B CA 1
ATOM 2719 C C . GLU B 1 96 ? -14.812 -20.812 0.894 1 98.75 96 GLU B C 1
ATOM 2721 O O . GLU B 1 96 ? -15.703 -21.297 0.196 1 98.75 96 GLU B O 1
ATOM 2726 N N . HIS B 1 97 ? -15.008 -19.844 1.715 1 98.62 97 HIS B N 1
ATOM 2727 C CA . HIS B 1 97 ? -16.328 -19.25 1.909 1 98.62 97 HIS B CA 1
ATOM 2728 C C . HIS B 1 97 ? -16.734 -18.391 0.71 1 98.62 97 HIS B C 1
ATOM 2730 O O . HIS B 1 97 ? -17.844 -18.531 0.2 1 98.62 97 HIS B O 1
ATOM 2736 N N . TYR B 1 98 ? -15.859 -17.5 0.239 1 98.62 98 TYR B N 1
ATOM 2737 C CA . TYR B 1 98 ? -16.234 -16.5 -0.759 1 98.62 98 TYR B CA 1
ATOM 2738 C C . TYR B 1 98 ? -15.984 -17.016 -2.17 1 98.62 98 TYR B C 1
ATOM 2740 O O . TYR B 1 98 ? -16.625 -16.562 -3.125 1 98.62 98 TYR B O 1
ATOM 2748 N N . ARG B 1 99 ? -14.953 -17.906 -2.357 1 97.62 99 ARG B N 1
ATOM 2749 C CA . ARG B 1 99 ? -14.625 -18.547 -3.629 1 97.62 99 ARG B CA 1
ATOM 2750 C C . ARG B 1 99 ? -14.445 -17.516 -4.73 1 97.62 99 ARG B C 1
ATOM 2752 O O . ARG B 1 99 ? -15.141 -17.547 -5.75 1 97.62 99 ARG B O 1
ATOM 2759 N N . PRO B 1 100 ? -13.492 -16.641 -4.57 1 96.81 100 PRO B N 1
ATOM 2760 C CA . PRO B 1 100 ? -13.289 -15.656 -5.625 1 96.81 100 PRO B CA 1
ATOM 2761 C C . PRO B 1 100 ? -12.953 -16.281 -6.973 1 96.81 100 PRO B C 1
ATOM 2763 O O . PRO B 1 100 ? -12.32 -17.344 -7.02 1 96.81 100 PRO B O 1
ATOM 2766 N N . GLU B 1 101 ? -13.422 -15.695 -8.094 1 91.19 101 GLU B N 1
ATOM 2767 C CA . GLU B 1 101 ? -13.305 -16.25 -9.438 1 91.19 101 GLU B CA 1
ATOM 2768 C C . GLU B 1 101 ? -11.844 -16.328 -9.883 1 91.19 101 GLU B C 1
ATOM 2770 O O . GLU B 1 101 ? -11.422 -17.312 -10.484 1 91.19 101 GLU B O 1
ATOM 2775 N N . ASN B 1 102 ? -11.055 -15.25 -9.805 1 98.12 102 ASN B N 1
ATOM 2776 C CA . ASN B 1 102 ? -9.641 -15.18 -10.172 1 98.12 102 ASN B CA 1
ATOM 2777 C C . ASN B 1 102 ? -8.75 -15.125 -8.93 1 98.12 102 ASN B C 1
ATOM 2779 O O . ASN B 1 102 ? -8.586 -14.062 -8.328 1 98.12 102 ASN B O 1
ATOM 2783 N N . LEU B 1 103 ? -8.18 -16.312 -8.617 1 98.88 103 LEU B N 1
ATOM 2784 C CA . LEU B 1 103 ? -7.344 -16.438 -7.422 1 98.88 103 LEU B CA 1
ATOM 2785 C C . LEU B 1 103 ? -5.922 -16.844 -7.793 1 98.88 103 LEU B C 1
ATOM 2787 O O . LEU B 1 103 ? -5.695 -17.969 -8.258 1 98.88 103 LEU B O 1
ATOM 2791 N N . ILE B 1 104 ? -5 -15.938 -7.656 1 98.94 104 ILE B N 1
ATOM 2792 C CA . ILE B 1 104 ? -3.592 -16.172 -7.957 1 98.94 104 ILE B CA 1
ATOM 2793 C C . ILE B 1 104 ? -2.816 -16.391 -6.66 1 98.94 104 ILE B C 1
ATOM 2795 O O . ILE B 1 104 ? -2.832 -15.539 -5.77 1 98.94 104 ILE B O 1
ATOM 2799 N N . ILE B 1 105 ? -2.088 -17.484 -6.531 1 98.81 105 ILE B N 1
ATOM 2800 C CA . ILE B 1 105 ? -1.348 -17.797 -5.316 1 98.81 105 ILE B CA 1
ATOM 2801 C C . ILE B 1 105 ? 0.153 -17.734 -5.59 1 98.81 105 ILE B C 1
ATOM 2803 O O . ILE B 1 105 ? 0.689 -18.531 -6.352 1 98.81 105 ILE B O 1
ATOM 2807 N N . ASP B 1 106 ? 0.762 -16.781 -5.043 1 98.56 106 ASP B N 1
ATOM 2808 C CA . ASP B 1 106 ? 2.213 -16.734 -4.902 1 98.56 106 ASP B CA 1
ATOM 2809 C C . ASP B 1 106 ? 2.65 -17.281 -3.543 1 98.56 106 ASP B C 1
ATOM 2811 O O . ASP B 1 106 ? 2.459 -16.625 -2.516 1 98.56 106 ASP B O 1
ATOM 2815 N N . PRO B 1 107 ? 3.219 -18.469 -3.516 1 97.06 107 PRO B N 1
ATOM 2816 C CA . PRO B 1 107 ? 3.475 -19.109 -2.23 1 97.06 107 PRO B CA 1
ATOM 2817 C C . PRO B 1 107 ? 4.344 -18.266 -1.303 1 97.06 107 PRO B C 1
ATOM 2819 O O . PRO B 1 107 ? 4.133 -18.266 -0.087 1 97.06 107 PRO B O 1
ATOM 2822 N N . VAL B 1 108 ? 5.277 -17.5 -1.719 1 95.06 108 VAL B N 1
ATOM 2823 C CA . VAL B 1 108 ? 6.195 -16.625 -0.994 1 95.06 108 VAL B CA 1
ATOM 2824 C C . VAL B 1 108 ? 6.719 -17.344 0.249 1 95.06 108 VAL B C 1
ATOM 2826 O O . VAL B 1 108 ? 6.332 -17.016 1.373 1 95.06 108 VAL B O 1
ATOM 2829 N N . MET B 1 109 ? 7.637 -18.203 0.098 1 92.56 109 MET B N 1
ATOM 2830 C CA . MET B 1 109 ? 8.125 -19.016 1.205 1 92.56 109 MET B CA 1
ATOM 2831 C C . MET B 1 109 ? 9.398 -18.438 1.796 1 92.56 109 MET B C 1
ATOM 2833 O O . MET B 1 109 ? 9.656 -18.578 2.994 1 92.56 109 MET B O 1
ATOM 2837 N N . VAL B 1 110 ? 10.211 -17.828 0.953 1 89.62 110 VAL B N 1
ATOM 2838 C CA . VAL B 1 110 ? 11.5 -17.266 1.34 1 89.62 110 VAL B CA 1
ATOM 2839 C C . VAL B 1 110 ? 11.664 -15.883 0.721 1 89.62 110 VAL B C 1
ATOM 2841 O O . VAL B 1 110 ? 11.211 -15.633 -0.399 1 89.62 110 VAL B O 1
ATOM 2844 N N . SER B 1 111 ? 12.25 -14.992 1.43 1 86.12 111 SER B N 1
ATOM 2845 C CA . SER B 1 111 ? 12.508 -13.656 0.899 1 86.12 111 SER B CA 1
ATOM 2846 C C . SER B 1 111 ? 13.672 -13.672 -0.086 1 86.12 111 SER B C 1
ATOM 2848 O O . SER B 1 111 ? 14.406 -14.656 -0.176 1 86.12 111 SER B O 1
ATOM 2850 N N . THR B 1 112 ? 13.773 -12.594 -0.818 1 82.25 112 THR B N 1
ATOM 2851 C CA . THR B 1 112 ? 14.898 -12.422 -1.725 1 82.25 112 THR B CA 1
ATOM 2852 C C . THR B 1 112 ? 16.219 -12.516 -0.966 1 82.25 112 THR B C 1
ATOM 2854 O O . THR B 1 112 ? 17.219 -12.984 -1.51 1 82.25 112 THR B O 1
ATOM 2857 N N . SER B 1 113 ? 16.188 -12.117 0.287 1 85 113 SER B N 1
ATOM 2858 C CA . SER B 1 113 ? 17.406 -12.117 1.095 1 85 113 SER B CA 1
ATOM 2859 C C . SER B 1 113 ? 17.594 -13.453 1.81 1 85 113 SER B C 1
ATOM 2861 O O . SER B 1 113 ? 18.547 -13.625 2.568 1 85 113 SER B O 1
ATOM 2863 N N . GLY B 1 114 ? 16.703 -14.305 1.68 1 85.94 114 GLY B N 1
ATOM 2864 C CA . GLY B 1 114 ? 16.891 -15.656 2.189 1 85.94 114 GLY B CA 1
ATOM 2865 C C . GLY B 1 114 ? 16.156 -15.898 3.496 1 85.94 114 GLY B C 1
ATOM 2866 O O . GLY B 1 114 ? 16.203 -17 4.039 1 85.94 114 GLY B O 1
ATOM 2867 N N . SER B 1 115 ? 15.461 -14.961 3.961 1 88.5 115 SER B N 1
ATOM 2868 C CA . SER B 1 115 ? 14.727 -15.117 5.215 1 88.5 115 SER B CA 1
ATOM 2869 C C . SER B 1 115 ? 13.477 -15.961 5.02 1 88.5 115 SER B C 1
ATOM 2871 O O . SER B 1 115 ? 12.766 -15.805 4.023 1 88.5 115 SER B O 1
ATOM 2873 N N . MET B 1 116 ? 13.234 -16.812 5.973 1 90.94 116 MET B N 1
ATOM 2874 C CA . MET B 1 116 ? 12.016 -17.625 5.914 1 90.94 116 MET B CA 1
ATOM 2875 C C . MET B 1 116 ? 10.781 -16.766 6.16 1 90.94 116 MET B C 1
ATOM 2877 O O . MET B 1 116 ? 10.688 -16.094 7.184 1 90.94 116 MET B O 1
ATOM 2881 N N . LEU B 1 117 ? 9.867 -16.812 5.289 1 93.06 117 LEU B N 1
ATOM 2882 C CA . LEU B 1 117 ? 8.68 -15.969 5.359 1 93.06 117 LEU B CA 1
ATOM 2883 C C . LEU B 1 117 ? 7.43 -16.812 5.609 1 93.06 117 LEU B C 1
ATOM 2885 O O . LEU B 1 117 ? 6.375 -16.266 5.953 1 93.06 117 LEU B O 1
ATOM 2889 N N . LEU B 1 118 ? 7.488 -18.031 5.457 1 95 118 LEU B N 1
ATOM 2890 C CA . LEU B 1 118 ? 6.406 -18.984 5.703 1 95 118 LEU B CA 1
ATOM 2891 C C . LEU B 1 118 ? 6.871 -20.109 6.625 1 95 118 LEU B C 1
ATOM 2893 O O . LEU B 1 118 ? 7.793 -20.844 6.281 1 95 118 LEU B O 1
ATOM 2897 N N . GLU B 1 119 ? 6.195 -20.234 7.738 1 94.94 119 GLU B N 1
ATOM 2898 C CA . GLU B 1 119 ? 6.543 -21.297 8.672 1 94.94 119 GLU B CA 1
ATOM 2899 C C . GLU B 1 119 ? 6.172 -22.656 8.109 1 94.94 119 GLU B C 1
ATOM 2901 O O . GLU B 1 119 ? 5.254 -22.781 7.289 1 94.94 119 GLU B O 1
ATOM 2906 N N . GLU B 1 120 ? 6.801 -23.672 8.57 1 93.19 120 GLU B N 1
ATOM 2907 C CA . GLU B 1 120 ? 6.645 -25.016 8.031 1 93.19 120 GLU B CA 1
ATOM 2908 C C . GLU B 1 120 ? 5.211 -25.516 8.195 1 93.19 120 GLU B C 1
ATOM 2910 O O . GLU B 1 120 ? 4.68 -26.188 7.312 1 93.19 120 GLU B O 1
ATOM 2915 N N . ASP B 1 121 ? 4.652 -25.219 9.305 1 93.31 121 ASP B N 1
ATOM 2916 C CA . ASP B 1 121 ? 3.301 -25.703 9.562 1 93.31 121 ASP B CA 1
ATOM 2917 C C . ASP B 1 121 ? 2.283 -25.016 8.664 1 93.31 121 ASP B C 1
ATOM 2919 O O . ASP B 1 121 ? 1.187 -25.531 8.445 1 93.31 121 ASP B O 1
ATOM 2923 N N . ALA B 1 122 ? 2.598 -23.875 8.172 1 96.06 122 ALA B N 1
ATOM 2924 C CA . ALA B 1 122 ? 1.71 -23.156 7.27 1 96.06 122 ALA B CA 1
ATOM 2925 C C . ALA B 1 122 ? 1.725 -23.766 5.875 1 96.06 122 ALA B C 1
ATOM 2927 O O . ALA B 1 122 ? 0.759 -23.625 5.117 1 96.06 122 ALA B O 1
ATOM 2928 N N . ILE B 1 123 ? 2.777 -24.438 5.547 1 96.12 123 ILE B N 1
ATOM 2929 C CA . ILE B 1 123 ? 2.932 -25.047 4.23 1 96.12 123 ILE B CA 1
ATOM 2930 C C . ILE B 1 123 ? 1.841 -26.094 4.008 1 96.12 123 ILE B C 1
ATOM 2932 O O . ILE B 1 123 ? 1.285 -26.203 2.914 1 96.12 123 ILE B O 1
ATOM 2936 N N . GLU B 1 124 ? 1.549 -26.812 5.004 1 96.19 124 GLU B N 1
ATOM 2937 C CA . GLU B 1 124 ? 0.518 -27.844 4.895 1 96.19 124 GLU B CA 1
ATOM 2938 C C . GLU B 1 124 ? -0.835 -27.234 4.543 1 96.19 124 GLU B C 1
ATOM 2940 O O . GLU B 1 124 ? -1.565 -27.766 3.705 1 96.19 124 GLU B O 1
ATOM 2945 N N . ILE B 1 125 ? -1.194 -26.188 5.191 1 98.06 125 ILE B N 1
ATOM 2946 C CA . ILE B 1 125 ? -2.461 -25.516 4.938 1 98.06 125 ILE B CA 1
ATOM 2947 C C . ILE B 1 125 ? -2.461 -24.938 3.523 1 98.06 125 ILE B C 1
ATOM 2949 O O . ILE B 1 125 ? -3.461 -25.031 2.809 1 98.06 125 ILE B O 1
ATOM 2953 N N . LEU B 1 126 ? -1.363 -24.344 3.193 1 98 126 LEU B N 1
ATOM 2954 C CA . LEU B 1 126 ? -1.209 -23.781 1.856 1 98 126 LEU B CA 1
ATOM 2955 C C . LEU B 1 126 ? -1.479 -24.828 0.787 1 98 126 LEU B C 1
ATOM 2957 O O . LEU B 1 126 ? -2.279 -24.609 -0.124 1 98 126 LEU B O 1
ATOM 2961 N N . VAL B 1 127 ? -0.89 -25.969 0.934 1 97.31 127 VAL B N 1
ATOM 2962 C CA . VAL B 1 127 ? -0.915 -27.016 -0.088 1 97.31 127 VAL B CA 1
ATOM 2963 C C . VAL B 1 127 ? -2.25 -27.75 -0.042 1 97.31 127 VAL B C 1
ATOM 2965 O O . VAL B 1 127 ? -2.836 -28.047 -1.085 1 97.31 127 VAL B O 1
ATOM 2968 N N . SER B 1 128 ? -2.793 -27.984 1.104 1 97.56 128 SER B N 1
ATOM 2969 C CA . SER B 1 128 ? -3.955 -28.859 1.23 1 97.56 128 SER B CA 1
ATOM 2970 C C . SER B 1 128 ? -5.254 -28.078 1.085 1 97.56 128 SER B C 1
ATOM 2972 O O . SER B 1 128 ? -6.266 -28.609 0.631 1 97.56 128 SER B O 1
ATOM 2974 N N . ARG B 1 129 ? -5.238 -26.812 1.446 1 98.38 129 ARG B N 1
ATOM 2975 C CA . ARG B 1 129 ? -6.512 -26.109 1.514 1 98.38 129 ARG B CA 1
ATOM 2976 C C . ARG B 1 129 ? -6.555 -24.953 0.512 1 98.38 129 ARG B C 1
ATOM 2978 O O . ARG B 1 129 ? -7.613 -24.641 -0.026 1 98.38 129 ARG B O 1
ATOM 2985 N N . ILE B 1 130 ? -5.438 -24.312 0.255 1 98.69 130 ILE B N 1
ATOM 2986 C CA . ILE B 1 130 ? -5.449 -23.078 -0.517 1 98.69 130 ILE B CA 1
ATOM 2987 C C . ILE B 1 130 ? -5.145 -23.375 -1.982 1 98.69 130 ILE B C 1
ATOM 2989 O O . ILE B 1 130 ? -5.832 -22.891 -2.881 1 98.69 130 ILE B O 1
ATOM 2993 N N . PHE B 1 131 ? -4.188 -24.25 -2.275 1 98.56 131 PHE B N 1
ATOM 2994 C CA . PHE B 1 131 ? -3.775 -24.578 -3.635 1 98.56 131 PHE B CA 1
ATOM 2995 C C . PHE B 1 131 ? -4.957 -25.094 -4.453 1 98.56 131 PHE B C 1
ATOM 2997 O O . PHE B 1 131 ? -5.137 -24.688 -5.605 1 98.56 131 PHE B O 1
ATOM 3004 N N . PRO B 1 132 ? -5.812 -25.953 -3.865 1 98.31 132 PRO B N 1
ATOM 3005 C CA . PRO B 1 132 ? -6.918 -26.484 -4.656 1 98.31 132 PRO B CA 1
ATOM 3006 C C . PRO B 1 132 ? -7.91 -25.422 -5.102 1 98.31 132 PRO B C 1
ATOM 3008 O O . PRO B 1 132 ? -8.688 -25.641 -6.039 1 98.31 132 PRO B O 1
ATOM 3011 N N . LEU B 1 133 ? -7.91 -24.234 -4.469 1 98.56 133 LEU B N 1
ATOM 3012 C CA . LEU B 1 133 ? -8.859 -23.172 -4.77 1 98.56 133 LEU B CA 1
ATOM 3013 C C . LEU B 1 133 ? -8.312 -22.25 -5.859 1 98.56 133 LEU B C 1
ATOM 3015 O O . LEU B 1 133 ? -9.055 -21.438 -6.426 1 98.56 133 LEU B O 1
ATOM 3019 N N . ALA B 1 134 ? -7.09 -22.391 -6.25 1 98.62 134 ALA B N 1
ATOM 3020 C CA . ALA B 1 134 ? -6.363 -21.406 -7.047 1 98.62 134 ALA B CA 1
ATOM 3021 C C . ALA B 1 134 ? -6.754 -21.5 -8.523 1 98.62 134 ALA B C 1
ATOM 3023 O O . ALA B 1 134 ? -6.922 -22.594 -9.055 1 98.62 134 ALA B O 1
ATOM 3024 N N . THR B 1 135 ? -6.902 -20.297 -9.133 1 98.75 135 THR B N 1
ATOM 3025 C CA . THR B 1 135 ? -6.887 -20.234 -10.586 1 98.75 135 THR B CA 1
ATOM 3026 C C . THR B 1 135 ? -5.492 -20.531 -11.133 1 98.75 135 THR B C 1
ATOM 3028 O O . THR B 1 135 ? -5.348 -21.219 -12.141 1 98.75 135 THR B O 1
ATOM 3031 N N . LEU B 1 136 ? -4.539 -20.031 -10.469 1 98.88 136 LEU B N 1
ATOM 3032 C CA . LEU B 1 136 ? -3.139 -20.172 -10.852 1 98.88 136 LEU B CA 1
ATOM 3033 C C . LEU B 1 136 ? -2.238 -20.156 -9.617 1 98.88 136 LEU B C 1
ATOM 3035 O O . LEU B 1 136 ? -2.438 -19.344 -8.711 1 98.88 136 LEU B O 1
ATOM 3039 N N . VAL B 1 137 ? -1.316 -21.047 -9.523 1 98.75 137 VAL B N 1
ATOM 3040 C CA . VAL B 1 137 ? -0.238 -21 -8.539 1 98.75 137 VAL B CA 1
ATOM 3041 C C . VAL B 1 137 ? 1.076 -20.641 -9.234 1 98.75 137 VAL B C 1
ATOM 3043 O O . VAL B 1 137 ? 1.354 -21.125 -10.336 1 98.75 137 VAL B O 1
ATOM 3046 N N . THR B 1 138 ? 1.922 -19.766 -8.523 1 98.62 138 THR B N 1
ATOM 3047 C CA . THR B 1 138 ? 3.092 -19.25 -9.219 1 98.62 138 THR B CA 1
ATOM 3048 C C . THR B 1 138 ? 4.363 -19.516 -8.422 1 98.62 138 THR B C 1
ATOM 3050 O O . THR B 1 138 ? 5.113 -18.594 -8.102 1 98.62 138 THR B O 1
ATOM 3053 N N . PRO B 1 139 ? 4.719 -20.719 -8.164 1 97.5 139 PRO B N 1
ATOM 3054 C CA . PRO B 1 139 ? 5.949 -21 -7.418 1 97.5 139 PRO B CA 1
ATOM 3055 C C . PRO B 1 139 ? 7.211 -20.734 -8.242 1 97.5 139 PRO B C 1
ATOM 3057 O O . PRO B 1 139 ? 7.176 -20.812 -9.469 1 97.5 139 PRO B O 1
ATOM 3060 N N . ASN B 1 140 ? 8.242 -20.344 -7.527 1 93.81 140 ASN B N 1
ATOM 3061 C CA . ASN B 1 140 ? 9.539 -20.312 -8.195 1 93.81 140 ASN B CA 1
ATOM 3062 C C . ASN B 1 140 ? 10.242 -21.672 -8.117 1 93.81 140 ASN B C 1
ATOM 3064 O O . ASN B 1 140 ? 9.68 -22.641 -7.625 1 93.81 140 ASN B O 1
ATOM 3068 N N . ARG B 1 141 ? 11.422 -21.766 -8.695 1 89.44 141 ARG B N 1
ATOM 3069 C CA . ARG B 1 141 ? 12.133 -23.031 -8.812 1 89.44 141 ARG B CA 1
ATOM 3070 C C . ARG B 1 141 ? 12.43 -23.625 -7.441 1 89.44 141 ARG B C 1
ATOM 3072 O O . ARG B 1 141 ? 12.242 -24.828 -7.219 1 89.44 141 ARG B O 1
ATOM 3079 N N . MET B 1 142 ? 12.867 -22.781 -6.547 1 90.25 142 MET B N 1
ATOM 3080 C CA . MET B 1 142 ? 13.211 -23.234 -5.199 1 90.25 142 MET B CA 1
ATOM 3081 C C . MET B 1 142 ? 11.969 -23.734 -4.469 1 90.25 142 MET B C 1
ATOM 3083 O O . MET B 1 142 ? 12.016 -24.766 -3.797 1 90.25 142 MET B O 1
ATOM 3087 N N . GLU B 1 143 ? 10.914 -23.016 -4.547 1 94.25 143 GLU B N 1
ATOM 3088 C CA . GLU B 1 143 ? 9.656 -23.391 -3.918 1 94.25 143 GLU B CA 1
ATOM 3089 C C . GLU B 1 143 ? 9.109 -24.688 -4.512 1 94.25 143 GLU B C 1
ATOM 3091 O O . GLU B 1 143 ? 8.625 -25.562 -3.779 1 94.25 143 GLU B O 1
ATOM 3096 N N . THR B 1 144 ? 9.195 -24.812 -5.828 1 94.88 144 THR B N 1
ATOM 3097 C CA . THR B 1 144 ? 8.711 -26.016 -6.492 1 94.88 144 THR B CA 1
ATOM 3098 C C . THR B 1 144 ? 9.531 -27.234 -6.078 1 94.88 144 THR B C 1
ATOM 3100 O O . THR B 1 144 ? 8.977 -28.312 -5.863 1 94.88 144 THR B O 1
ATOM 3103 N N . GLU B 1 145 ? 10.82 -27.031 -6.043 1 94.06 145 GLU B N 1
ATOM 3104 C CA . GLU B 1 145 ? 11.688 -28.109 -5.594 1 94.06 145 GLU B CA 1
ATOM 3105 C C . GLU B 1 145 ? 11.328 -28.562 -4.18 1 94.06 145 GLU B C 1
ATOM 3107 O O . GLU B 1 145 ? 11.273 -29.75 -3.898 1 94.06 145 GLU B O 1
ATOM 3112 N N . LYS B 1 146 ? 11.125 -27.609 -3.336 1 92.69 146 LYS B N 1
ATOM 3113 C CA . LYS B 1 146 ? 10.766 -27.906 -1.953 1 92.69 146 LYS B CA 1
ATOM 3114 C C . LYS B 1 146 ? 9.445 -28.656 -1.884 1 92.69 146 LYS B C 1
ATOM 3116 O O . LYS B 1 146 ? 9.297 -29.609 -1.107 1 92.69 146 LYS B O 1
ATOM 3121 N N . LEU B 1 147 ? 8.492 -28.281 -2.648 1 95.06 147 LEU B N 1
ATOM 3122 C CA . LEU B 1 147 ? 7.148 -28.844 -2.6 1 95.06 147 LEU B CA 1
ATOM 3123 C C . LEU B 1 147 ? 7.098 -30.203 -3.289 1 95.06 147 LEU B C 1
ATOM 3125 O O . LEU B 1 147 ? 6.402 -31.109 -2.83 1 95.06 147 LEU B O 1
ATOM 3129 N N . ALA B 1 148 ? 7.82 -30.344 -4.375 1 95.44 148 ALA B N 1
ATOM 3130 C CA . ALA B 1 148 ? 7.703 -31.531 -5.211 1 95.44 148 ALA B CA 1
ATOM 3131 C C . ALA B 1 148 ? 8.797 -32.531 -4.875 1 95.44 148 ALA B C 1
ATOM 3133 O O . ALA B 1 148 ? 8.656 -33.719 -5.168 1 95.44 148 ALA B O 1
ATOM 3134 N N . GLY B 1 149 ? 9.922 -32.062 -4.332 1 93.75 149 GLY B N 1
ATOM 3135 C CA . GLY B 1 149 ? 11.055 -32.938 -4.055 1 93.75 149 GLY B CA 1
ATOM 3136 C C . GLY B 1 149 ? 11.797 -33.344 -5.305 1 93.75 149 GLY B C 1
ATOM 3137 O O . GLY B 1 149 ? 12.406 -34.438 -5.336 1 93.75 149 GLY B O 1
ATOM 3138 N N . SER B 1 150 ? 11.625 -32.688 -6.367 1 93.75 150 SER B N 1
ATOM 3139 C CA . SER B 1 150 ? 12.258 -33.031 -7.637 1 93.75 150 SER B CA 1
ATOM 3140 C C . SER B 1 150 ? 12.672 -31.781 -8.398 1 93.75 150 SER B C 1
ATOM 3142 O O . SER B 1 150 ? 12.086 -30.703 -8.203 1 93.75 150 SER B O 1
ATOM 3144 N N . LEU B 1 151 ? 13.633 -31.922 -9.211 1 91.44 151 LEU B N 1
ATOM 3145 C CA . LEU B 1 151 ? 14.102 -30.812 -10.055 1 91.44 151 LEU B CA 1
ATOM 3146 C C . LEU B 1 151 ? 13.492 -30.922 -11.453 1 91.44 151 LEU B C 1
ATOM 3148 O O . LEU B 1 151 ? 13.57 -29.969 -12.234 1 91.44 151 LEU B O 1
ATOM 3152 N N . ASP B 1 152 ? 12.922 -32.062 -11.727 1 93.31 152 ASP B N 1
ATOM 3153 C CA . ASP B 1 152 ? 12.32 -32.281 -13.039 1 93.31 152 ASP B CA 1
ATOM 3154 C C . ASP B 1 152 ? 10.992 -31.547 -13.172 1 93.31 152 ASP B C 1
ATOM 3156 O O . ASP B 1 152 ? 10.086 -31.75 -12.352 1 93.31 152 ASP B O 1
ATOM 3160 N N . THR B 1 153 ? 10.93 -30.75 -14.203 1 93.56 153 THR B N 1
ATOM 3161 C CA . THR B 1 153 ? 9.766 -29.875 -14.383 1 93.56 153 THR B CA 1
ATOM 3162 C C . THR B 1 153 ? 8.492 -30.703 -14.5 1 93.56 153 THR B C 1
ATOM 3164 O O . THR B 1 153 ? 7.453 -30.328 -13.938 1 93.56 153 THR B O 1
ATOM 3167 N N . ALA B 1 154 ? 8.516 -31.766 -15.25 1 94.88 154 ALA B N 1
ATOM 3168 C CA . ALA B 1 154 ? 7.34 -32.625 -15.422 1 94.88 154 ALA B CA 1
ATOM 3169 C C . ALA B 1 154 ? 6.891 -33.188 -14.086 1 94.88 154 ALA B C 1
ATOM 3171 O O . ALA B 1 154 ? 5.691 -33.25 -13.789 1 94.88 154 ALA B O 1
ATOM 3172 N N . GLU B 1 155 ? 7.828 -33.656 -13.297 1 96.38 155 GLU B N 1
ATOM 3173 C CA . GLU B 1 155 ? 7.527 -34.188 -11.977 1 96.38 155 GLU B CA 1
ATOM 3174 C C . GLU B 1 155 ? 7.008 -33.094 -11.031 1 96.38 155 GLU B C 1
ATOM 3176 O O . GLU B 1 155 ? 6.152 -33.375 -10.188 1 96.38 155 GLU B O 1
ATOM 3181 N N . GLN B 1 156 ? 7.609 -31.953 -11.188 1 96.56 156 GLN B N 1
ATOM 3182 C CA . GLN B 1 156 ? 7.156 -30.812 -10.398 1 96.56 156 GLN B CA 1
ATOM 3183 C C . GLN B 1 156 ? 5.691 -30.5 -10.672 1 96.56 156 GLN B C 1
ATOM 3185 O O . GLN B 1 156 ? 4.902 -30.328 -9.742 1 96.56 156 GLN B O 1
ATOM 3190 N N . ILE B 1 157 ? 5.328 -30.438 -11.922 1 97.44 157 ILE B N 1
ATOM 3191 C CA . ILE B 1 157 ? 3.957 -30.141 -12.336 1 97.44 157 ILE B CA 1
ATOM 3192 C C . ILE B 1 157 ? 3.02 -31.234 -11.805 1 97.44 157 ILE B C 1
ATOM 3194 O O . ILE B 1 157 ? 1.959 -30.922 -11.25 1 97.44 157 ILE B O 1
ATOM 3198 N N . GLU B 1 158 ? 3.439 -32.469 -11.961 1 97.25 158 GLU B N 1
ATOM 3199 C CA . GLU B 1 158 ? 2.611 -33.562 -11.492 1 97.25 158 GLU B CA 1
ATOM 3200 C C . GLU B 1 158 ? 2.385 -33.469 -9.984 1 97.25 158 GLU B C 1
ATOM 3202 O O . GLU B 1 158 ? 1.275 -33.719 -9.5 1 97.25 158 GLU B O 1
ATOM 3207 N N . ALA B 1 159 ? 3.469 -33.219 -9.242 1 97.38 159 ALA B N 1
ATOM 3208 C CA . ALA B 1 159 ? 3.363 -33.094 -7.793 1 97.38 159 ALA B CA 1
ATOM 3209 C C . ALA B 1 159 ? 2.383 -32 -7.41 1 97.38 159 ALA B C 1
ATOM 3211 O O . ALA B 1 159 ? 1.558 -32.188 -6.512 1 97.38 159 ALA B O 1
ATOM 3212 N N . LEU B 1 160 ? 2.488 -30.875 -8.047 1 98 160 LEU B N 1
ATOM 3213 C CA . LEU B 1 160 ? 1.612 -29.734 -7.758 1 98 160 LEU B CA 1
ATOM 3214 C C . LEU B 1 160 ? 0.172 -30.047 -8.148 1 98 160 LEU B C 1
ATOM 3216 O O . LEU B 1 160 ? -0.767 -29.641 -7.465 1 98 160 LEU B O 1
ATOM 3220 N N . ARG B 1 161 ? -0.022 -30.766 -9.242 1 98 161 ARG B N 1
ATOM 3221 C CA . ARG B 1 161 ? -1.357 -31.203 -9.641 1 98 161 ARG B CA 1
ATOM 3222 C C . ARG B 1 161 ? -1.983 -32.094 -8.57 1 98 161 ARG B C 1
ATOM 3224 O O . ARG B 1 161 ? -3.186 -32 -8.312 1 98 161 ARG B O 1
ATOM 3231 N N . LYS B 1 162 ? -1.199 -32.906 -7.992 1 97.25 162 LYS B N 1
ATOM 3232 C CA . LYS B 1 162 ? -1.688 -33.812 -6.938 1 97.25 162 LYS B CA 1
ATOM 3233 C C . LYS B 1 162 ? -2.156 -33 -5.723 1 97.25 162 LYS B C 1
ATOM 3235 O O . LYS B 1 162 ? -3.012 -33.469 -4.965 1 97.25 162 LYS B O 1
ATOM 3240 N N . PHE B 1 163 ? -1.525 -31.828 -5.523 1 97.5 163 PHE B N 1
ATOM 3241 C CA . PHE B 1 163 ? -1.955 -30.938 -4.453 1 97.5 163 PHE B CA 1
ATOM 3242 C C . PHE B 1 163 ? -3.24 -30.219 -4.836 1 97.5 163 PHE B C 1
ATOM 3244 O O . PHE B 1 163 ? -3.781 -29.438 -4.043 1 97.5 163 PHE B O 1
ATOM 3251 N N . GLY B 1 164 ? -3.756 -30.391 -6.09 1 97.62 164 GLY B N 1
ATOM 3252 C CA . GLY B 1 164 ? -5.02 -29.812 -6.516 1 97.62 164 GLY B CA 1
ATOM 3253 C C . GLY B 1 164 ? -4.848 -28.562 -7.367 1 97.62 164 GLY B C 1
ATOM 3254 O O . GLY B 1 164 ? -5.828 -27.922 -7.73 1 97.62 164 GLY B O 1
ATOM 3255 N N . CYS B 1 165 ? -3.646 -28.188 -7.707 1 97.75 165 CYS B N 1
ATOM 3256 C CA . CYS B 1 165 ? -3.41 -27.016 -8.531 1 97.75 165 CYS B CA 1
ATOM 3257 C C . CYS B 1 165 ? -3.918 -27.234 -9.953 1 97.75 165 CYS B C 1
ATOM 3259 O O . CYS B 1 165 ? -3.486 -28.156 -10.633 1 97.75 165 CYS B O 1
ATOM 3261 N N . LYS B 1 166 ? -4.742 -26.359 -10.414 1 97.31 166 LYS B N 1
ATOM 3262 C CA . LYS B 1 166 ? -5.32 -26.453 -11.75 1 97.31 166 LYS B CA 1
ATOM 3263 C C . LYS B 1 166 ? -4.359 -25.922 -12.805 1 97.31 166 LYS B C 1
ATOM 3265 O O . LYS B 1 166 ? -4.117 -26.578 -13.82 1 97.31 166 LYS B O 1
ATOM 3270 N N . ASN B 1 167 ? -3.977 -24.719 -12.68 1 98.69 167 ASN B N 1
ATOM 3271 C CA . ASN B 1 167 ? -2.969 -24.078 -13.516 1 98.69 167 ASN B CA 1
ATOM 3272 C C . ASN B 1 167 ? -1.729 -23.703 -12.703 1 98.69 167 ASN B C 1
ATOM 3274 O O . ASN B 1 167 ? -1.838 -23.297 -11.547 1 98.69 167 ASN B O 1
ATOM 3278 N N . ILE B 1 168 ? -0.555 -23.891 -13.328 1 98.75 168 ILE B N 1
ATOM 3279 C CA . ILE B 1 168 ? 0.713 -23.719 -12.625 1 98.75 168 ILE B CA 1
ATOM 3280 C C . ILE B 1 168 ? 1.656 -22.859 -13.477 1 98.75 168 ILE B C 1
ATOM 3282 O O . ILE B 1 168 ? 1.822 -23.125 -14.672 1 98.75 168 ILE B O 1
ATOM 3286 N N . LEU B 1 169 ? 2.18 -21.812 -12.93 1 98.69 169 LEU B N 1
ATOM 3287 C CA . LEU B 1 169 ? 3.277 -21.062 -13.531 1 98.69 169 LEU B CA 1
ATOM 3288 C C . LEU B 1 169 ? 4.555 -21.219 -12.711 1 98.69 169 LEU B C 1
ATOM 3290 O O . LEU B 1 169 ? 4.703 -20.609 -11.656 1 98.69 169 LEU B O 1
ATOM 3294 N N . ILE B 1 170 ? 5.477 -22.047 -13.18 1 97.5 170 ILE B N 1
ATOM 3295 C CA . ILE B 1 170 ? 6.781 -22.156 -12.539 1 97.5 170 ILE B CA 1
ATOM 3296 C C . ILE B 1 170 ? 7.695 -21.047 -13.023 1 97.5 170 ILE B C 1
ATOM 3298 O O . ILE B 1 170 ? 8.062 -21 -14.203 1 97.5 170 ILE B O 1
ATOM 3302 N N . LYS B 1 171 ? 8.062 -20.172 -12.094 1 95 171 LYS B N 1
ATOM 3303 C CA . LYS B 1 171 ? 8.875 -19 -12.43 1 95 171 LYS B CA 1
ATOM 3304 C C . LYS B 1 171 ? 10.352 -19.359 -12.555 1 95 171 LYS B C 1
ATOM 3306 O O . LYS B 1 171 ? 10.891 -20.062 -11.688 1 95 171 LYS B O 1
ATOM 3311 N N . GLY B 1 172 ? 10.938 -18.875 -13.586 1 87.69 172 GLY B N 1
ATOM 3312 C CA . GLY B 1 172 ? 12.336 -19.188 -13.828 1 87.69 172 GLY B CA 1
ATOM 3313 C C . GLY B 1 172 ? 13.258 -18 -13.688 1 87.69 172 GLY B C 1
ATOM 3314 O O . GLY B 1 172 ? 14.383 -18 -14.188 1 87.69 172 GLY B O 1
ATOM 3315 N N . GLY B 1 173 ? 12.859 -16.953 -13.156 1 74.06 173 GLY B N 1
ATOM 3316 C CA . GLY B 1 173 ? 13.625 -15.727 -13.039 1 74.06 173 GLY B CA 1
ATOM 3317 C C . GLY B 1 173 ? 14.906 -15.906 -12.25 1 74.06 173 GLY B C 1
ATOM 3318 O O . GLY B 1 173 ? 15.859 -15.141 -12.43 1 74.06 173 GLY B O 1
ATOM 3319 N N . ASP B 1 174 ? 14.93 -16.859 -11.438 1 73.38 174 ASP B N 1
ATOM 3320 C CA . ASP B 1 174 ? 16.094 -17.047 -10.562 1 73.38 174 ASP B CA 1
ATOM 3321 C C . ASP B 1 174 ? 17.094 -18 -11.188 1 73.38 174 ASP B C 1
ATOM 3323 O O . ASP B 1 174 ? 18.062 -18.406 -10.531 1 73.38 174 ASP B O 1
ATOM 3327 N N . SER B 1 175 ? 16.828 -18.375 -12.391 1 75.75 175 SER B N 1
ATOM 3328 C CA . SER B 1 175 ? 17.766 -19.266 -13.07 1 75.75 175 SER B CA 1
ATOM 3329 C C . SER B 1 175 ? 19.109 -18.578 -13.305 1 75.75 175 SER B C 1
ATOM 3331 O O . SER B 1 175 ? 19.188 -17.344 -13.312 1 75.75 175 SER B O 1
ATOM 3333 N N . ASP B 1 176 ? 20.078 -19.375 -13.516 1 76.62 176 ASP B N 1
ATOM 3334 C CA . ASP B 1 176 ? 21.438 -18.859 -13.719 1 76.62 176 ASP B CA 1
ATOM 3335 C C . ASP B 1 176 ? 21.656 -18.438 -15.172 1 76.62 176 ASP B C 1
ATOM 3337 O O . ASP B 1 176 ? 22.703 -17.891 -15.516 1 76.62 176 ASP B O 1
ATOM 3341 N N . ASN B 1 177 ? 20.703 -18.656 -15.961 1 80.75 177 ASN B N 1
ATOM 3342 C CA . ASN B 1 177 ? 20.844 -18.266 -17.359 1 80.75 177 ASN B CA 1
ATOM 3343 C C . ASN B 1 177 ? 20.875 -16.75 -17.5 1 80.75 177 ASN B C 1
ATOM 3345 O O . ASN B 1 177 ? 19.922 -16.062 -17.109 1 80.75 177 ASN B O 1
ATOM 3349 N N . THR B 1 178 ? 21.891 -16.25 -18.141 1 82.81 178 THR B N 1
ATOM 3350 C CA . THR B 1 178 ? 22.094 -14.797 -18.188 1 82.81 178 THR B CA 1
ATOM 3351 C C . THR B 1 178 ? 21.516 -14.219 -19.484 1 82.81 178 THR B C 1
ATOM 3353 O O . THR B 1 178 ? 21.375 -13 -19.609 1 82.81 178 THR B O 1
ATOM 3356 N N . ASP B 1 179 ? 21.141 -15.055 -20.359 1 85.06 179 ASP B N 1
ATOM 3357 C CA . ASP B 1 179 ? 20.641 -14.539 -21.641 1 85.06 179 ASP B CA 1
ATOM 3358 C C . ASP B 1 179 ? 19.125 -14.391 -21.594 1 85.06 179 ASP B C 1
ATOM 3360 O O . ASP B 1 179 ? 18.578 -13.375 -22.031 1 85.06 179 ASP B O 1
ATOM 3364 N N . PHE B 1 180 ? 18.484 -15.445 -21.094 1 88.5 180 PHE B N 1
ATOM 3365 C CA . PHE B 1 180 ? 17.031 -15.414 -21.062 1 88.5 180 PHE B CA 1
ATOM 3366 C C . PHE B 1 180 ? 16.5 -16.047 -19.781 1 88.5 180 PHE B C 1
ATOM 3368 O O . PHE B 1 180 ? 17.172 -16.891 -19.172 1 88.5 180 PHE B O 1
ATOM 3375 N N . LYS B 1 181 ? 15.406 -15.578 -19.328 1 90 181 LYS B N 1
ATOM 3376 C CA . LYS B 1 181 ? 14.633 -16.172 -18.25 1 90 181 LYS B CA 1
ATOM 3377 C C . LYS B 1 181 ? 13.359 -16.828 -18.781 1 90 181 LYS B C 1
ATOM 3379 O O . LYS B 1 181 ? 12.602 -16.219 -19.531 1 90 181 LYS B O 1
ATOM 3384 N N . THR B 1 182 ? 13.148 -18.109 -18.469 1 93.06 182 THR B N 1
ATOM 3385 C CA . THR B 1 182 ? 12.023 -18.875 -18.984 1 93.06 182 THR B CA 1
ATOM 3386 C C . THR B 1 182 ? 11.07 -19.266 -17.859 1 93.06 182 THR B C 1
ATOM 3388 O O . THR B 1 182 ? 11.477 -19.891 -16.891 1 93.06 182 THR B O 1
ATOM 3391 N N . ASP B 1 183 ? 9.836 -18.859 -17.953 1 95.75 183 ASP B N 1
ATOM 3392 C CA . ASP B 1 183 ? 8.742 -19.344 -17.125 1 95.75 183 ASP B CA 1
ATOM 3393 C C . ASP B 1 183 ? 7.977 -20.469 -17.812 1 95.75 183 ASP B C 1
ATOM 3395 O O . ASP B 1 183 ? 7.875 -20.484 -19.047 1 95.75 183 ASP B O 1
ATOM 3399 N N . THR B 1 184 ? 7.516 -21.422 -17.094 1 97.06 184 THR B N 1
ATOM 3400 C CA . THR B 1 184 ? 6.734 -22.531 -17.625 1 97.06 184 THR B CA 1
ATOM 3401 C C . THR B 1 184 ? 5.301 -22.484 -17.109 1 97.06 184 THR B C 1
ATOM 3403 O O . THR B 1 184 ? 5.066 -22.594 -15.898 1 97.06 184 THR B O 1
ATOM 3406 N N . LEU B 1 185 ? 4.355 -22.312 -18.031 1 98.38 185 LEU B N 1
ATOM 3407 C CA . LEU B 1 185 ? 2.934 -22.297 -17.703 1 98.38 185 LEU B CA 1
ATOM 3408 C C . LEU B 1 185 ? 2.268 -23.609 -18.062 1 98.38 185 LEU B C 1
ATOM 3410 O O . LEU B 1 185 ? 2.33 -24.062 -19.219 1 98.38 185 LEU B O 1
ATOM 3414 N N . TYR B 1 186 ? 1.727 -24.281 -17.078 1 98.44 186 TYR B N 1
ATOM 3415 C CA . TYR B 1 186 ? 0.918 -25.484 -17.281 1 98.44 186 TYR B CA 1
ATOM 3416 C C . TYR B 1 186 ? -0.566 -25.172 -17.156 1 98.44 186 TYR B C 1
ATOM 3418 O O . TYR B 1 186 ? -0.998 -24.594 -16.156 1 98.44 186 TYR B O 1
ATOM 3426 N N . LEU B 1 187 ? -1.33 -25.531 -18.156 1 98.44 187 LEU B N 1
ATOM 3427 C CA . LEU B 1 187 ? -2.775 -25.344 -18.188 1 98.44 187 LEU B CA 1
ATOM 3428 C C . LEU B 1 187 ? -3.502 -26.656 -17.953 1 98.44 187 LEU B C 1
ATOM 3430 O O . LEU B 1 187 ? -3.543 -27.516 -18.844 1 98.44 187 LEU B O 1
ATOM 3434 N N . GLY B 1 188 ? -4.168 -26.734 -16.875 1 96.94 188 GLY B N 1
ATOM 3435 C CA . GLY B 1 188 ? -4.801 -27.984 -16.469 1 96.94 188 GLY B CA 1
ATOM 3436 C C . GLY B 1 188 ? -5.926 -28.406 -17.406 1 96.94 188 GLY B C 1
ATOM 3437 O O . GLY B 1 188 ? -6.125 -29.594 -17.641 1 96.94 188 GLY B O 1
ATOM 3438 N N . ALA B 1 189 ? -6.676 -27.484 -17.906 1 94.94 189 ALA B N 1
ATOM 3439 C CA . ALA B 1 189 ? -7.832 -27.797 -18.734 1 94.94 189 ALA B CA 1
ATOM 3440 C C . ALA B 1 189 ? -7.406 -28.516 -20.016 1 94.94 189 ALA B C 1
ATOM 3442 O O . ALA B 1 189 ? -8.109 -29.406 -20.5 1 94.94 189 ALA B O 1
ATOM 3443 N N . THR B 1 190 ? -6.27 -28.156 -20.594 1 96.12 190 THR B N 1
ATOM 3444 C CA . THR B 1 190 ? -5.836 -28.719 -21.859 1 96.12 190 THR B CA 1
ATOM 3445 C C . THR B 1 190 ? -4.664 -29.672 -21.672 1 96.12 190 THR B C 1
ATOM 3447 O O . THR B 1 190 ? -4.336 -30.453 -22.562 1 96.12 190 THR B O 1
ATOM 3450 N N . GLY B 1 191 ? -4.031 -29.562 -20.531 1 95.94 191 GLY B N 1
ATOM 3451 C CA . GLY B 1 191 ? -2.822 -30.344 -20.312 1 95.94 191 GLY B CA 1
ATOM 3452 C C . GLY B 1 191 ? -1.613 -29.797 -21.047 1 95.94 191 GLY B C 1
ATOM 3453 O O . GLY B 1 191 ? -0.577 -30.453 -21.125 1 95.94 191 GLY B O 1
ATOM 3454 N N . GLU B 1 192 ? -1.744 -28.594 -21.5 1 96.44 192 GLU B N 1
ATOM 3455 C CA . GLU B 1 192 ? -0.682 -27.953 -22.266 1 96.44 192 GLU B CA 1
ATOM 3456 C C . GLU B 1 192 ? 0.327 -27.266 -21.359 1 96.44 192 GLU B C 1
ATOM 3458 O O . GLU B 1 192 ? -0.048 -26.672 -20.344 1 96.44 192 GLU B O 1
ATOM 3463 N N . THR B 1 193 ? 1.572 -27.375 -21.75 1 97.06 193 THR B N 1
ATOM 3464 C CA . THR B 1 193 ? 2.656 -26.625 -21.125 1 97.06 193 THR B CA 1
ATOM 3465 C C . THR B 1 193 ? 3.242 -25.609 -22.078 1 97.06 193 THR B C 1
ATOM 3467 O O . THR B 1 193 ? 3.615 -25.953 -23.203 1 97.06 193 THR B O 1
ATOM 3470 N N . ILE B 1 194 ? 3.264 -24.359 -21.672 1 96.81 194 ILE B N 1
ATOM 3471 C CA . ILE B 1 194 ? 3.746 -23.266 -22.484 1 96.81 194 ILE B CA 1
ATOM 3472 C C . ILE B 1 194 ? 4.992 -22.656 -21.844 1 96.81 194 ILE B C 1
ATOM 3474 O O . ILE B 1 194 ? 5 -22.344 -20.656 1 96.81 194 ILE B O 1
ATOM 3478 N N . GLU B 1 195 ? 6.008 -22.5 -22.641 1 95.69 195 GLU B N 1
ATOM 3479 C CA . GLU B 1 195 ? 7.191 -21.781 -22.188 1 95.69 195 GLU B CA 1
ATOM 3480 C C . GLU B 1 195 ? 7.129 -20.312 -22.562 1 95.69 195 GLU B C 1
ATOM 3482 O O . GLU B 1 195 ? 6.82 -19.984 -23.719 1 95.69 195 GLU B O 1
ATOM 3487 N N . LEU B 1 196 ? 7.355 -19.453 -21.594 1 95.44 196 LEU B N 1
ATOM 3488 C CA . LEU B 1 196 ? 7.414 -18.016 -21.812 1 95.44 196 LEU B CA 1
ATOM 3489 C C . LEU B 1 196 ? 8.82 -17.484 -21.562 1 95.44 196 LEU B C 1
ATOM 3491 O O . LEU B 1 196 ? 9.297 -17.469 -20.438 1 95.44 196 LEU B O 1
ATOM 3495 N N . LYS B 1 197 ? 9.43 -17 -22.656 1 93.25 197 LYS B N 1
ATOM 3496 C CA . LYS B 1 197 ? 10.82 -16.547 -22.609 1 93.25 197 LYS B CA 1
ATOM 3497 C C . LYS B 1 197 ? 10.898 -15.023 -22.672 1 93.25 197 LYS B C 1
ATOM 3499 O O . LYS B 1 197 ? 10.156 -14.398 -23.438 1 93.25 197 LYS B O 1
ATOM 3504 N N . ALA B 1 198 ? 11.719 -14.461 -21.812 1 91.88 198 ALA B N 1
ATOM 3505 C CA . ALA B 1 198 ? 12.07 -13.039 -21.875 1 91.88 198 ALA B CA 1
ATOM 3506 C C . ALA B 1 198 ? 13.562 -12.836 -21.672 1 91.88 198 ALA B C 1
ATOM 3508 O O . ALA B 1 198 ? 14.242 -13.672 -21.062 1 91.88 198 ALA B O 1
ATOM 3509 N N . ASP B 1 199 ? 14.086 -11.758 -22.219 1 90.5 199 ASP B N 1
ATOM 3510 C CA . ASP B 1 199 ? 15.5 -11.438 -22.047 1 90.5 199 ASP B CA 1
ATOM 3511 C C . ASP B 1 199 ? 15.844 -11.242 -20.578 1 90.5 199 ASP B C 1
ATOM 3513 O O . ASP B 1 199 ? 15.055 -10.664 -19.828 1 90.5 199 ASP B O 1
ATOM 3517 N N . ALA B 1 200 ? 16.953 -11.805 -20.219 1 91.88 200 ALA B N 1
ATOM 3518 C CA . ALA B 1 200 ? 17.469 -11.508 -18.891 1 91.88 200 ALA B CA 1
ATOM 3519 C C . ALA B 1 200 ? 17.875 -10.039 -18.766 1 91.88 200 ALA B C 1
ATOM 3521 O O . ALA B 1 200 ? 18.438 -9.477 -19.719 1 91.88 200 ALA B O 1
ATOM 3522 N N . VAL B 1 201 ? 17.531 -9.461 -17.688 1 93.31 201 VAL B N 1
ATOM 3523 C CA . VAL B 1 201 ? 17.953 -8.094 -17.406 1 93.31 201 VAL B CA 1
ATOM 3524 C C . VAL B 1 201 ? 19.109 -8.102 -16.391 1 93.31 201 VAL B C 1
ATOM 3526 O O . VAL B 1 201 ? 18.984 -8.688 -15.312 1 93.31 201 VAL B O 1
ATOM 3529 N N . ASP B 1 202 ? 20.203 -7.5 -16.75 1 92.06 202 ASP B N 1
ATOM 3530 C CA . ASP B 1 202 ? 21.359 -7.422 -15.852 1 92.06 202 ASP B CA 1
ATOM 3531 C C . ASP B 1 202 ? 21.141 -6.352 -14.781 1 92.06 202 ASP B C 1
ATOM 3533 O O . ASP B 1 202 ? 21.422 -5.176 -15.008 1 92.06 202 ASP B O 1
ATOM 3537 N N . THR B 1 203 ? 20.703 -6.801 -13.664 1 93.38 203 THR B N 1
ATOM 3538 C CA . THR B 1 203 ? 20.438 -5.871 -12.57 1 93.38 203 THR B CA 1
ATOM 3539 C C . THR B 1 203 ? 20.375 -6.609 -11.234 1 93.38 203 THR B C 1
ATOM 3541 O O . THR B 1 203 ? 20.156 -7.82 -11.203 1 93.38 203 THR B O 1
ATOM 3544 N N . LYS B 1 204 ? 20.625 -5.863 -10.156 1 91.69 204 LYS B N 1
ATOM 3545 C CA . LYS B 1 204 ? 20.469 -6.395 -8.805 1 91.69 204 LYS B CA 1
ATOM 3546 C C . LYS B 1 204 ? 19.109 -6.016 -8.227 1 91.69 204 LYS B C 1
ATOM 3548 O O . LYS B 1 204 ? 18.75 -6.465 -7.133 1 91.69 204 LYS B O 1
ATOM 3553 N N . ASN B 1 205 ? 18.344 -5.195 -8.969 1 94.75 205 ASN B N 1
ATOM 3554 C CA . ASN B 1 205 ? 17.062 -4.695 -8.492 1 94.75 205 ASN B CA 1
ATOM 3555 C C . ASN B 1 205 ? 15.945 -5.703 -8.727 1 94.75 205 ASN B C 1
ATOM 3557 O O . ASN B 1 205 ? 15.031 -5.449 -9.508 1 94.75 205 ASN B O 1
ATOM 3561 N N . SER B 1 206 ? 15.969 -6.801 -7.945 1 92.25 206 SER B N 1
ATOM 3562 C CA . SER B 1 206 ? 15.031 -7.902 -8.164 1 92.25 206 SER B CA 1
ATOM 3563 C C . SER B 1 206 ? 14.086 -8.07 -6.984 1 92.25 206 SER B C 1
ATOM 3565 O O . SER B 1 206 ? 13.273 -8.992 -6.957 1 92.25 206 SER B O 1
ATOM 3567 N N . HIS B 1 207 ? 14.211 -7.152 -5.996 1 94.56 207 HIS B N 1
ATOM 3568 C CA . HIS B 1 207 ? 13.359 -7.227 -4.812 1 94.56 207 HIS B CA 1
ATOM 3569 C C . HIS B 1 207 ? 11.891 -7.07 -5.184 1 94.56 207 HIS B C 1
ATOM 3571 O O . HIS B 1 207 ? 11.5 -6.07 -5.789 1 94.56 207 HIS B O 1
ATOM 3577 N N . GLY B 1 208 ? 11.094 -8.062 -4.906 1 95.44 208 GLY B N 1
ATOM 3578 C CA . GLY B 1 208 ? 9.648 -7.992 -5.105 1 95.44 208 GLY B CA 1
ATOM 3579 C C . GLY B 1 208 ? 9.219 -8.453 -6.488 1 95.44 208 GLY B C 1
ATOM 3580 O O . GLY B 1 208 ? 8.055 -8.305 -6.859 1 95.44 208 GLY B O 1
ATOM 3581 N N . THR B 1 209 ? 10.102 -9.094 -7.305 1 96.06 209 THR B N 1
ATOM 3582 C CA . THR B 1 209 ? 9.781 -9.516 -8.664 1 96.06 209 THR B CA 1
ATOM 3583 C C . THR B 1 209 ? 8.617 -10.508 -8.656 1 96.06 209 THR B C 1
ATOM 3585 O O . THR B 1 209 ? 7.723 -10.43 -9.5 1 96.06 209 THR B O 1
ATOM 3588 N N . GLY B 1 210 ? 8.664 -11.469 -7.723 1 96.44 210 GLY B N 1
ATOM 3589 C CA . GLY B 1 210 ? 7.582 -12.438 -7.617 1 96.44 210 GLY B CA 1
ATOM 3590 C C . GLY B 1 210 ? 6.246 -11.805 -7.266 1 96.44 210 GLY B C 1
ATOM 3591 O O . GLY B 1 210 ? 5.223 -12.125 -7.867 1 96.44 210 GLY B O 1
ATOM 3592 N N . CYS B 1 211 ? 6.234 -10.898 -6.246 1 98.25 211 CYS B N 1
ATOM 3593 C CA . CYS B 1 211 ? 5.023 -10.18 -5.863 1 98.25 211 CYS B CA 1
ATOM 3594 C C . CYS B 1 211 ? 4.48 -9.367 -7.031 1 98.25 211 CYS B C 1
ATOM 3596 O O . CYS B 1 211 ? 3.27 -9.336 -7.262 1 98.25 211 CYS B O 1
ATOM 3598 N N . THR B 1 212 ? 5.336 -8.742 -7.77 1 98.62 212 THR B N 1
ATOM 3599 C CA . THR B 1 212 ? 4.961 -7.922 -8.914 1 98.62 212 THR B CA 1
ATOM 3600 C C . THR B 1 212 ? 4.328 -8.773 -10.008 1 98.62 212 THR B C 1
ATOM 3602 O O . THR B 1 212 ? 3.285 -8.414 -10.555 1 98.62 212 THR B O 1
ATOM 3605 N N . LEU B 1 213 ? 4.934 -9.891 -10.32 1 98.56 213 LEU B N 1
ATOM 3606 C CA . LEU B 1 213 ? 4.434 -10.773 -11.375 1 98.56 213 LEU B CA 1
ATOM 3607 C C . LEU B 1 213 ? 3.045 -11.297 -11.031 1 98.56 213 LEU B C 1
ATOM 3609 O O . LEU B 1 213 ? 2.127 -11.219 -11.844 1 98.56 213 LEU B O 1
ATOM 3613 N N . SER B 1 214 ? 2.904 -11.844 -9.844 1 98.88 214 SER B N 1
ATOM 3614 C CA . SER B 1 214 ? 1.629 -12.43 -9.445 1 98.88 214 SER B CA 1
ATOM 3615 C C . SER B 1 214 ? 0.534 -11.375 -9.375 1 98.88 214 SER B C 1
ATOM 3617 O O . SER B 1 214 ? -0.609 -11.625 -9.758 1 98.88 214 SER B O 1
ATOM 3619 N N . SER B 1 215 ? 0.856 -10.18 -8.891 1 98.94 215 SER B N 1
ATOM 3620 C CA . SER B 1 215 ? -0.116 -9.094 -8.836 1 98.94 215 SER B CA 1
ATOM 3621 C C . SER B 1 215 ? -0.486 -8.609 -10.234 1 98.94 215 SER B C 1
ATOM 3623 O O . SER B 1 215 ? -1.632 -8.227 -10.477 1 98.94 215 SER B O 1
ATOM 3625 N N . ALA B 1 216 ? 0.515 -8.562 -11.117 1 98.94 216 ALA B N 1
ATOM 3626 C CA . ALA B 1 216 ? 0.228 -8.195 -12.508 1 98.94 216 ALA B CA 1
ATOM 3627 C C . ALA B 1 216 ? -0.733 -9.195 -13.148 1 98.94 216 ALA B C 1
ATOM 3629 O O . ALA B 1 216 ? -1.686 -8.797 -13.82 1 98.94 216 ALA B O 1
ATOM 3630 N N . ILE B 1 217 ? -0.482 -10.477 -12.953 1 98.94 217 ILE B N 1
ATOM 3631 C CA . ILE B 1 217 ? -1.367 -11.5 -13.492 1 98.94 217 ILE B CA 1
ATOM 3632 C C . ILE B 1 217 ? -2.783 -11.289 -12.961 1 98.94 217 ILE B C 1
ATOM 3634 O O . ILE B 1 217 ? -3.748 -11.297 -13.734 1 98.94 217 ILE B O 1
ATOM 3638 N N . ALA B 1 218 ? -2.916 -11.117 -11.625 1 98.94 218 ALA B N 1
ATOM 3639 C CA . ALA B 1 218 ? -4.219 -10.859 -11.023 1 98.94 218 ALA B CA 1
ATOM 3640 C C . ALA B 1 218 ? -4.891 -9.648 -11.664 1 98.94 218 ALA B C 1
ATOM 3642 O O . ALA B 1 218 ? -6.094 -9.672 -11.945 1 98.94 218 ALA B O 1
ATOM 3643 N N . SER B 1 219 ? -4.137 -8.594 -11.891 1 98.94 219 SER B N 1
ATOM 3644 C CA . SER B 1 219 ? -4.672 -7.359 -12.461 1 98.94 219 SER B CA 1
ATOM 3645 C C . SER B 1 219 ? -5.195 -7.578 -13.875 1 98.94 219 SER B C 1
ATOM 3647 O O . SER B 1 219 ? -6.293 -7.137 -14.211 1 98.94 219 SER B O 1
ATOM 3649 N N . TYR B 1 220 ? -4.418 -8.219 -14.719 1 98.88 220 TYR B N 1
ATOM 3650 C CA . TYR B 1 220 ? -4.832 -8.453 -16.094 1 98.88 220 TYR B CA 1
ATOM 3651 C C . TYR B 1 220 ? -6.043 -9.383 -16.156 1 98.88 220 TYR B C 1
ATOM 3653 O O . TYR B 1 220 ? -6.914 -9.219 -17 1 98.88 220 TYR B O 1
ATOM 3661 N N . LEU B 1 221 ? -6.105 -10.383 -15.242 1 98.88 221 LEU B N 1
ATOM 3662 C CA . LEU B 1 221 ? -7.305 -11.203 -15.164 1 98.88 221 LEU B CA 1
ATOM 3663 C C . LEU B 1 221 ? -8.523 -10.359 -14.789 1 98.88 221 LEU B C 1
ATOM 3665 O O . LEU B 1 221 ? -9.602 -10.531 -15.359 1 98.88 221 LEU B O 1
ATOM 3669 N N . ALA B 1 222 ? -8.328 -9.5 -13.812 1 98.56 222 ALA B N 1
ATOM 3670 C CA . ALA B 1 222 ? -9.414 -8.602 -13.398 1 98.56 222 ALA B CA 1
ATOM 3671 C C . ALA B 1 222 ? -9.914 -7.781 -14.578 1 98.56 222 ALA B C 1
ATOM 3673 O O . ALA B 1 222 ? -11.109 -7.492 -14.672 1 98.56 222 ALA B O 1
ATOM 3674 N N . LEU B 1 223 ? -9.047 -7.418 -15.469 1 98.12 223 LEU B N 1
ATOM 3675 C CA . LEU B 1 223 ? -9.367 -6.582 -16.625 1 98.12 223 LEU B CA 1
ATOM 3676 C C . LEU B 1 223 ? -10.016 -7.406 -17.734 1 98.12 223 LEU B C 1
ATOM 3678 O O . LEU B 1 223 ? -10.398 -6.863 -18.766 1 98.12 223 LEU B O 1
ATOM 3682 N N . GLY B 1 224 ? -10.047 -8.711 -17.594 1 97.56 224 GLY B N 1
ATOM 3683 C CA . GLY B 1 224 ? -10.82 -9.531 -18.516 1 97.56 224 GLY B CA 1
ATOM 3684 C C . GLY B 1 224 ? -9.961 -10.336 -19.469 1 97.56 224 GLY B C 1
ATOM 3685 O O . GLY B 1 224 ? -10.477 -11.016 -20.359 1 97.56 224 GLY B O 1
ATOM 3686 N N . TYR B 1 225 ? -8.648 -10.328 -19.344 1 98.25 225 TYR B N 1
ATOM 3687 C CA . TYR B 1 225 ? -7.766 -11.125 -20.203 1 98.25 225 TYR B CA 1
ATOM 3688 C C . TYR B 1 225 ? -7.875 -12.602 -19.859 1 98.25 225 TYR B C 1
ATOM 3690 O O . TYR B 1 225 ? -8.219 -12.969 -18.734 1 98.25 225 TYR B O 1
ATOM 3698 N N . SER B 1 226 ? -7.617 -13.453 -20.875 1 98.25 226 SER B N 1
ATOM 3699 C CA . SER B 1 226 ? -7.512 -14.883 -20.594 1 98.25 226 SER B CA 1
ATOM 3700 C C . SER B 1 226 ? -6.297 -15.188 -19.719 1 98.25 226 SER B C 1
ATOM 3702 O O . SER B 1 226 ? -5.383 -14.367 -19.609 1 98.25 226 SER B O 1
ATOM 3704 N N . LEU B 1 227 ? -6.277 -16.328 -19.125 1 98.5 227 LEU B N 1
ATOM 3705 C CA . LEU B 1 227 ? -5.184 -16.703 -18.234 1 98.5 227 LEU B CA 1
ATOM 3706 C C . LEU B 1 227 ? -3.846 -16.656 -18.969 1 98.5 227 LEU B C 1
ATOM 3708 O O . LEU B 1 227 ? -2.883 -16.062 -18.469 1 98.5 227 LEU B O 1
ATOM 3712 N N . THR B 1 228 ? -3.812 -17.219 -20.141 1 98.38 228 THR B N 1
ATOM 3713 C CA . THR B 1 228 ? -2.58 -17.25 -20.922 1 98.38 228 THR B CA 1
ATOM 3714 C C . THR B 1 228 ? -2.123 -15.844 -21.281 1 98.38 228 THR B C 1
ATOM 3716 O O . THR B 1 228 ? -0.943 -15.516 -21.141 1 98.38 228 THR B O 1
ATOM 3719 N N . GLU B 1 229 ? -3.02 -15.047 -21.719 1 98.56 229 GLU B N 1
ATOM 3720 C CA . GLU B 1 229 ? -2.689 -13.664 -22.062 1 98.56 229 GLU B CA 1
ATOM 3721 C C . GLU B 1 229 ? -2.242 -12.883 -20.828 1 98.56 229 GLU B C 1
ATOM 3723 O O . GLU B 1 229 ? -1.302 -12.086 -20.906 1 98.56 229 GLU B O 1
ATOM 3728 N N . ALA B 1 230 ? -2.965 -13.086 -19.719 1 98.81 230 ALA B N 1
ATOM 3729 C CA . ALA B 1 230 ? -2.611 -12.406 -18.484 1 98.81 230 ALA B CA 1
ATOM 3730 C C . ALA B 1 230 ? -1.183 -12.734 -18.062 1 98.81 230 ALA B C 1
ATOM 3732 O O . ALA B 1 230 ? -0.431 -11.852 -17.641 1 98.81 230 ALA B O 1
ATOM 3733 N N . VAL B 1 231 ? -0.817 -13.984 -18.156 1 98.75 231 VAL B N 1
ATOM 3734 C CA . VAL B 1 231 ? 0.523 -14.422 -17.781 1 98.75 231 VAL B CA 1
ATOM 3735 C C . VAL B 1 231 ? 1.553 -13.805 -18.719 1 98.75 231 VAL B C 1
ATOM 3737 O O . VAL B 1 231 ? 2.596 -13.32 -18.281 1 98.75 231 VAL B O 1
ATOM 3740 N N . ARG B 1 232 ? 1.271 -13.797 -20.031 1 98.25 232 ARG B N 1
ATOM 3741 C CA . ARG B 1 232 ? 2.176 -13.211 -21.016 1 98.25 232 ARG B CA 1
ATOM 3742 C C . ARG B 1 232 ? 2.379 -11.727 -20.766 1 98.25 232 ARG B C 1
ATOM 3744 O O . ARG B 1 232 ? 3.512 -11.234 -20.766 1 98.25 232 ARG B O 1
ATOM 3751 N N . MET B 1 233 ? 1.306 -11.016 -20.547 1 98.44 233 MET B N 1
ATOM 3752 C CA . MET B 1 233 ? 1.361 -9.578 -20.312 1 98.44 233 MET B CA 1
ATOM 3753 C C . MET B 1 233 ? 2.088 -9.266 -19 1 98.44 233 MET B C 1
ATOM 3755 O O . MET B 1 233 ? 2.824 -8.281 -18.922 1 98.44 233 MET B O 1
ATOM 3759 N N . ALA B 1 234 ? 1.86 -10.094 -18.031 1 98.56 234 ALA B N 1
ATOM 3760 C CA . ALA B 1 234 ? 2.516 -9.898 -16.734 1 98.56 234 ALA B CA 1
ATOM 3761 C C . ALA B 1 234 ? 4.023 -10.102 -16.844 1 98.56 234 ALA B C 1
ATOM 3763 O O . ALA B 1 234 ? 4.805 -9.359 -16.25 1 98.56 234 ALA B O 1
ATOM 3764 N N . LYS B 1 235 ? 4.422 -11.125 -17.516 1 97.5 235 LYS B N 1
ATOM 3765 C CA . LYS B 1 235 ? 5.848 -11.352 -17.719 1 97.5 235 LYS B CA 1
ATOM 3766 C C . LYS B 1 235 ? 6.492 -10.156 -18.438 1 97.5 235 LYS B C 1
ATOM 3768 O O . LYS B 1 235 ? 7.59 -9.734 -18.062 1 97.5 235 LYS B O 1
ATOM 3773 N N . LEU B 1 236 ? 5.836 -9.68 -19.484 1 97.31 236 LEU B N 1
ATOM 3774 C CA . LEU B 1 236 ? 6.328 -8.492 -20.172 1 97.31 236 LEU B CA 1
ATOM 3775 C C . LEU B 1 236 ? 6.406 -7.305 -19.219 1 97.31 236 LEU B C 1
ATOM 3777 O O . LEU B 1 236 ? 7.371 -6.535 -19.266 1 97.31 236 LEU B O 1
ATOM 3781 N N . TYR B 1 237 ? 5.371 -7.125 -18.422 1 98.06 237 TYR B N 1
ATOM 3782 C CA . TYR B 1 237 ? 5.328 -6.039 -17.453 1 98.06 237 TYR B CA 1
ATOM 3783 C C . TYR B 1 237 ? 6.543 -6.078 -16.547 1 98.06 237 TYR B C 1
ATOM 3785 O O . TYR B 1 237 ? 7.227 -5.066 -16.359 1 98.06 237 TYR B O 1
ATOM 3793 N N . VAL B 1 238 ? 6.785 -7.219 -15.93 1 97.31 238 VAL B N 1
ATOM 3794 C CA . VAL B 1 238 ? 7.879 -7.355 -14.969 1 97.31 238 VAL B CA 1
ATOM 3795 C C . VAL B 1 238 ? 9.219 -7.133 -15.672 1 97.31 238 VAL B C 1
ATOM 3797 O O . VAL B 1 238 ? 10.109 -6.484 -15.125 1 97.31 238 VAL B O 1
ATOM 3800 N N . THR B 1 239 ? 9.359 -7.66 -16.859 1 96.5 239 THR B N 1
ATOM 3801 C CA . THR B 1 239 ? 10.594 -7.473 -17.625 1 96.5 239 THR B CA 1
ATOM 3802 C C . THR B 1 239 ? 10.844 -5.988 -17.875 1 96.5 239 THR B C 1
ATOM 3804 O O . THR B 1 239 ? 11.961 -5.5 -17.672 1 96.5 239 THR B O 1
ATOM 3807 N N . ARG B 1 240 ? 9.844 -5.293 -18.297 1 97.56 240 ARG B N 1
ATOM 3808 C CA . ARG B 1 240 ? 9.977 -3.861 -18.562 1 97.56 240 ARG B CA 1
ATOM 3809 C C . ARG B 1 240 ? 10.25 -3.09 -17.281 1 97.56 240 ARG B C 1
ATOM 3811 O O . ARG B 1 240 ? 11 -2.113 -17.281 1 97.56 240 ARG B O 1
ATOM 3818 N N . ALA B 1 241 ? 9.594 -3.49 -16.219 1 97.81 241 ALA B N 1
ATOM 3819 C CA . ALA B 1 241 ? 9.828 -2.857 -14.922 1 97.81 241 ALA B CA 1
ATOM 3820 C C . ALA B 1 241 ? 11.281 -3.021 -14.492 1 97.81 241 ALA B C 1
ATOM 3822 O O . ALA B 1 241 ? 11.883 -2.092 -13.945 1 97.81 241 ALA B O 1
ATOM 3823 N N . LEU B 1 242 ? 11.82 -4.219 -14.648 1 96.81 242 LEU B N 1
ATOM 3824 C CA . LEU B 1 242 ? 13.219 -4.492 -14.344 1 96.81 242 LEU B CA 1
ATOM 3825 C C . LEU B 1 242 ? 14.141 -3.643 -15.211 1 96.81 242 LEU B C 1
ATOM 3827 O O . LEU B 1 242 ? 15.086 -3.025 -14.703 1 96.81 242 LEU B O 1
ATOM 3831 N N . GLU B 1 243 ? 13.891 -3.588 -16.484 1 96.44 243 GLU B N 1
ATOM 3832 C CA . GLU B 1 243 ? 14.711 -2.818 -17.422 1 96.44 243 GLU B CA 1
ATOM 3833 C C . GLU B 1 243 ? 14.711 -1.335 -17.062 1 96.44 243 GLU B C 1
ATOM 3835 O O . GLU B 1 243 ? 15.766 -0.696 -17.047 1 96.44 243 GLU B O 1
ATOM 3840 N N . ALA B 1 244 ? 13.531 -0.841 -16.766 1 96.69 244 ALA B N 1
ATOM 3841 C CA . ALA B 1 244 ? 13.375 0.585 -16.5 1 96.69 244 ALA B CA 1
ATOM 3842 C C . ALA B 1 244 ? 14.062 0.976 -15.195 1 96.69 244 ALA B C 1
ATOM 3844 O O . ALA B 1 244 ? 14.477 2.127 -15.023 1 96.69 244 ALA B O 1
ATOM 3845 N N . GLY B 1 245 ? 14.188 0 -14.289 1 96 245 GLY B N 1
ATOM 3846 C CA . GLY B 1 245 ? 14.797 0.282 -13.008 1 96 245 GLY B CA 1
ATOM 3847 C C . GLY B 1 245 ? 16.219 -0.234 -12.898 1 96 245 GLY B C 1
ATOM 3848 O O . GLY B 1 245 ? 16.859 -0.088 -11.852 1 96 245 GLY B O 1
ATOM 3849 N N . ALA B 1 246 ? 16.781 -0.776 -13.914 1 94.81 246 ALA B N 1
ATOM 3850 C CA . ALA B 1 246 ? 18.031 -1.522 -13.859 1 94.81 246 ALA B CA 1
ATOM 3851 C C . ALA B 1 246 ? 19.203 -0.616 -13.461 1 94.81 246 ALA B C 1
ATOM 3853 O O . ALA B 1 246 ? 20.141 -1.054 -12.789 1 94.81 246 ALA B O 1
ATOM 3854 N N . TRP B 1 247 ? 19.141 0.603 -13.789 1 93.12 247 TRP B N 1
ATOM 3855 C CA . TRP B 1 247 ? 20.266 1.507 -13.602 1 93.12 247 TRP B CA 1
ATOM 3856 C C . TRP B 1 247 ? 20.078 2.371 -12.359 1 93.12 247 TRP B C 1
ATOM 3858 O O . TRP B 1 247 ? 20.922 3.223 -12.055 1 93.12 247 TRP B O 1
ATOM 3868 N N . ILE B 1 248 ? 19 2.221 -11.711 1 95.12 248 ILE B N 1
ATOM 3869 C CA . ILE B 1 248 ? 18.703 3.01 -10.523 1 95.12 248 ILE B CA 1
ATOM 3870 C C . ILE B 1 248 ? 19.281 2.33 -9.289 1 95.12 248 ILE B C 1
ATOM 3872 O O . ILE B 1 248 ? 19.188 1.11 -9.141 1 95.12 248 ILE B O 1
ATOM 3876 N N . SER B 1 249 ? 19.859 3.047 -8.406 1 93.56 249 SER B N 1
ATOM 3877 C CA . SER B 1 249 ? 20.391 2.529 -7.148 1 93.56 249 SER B CA 1
ATOM 3878 C C . SER B 1 249 ? 19.5 2.918 -5.969 1 93.56 249 SER B C 1
ATOM 3880 O O . SER B 1 249 ? 19.406 4.098 -5.625 1 93.56 249 SER B O 1
ATOM 3882 N N . THR B 1 250 ? 18.844 2.018 -5.422 1 93.88 250 THR B N 1
ATOM 3883 C CA . THR B 1 250 ? 17.984 2.217 -4.258 1 93.88 250 THR B CA 1
ATOM 3884 C C . THR B 1 250 ? 18.391 1.287 -3.117 1 93.88 250 THR B C 1
ATOM 3886 O O . THR B 1 250 ? 18.281 0.065 -3.234 1 93.88 250 THR B O 1
ATOM 3889 N N . GLY B 1 251 ? 18.828 1.893 -1.972 1 95.12 251 GLY B N 1
ATOM 3890 C CA . GLY B 1 251 ? 19.266 1.106 -0.829 1 95.12 251 GLY B CA 1
ATOM 3891 C C . GLY B 1 251 ? 20.625 0.469 -1.028 1 95.12 251 GLY B C 1
ATOM 3892 O O . GLY B 1 251 ? 21.344 0.823 -1.958 1 95.12 251 GLY B O 1
ATOM 3893 N N . HIS B 1 252 ? 21.031 -0.442 -0.101 1 96.06 252 HIS B N 1
ATOM 3894 C CA . HIS B 1 252 ? 22.391 -1.004 -0.079 1 96.06 252 HIS B CA 1
ATOM 3895 C C . HIS B 1 252 ? 22.375 -2.48 -0.459 1 96.06 252 HIS B C 1
ATOM 3897 O O . HIS B 1 252 ? 23.422 -3.127 -0.496 1 96.06 252 HIS B O 1
ATOM 3903 N N . GLY B 1 253 ? 21.219 -3.031 -0.707 1 96.12 253 GLY B N 1
ATOM 3904 C CA . GLY B 1 253 ? 21.062 -4.426 -1.086 1 96.12 253 GLY B CA 1
ATOM 3905 C C . GLY B 1 253 ? 20.391 -4.609 -2.438 1 96.12 253 GLY B C 1
ATOM 3906 O O . GLY B 1 253 ? 20.797 -3.988 -3.422 1 96.12 253 GLY B O 1
ATOM 3907 N N . HIS B 1 254 ? 19.438 -5.543 -2.508 1 94.94 254 HIS B N 1
ATOM 3908 C CA . HIS B 1 254 ? 18.641 -5.727 -3.719 1 94.94 254 HIS B CA 1
ATOM 3909 C C . HIS B 1 254 ? 17.516 -4.699 -3.803 1 94.94 254 HIS B C 1
ATOM 3911 O O . HIS B 1 254 ? 16.594 -4.711 -2.984 1 94.94 254 HIS B O 1
ATOM 3917 N N . GLY B 1 255 ? 17.578 -3.836 -4.797 1 96.12 255 GLY B N 1
ATOM 3918 C CA . GLY B 1 255 ? 16.609 -2.768 -4.945 1 96.12 255 GLY B CA 1
ATOM 3919 C C . GLY B 1 255 ? 15.305 -3.23 -5.57 1 96.12 255 GLY B C 1
ATOM 3920 O O . GLY B 1 255 ? 15.203 -4.371 -6.027 1 96.12 255 GLY B O 1
ATOM 3921 N N . PRO B 1 256 ? 14.328 -2.365 -5.523 1 96.94 256 PRO B N 1
ATOM 3922 C CA . PRO B 1 256 ? 13.016 -2.668 -6.098 1 96.94 256 PRO B CA 1
ATOM 3923 C C . PRO B 1 256 ? 13 -2.557 -7.621 1 96.94 256 PRO B C 1
ATOM 3925 O O . PRO B 1 256 ? 13.906 -1.953 -8.211 1 96.94 256 PRO B O 1
ATOM 3928 N N . VAL B 1 257 ? 11.984 -3.166 -8.242 1 97 257 VAL B N 1
ATOM 3929 C CA . VAL B 1 257 ? 11.711 -2.916 -9.648 1 97 257 VAL B CA 1
ATOM 3930 C C . VAL B 1 257 ? 11.031 -1.556 -9.812 1 97 257 VAL B C 1
ATOM 3932 O O . VAL B 1 257 ? 10.609 -0.948 -8.828 1 97 257 VAL B O 1
ATOM 3935 N N . ASN B 1 258 ? 11.023 -1.013 -11.055 1 98.12 258 ASN B N 1
ATOM 3936 C CA . ASN B 1 258 ? 10.266 0.197 -11.367 1 98.12 258 ASN B CA 1
ATOM 3937 C C . ASN B 1 258 ? 8.812 -0.12 -11.703 1 98.12 258 ASN B C 1
ATOM 3939 O O . ASN B 1 258 ? 8.445 -0.227 -12.875 1 98.12 258 ASN B O 1
ATOM 3943 N N . HIS B 1 259 ? 7.945 -0.166 -10.68 1 98.31 259 HIS B N 1
ATOM 3944 C CA . HIS B 1 259 ? 6.547 -0.54 -10.844 1 98.31 259 HIS B CA 1
ATOM 3945 C C . HIS B 1 259 ? 5.828 0.432 -11.773 1 98.31 259 HIS B C 1
ATOM 3947 O O . HIS B 1 259 ? 4.828 0.071 -12.406 1 98.31 259 HIS B O 1
ATOM 3953 N N . PHE B 1 260 ? 6.27 1.678 -11.852 1 98.31 260 PHE B N 1
ATOM 3954 C CA . PHE B 1 260 ? 5.531 2.725 -12.539 1 98.31 260 PHE B CA 1
ATOM 3955 C C . PHE B 1 260 ? 6.289 3.191 -13.781 1 98.31 260 PHE B C 1
ATOM 3957 O O . PHE B 1 260 ? 6.324 4.387 -14.078 1 98.31 260 PHE B O 1
ATOM 3964 N N . PHE B 1 261 ? 6.922 2.303 -14.492 1 97.31 261 PHE B N 1
ATOM 3965 C CA . PHE B 1 261 ? 7.617 2.625 -15.734 1 97.31 261 PHE B CA 1
ATOM 3966 C C . PHE B 1 261 ? 6.637 3.111 -16.797 1 97.31 261 PHE B C 1
ATOM 3968 O O . PHE B 1 261 ? 7.008 3.883 -17.688 1 97.31 261 PHE B O 1
ATOM 3975 N N . SER B 1 262 ? 5.395 2.713 -16.781 1 96.88 262 SER B N 1
ATOM 3976 C CA . SER B 1 262 ? 4.332 3.102 -17.703 1 96.88 262 SER B CA 1
ATOM 3977 C C . SER B 1 262 ? 2.963 3.006 -17.047 1 96.88 262 SER B C 1
ATOM 3979 O O . SER B 1 262 ? 2.119 2.211 -17.469 1 96.88 262 SER B O 1
ATOM 3981 N N . PRO B 1 263 ? 2.684 3.883 -16.078 1 97.94 263 PRO B N 1
ATOM 3982 C CA . PRO B 1 263 ? 1.435 3.777 -15.32 1 97.94 263 PRO B CA 1
ATOM 3983 C C . PRO B 1 263 ? 0.211 4.184 -16.141 1 97.94 263 PRO B C 1
ATOM 3985 O O . PRO B 1 263 ? 0.285 5.117 -16.953 1 97.94 263 PRO B O 1
ATOM 3988 N N . ARG B 1 264 ? -0.903 3.5 -15.945 1 97 264 ARG B N 1
ATOM 3989 C CA . ARG B 1 264 ? -2.184 3.789 -16.578 1 97 264 ARG B CA 1
ATOM 3990 C C . ARG B 1 264 ? -3.115 4.531 -15.625 1 97 264 ARG B C 1
ATOM 3992 O O . ARG B 1 264 ? -2.963 4.441 -14.406 1 97 264 ARG B O 1
ATOM 3999 N N . ARG B 1 265 ? -4.078 5.281 -16.219 1 97.12 265 ARG B N 1
ATOM 4000 C CA . ARG B 1 265 ? -5.164 5.828 -15.414 1 97.12 265 ARG B CA 1
ATOM 4001 C C . ARG B 1 265 ? -6.027 4.715 -14.836 1 97.12 265 ARG B C 1
ATOM 4003 O O . ARG B 1 265 ? -6.105 3.621 -15.398 1 97.12 265 ARG B O 1
ATOM 4010 N N . LEU B 1 266 ? -6.559 5.043 -13.68 1 95.5 266 LEU B N 1
ATOM 4011 C CA . LEU B 1 266 ? -7.531 4.117 -13.109 1 95.5 266 LEU B CA 1
ATOM 4012 C C . LEU B 1 266 ? -8.664 3.842 -14.094 1 95.5 266 LEU B C 1
ATOM 4014 O O . LEU B 1 266 ? -9.312 4.773 -14.578 1 95.5 266 LEU B O 1
ATOM 4018 N N . LYS B 1 267 ? -8.914 2.588 -14.406 1 91.81 267 LYS B N 1
ATOM 4019 C CA . LYS B 1 267 ? -9.93 2.182 -15.367 1 91.81 267 LYS B CA 1
ATOM 4020 C C . LYS B 1 267 ? -11.273 1.954 -14.688 1 91.81 267 LYS B C 1
ATOM 4022 O O . LYS B 1 267 ? -11.328 1.625 -13.5 1 91.81 267 LYS B O 1
ATOM 4027 N N . ASN B 1 268 ? -12.344 2.199 -15.461 1 90.75 268 ASN B N 1
ATOM 4028 C CA . ASN B 1 268 ? -13.703 1.961 -14.977 1 90.75 268 ASN B CA 1
ATOM 4029 C C . ASN B 1 268 ? -14.555 1.246 -16.016 1 90.75 268 ASN B C 1
ATOM 4031 O O . ASN B 1 268 ? -14.156 1.136 -17.188 1 90.75 268 ASN B O 1
ATOM 4035 N N . PHE B 1 269 ? -15.617 0.596 -15.484 1 84.81 269 PHE B N 1
ATOM 4036 C CA . PHE B 1 269 ? -16.531 -0.123 -16.359 1 84.81 269 PHE B CA 1
ATOM 4037 C C . PHE B 1 269 ? -17.969 -0.06 -15.82 1 84.81 269 PHE B C 1
ATOM 4039 O O . PHE B 1 269 ? -18.188 0.361 -14.68 1 84.81 269 PHE B O 1
ATOM 4046 N N . ASN B 1 270 ? -18.875 -0.337 -16.672 1 84.31 270 ASN B N 1
ATOM 4047 C CA . ASN B 1 270 ? -20.266 -0.552 -16.281 1 84.31 270 ASN B CA 1
ATOM 4048 C C . ASN B 1 270 ? -20.547 -2.025 -16.016 1 84.31 270 ASN B C 1
ATOM 4050 O O . ASN B 1 270 ? -20.562 -2.842 -16.938 1 84.31 270 ASN B O 1
ATOM 4054 N N . PRO B 1 271 ? -20.781 -2.279 -14.742 1 76.88 271 PRO B N 1
ATOM 4055 C CA . PRO B 1 271 ? -20.984 -3.691 -14.414 1 76.88 271 PRO B CA 1
ATOM 4056 C C . PRO B 1 271 ? -22.156 -4.301 -15.188 1 76.88 271 PRO B C 1
ATOM 4058 O O . PRO B 1 271 ? -22.203 -5.52 -15.383 1 76.88 271 PRO B O 1
ATOM 4061 N N . LYS B 1 272 ? -23.156 -3.531 -15.609 1 78.81 272 LYS B N 1
ATOM 4062 C CA . LYS B 1 272 ? -24.312 -4.039 -16.344 1 78.81 272 LYS B CA 1
ATOM 4063 C C . LYS B 1 272 ? -23.938 -4.348 -17.797 1 78.81 272 LYS B C 1
ATOM 4065 O O . LYS B 1 272 ? -24.703 -5 -18.516 1 78.81 272 LYS B O 1
ATOM 4070 N N . SER B 1 273 ? -22.781 -3.945 -18.219 1 63.78 273 SER B N 1
ATOM 4071 C CA . SER B 1 273 ? -22.375 -4.18 -19.609 1 63.78 273 SER B CA 1
ATOM 4072 C C . SER B 1 273 ? -21.297 -5.262 -19.672 1 63.78 273 SER B C 1
ATOM 4074 O O . SER B 1 273 ? -20.797 -5.566 -20.766 1 63.78 273 SER B O 1
ATOM 4076 N N . ARG B 1 274 ? -20.922 -5.824 -18.578 1 53.28 274 ARG B N 1
ATOM 4077 C CA . ARG B 1 274 ? -19.844 -6.809 -18.641 1 53.28 274 ARG B CA 1
ATOM 4078 C C . ARG B 1 274 ? -20.375 -8.18 -19.031 1 53.28 274 ARG B C 1
ATOM 4080 O O . ARG B 1 274 ? -21.469 -8.578 -18.578 1 53.28 274 ARG B O 1
#

InterPro domains:
  IPR004399 Hydroxymethylpyrimidine kinase/phosphomethylpyrimidine kinase domain [TIGR00097] (8-260)
  IPR004399 Hydroxymethylpyrimidine kinase/phosphomethylpyrimidine kinase domain [cd01169] (8-245)
  IPR013749 Pyridoxamine kinase/Phosphomethylpyrimidine kinase [PF08543] (14-258)
  IPR029056 Ribokinase-like [G3DSA:3.40.1190.20] (2-270)
  IPR029056 Ribokinase-like [SSF53613] (7-262)

Solvent-accessible surface area (backbone atoms only — not comparable to full-atom values): 25735 Å² total; per-residue (Å²): 116,33,24,63,40,33,29,33,36,40,14,19,37,28,15,48,23,33,20,38,44,45,20,27,38,44,28,17,32,21,73,13,27,41,39,24,38,28,60,31,25,44,33,15,19,36,39,72,36,75,78,47,78,43,74,42,56,38,68,56,38,42,42,13,48,50,33,25,55,77,41,51,59,50,49,11,33,25,35,38,29,38,42,34,42,64,36,33,46,35,50,34,54,49,45,69,70,68,53,63,84,37,25,30,35,30,66,47,49,56,44,95,71,64,46,78,40,41,39,74,70,17,49,55,43,43,40,71,57,39,33,49,66,29,53,30,38,46,36,40,59,68,56,36,28,68,74,40,72,37,86,47,66,71,56,25,52,52,44,43,40,74,41,39,36,44,21,40,35,42,39,26,76,83,50,84,54,73,65,44,28,50,29,40,36,37,37,54,93,78,68,45,73,44,78,46,75,42,71,42,67,87,54,64,29,57,30,29,51,67,42,32,32,45,24,28,25,25,39,34,40,40,74,64,44,52,70,70,55,12,48,54,51,15,53,50,48,47,50,50,14,34,57,69,20,38,74,48,55,45,48,86,42,35,14,39,46,28,61,27,69,73,38,35,49,60,42,70,45,46,73,90,74,106,116,34,25,63,41,34,30,32,36,40,15,19,37,30,14,49,24,30,20,38,46,45,21,27,39,44,27,18,32,22,73,14,26,44,38,24,39,29,60,30,24,44,32,15,19,37,38,72,35,73,79,46,76,44,73,42,55,40,69,56,36,42,42,14,47,51,34,26,56,77,42,51,60,51,51,11,33,25,37,38,28,39,41,34,42,63,36,33,47,35,50,35,54,49,46,68,71,69,54,63,84,36,26,30,35,31,65,46,49,54,44,94,71,64,47,77,40,39,39,74,70,17,49,55,44,43,41,71,56,38,34,49,65,29,52,30,38,46,34,38,58,67,56,36,28,69,74,41,72,37,86,47,64,70,57,27,51,52,43,44,38,74,42,40,34,44,20,39,33,43,40,26,77,83,50,85,53,72,64,44,28,49,29,40,36,36,37,54,92,77,68,45,73,45,79,47,76,42,73,42,70,87,54,64,30,55,28,29,51,66,42,32,33,45,25,28,25,25,39,34,40,39,73,65,44,51,70,68,54,12,48,54,51,16,53,52,48,46,49,50,14,34,59,70,21,38,73,47,54,46,47,87,42,36,13,40,47,28,62,28,69,73,37,36,48,59,42,72,45,45,72,91,76,109

Foldseek 3Di:
DKDFQEEEEEWADEPQLQAILSLLCLQLQQLQGHYHYQHQWYWDDHQQGTDDIGGDQLVSSLVRLVVCCVPPNHQAYEYYQNQEQSSLVSVLVSCVVSLHPAYEYEPHQAFPNGHGRYDPRNVCSCLQRVQLSHPEYEYEQVRLCVQQVDNDPVSSVVSSVVSNHQKYKYWQLPPPDQFKTWIWIAHNVVRDIDIDIDGHDPALQCGHLSVSLRSQLRSVVSVPDDSVVSNNVSVVLSRVQCNQCRPPDDDDHHHHTNSNPPGDHNDMDDPVVD/DKDFQEEEEEWADEPQLQAILSLLCLQLQQLQGHYYYQHQWYWDDHQQGTDDIGGDQLVSSLVRLVVCCVPPNHQAYEYYQNQEQSSLVSVLVSCVVSLHPAYEYEDHQAFPNGHGRYDPRNVCSCLQRVQLSHPEYEYEQVRLCVQQVDNDPVSSVVSSVVSNHQKYKYWQLPPPDQFKTWIWIAHNVVRDIDIDIDGHDPALQCGHLSVSLRSQLRSVVSVPDDSVVSNNVSVVLSRVQCNQCRPPDDDDHHHHTNSNPPGDHNDMDDPVVD